Protein 6PT8 (pdb70)

Radius of gyration: 25.95 Å; Cα contacts (8 Å, |Δi|>4): 1792; chains: 2; bounding box: 60×72×58 Å

Structure (mmCIF, N/CA/C/O backbone):
data_6PT8
#
_entry.id   6PT8
#
_cell.length_a   46.390
_cell.length_b   138.640
_cell.length_c   51.150
_cell.angle_alpha   90.000
_cell.angle_beta   108.320
_cell.angle_gamma   90.000
#
_symmetry.space_group_name_H-M   'P 1 21 1'
#
loop_
_entity.id
_entity.type
_entity.pdbx_description
1 polymer 'UPF0284 protein MJ1598'
2 non-polymer 'ALPHA-ADENOSINE MONOPHOSPHATE'
3 non-polymer 'NICOTINIC ACID'
4 non-polymer 'PHOSPHATE ION'
5 water water
#
loop_
_atom_site.group_PDB
_atom_site.id
_atom_site.type_symbol
_atom_site.label_atom_id
_atom_site.label_alt_id
_atom_site.label_comp_id
_atom_site.label_asym_id
_atom_site.label_entity_id
_atom_site.label_seq_id
_atom_site.pdbx_PDB_ins_code
_atom_site.Cartn_x
_atom_site.Cartn_y
_atom_site.Cartn_z
_atom_site.occupancy
_atom_site.B_iso_or_equiv
_atom_site.auth_seq_id
_atom_site.auth_comp_id
_atom_site.auth_asym_id
_atom_site.auth_atom_id
_atom_site.pdbx_PDB_model_num
ATOM 1 N N . MET A 1 1 ? 2.608 -27.905 -2.876 1.00 50.74 1 MET A N 1
ATOM 2 C CA . MET A 1 1 ? 2.065 -26.534 -2.665 1.00 40.68 1 MET A CA 1
ATOM 3 C C . MET A 1 1 ? 3.186 -25.492 -2.631 1.00 30.99 1 MET A C 1
ATOM 4 O O . MET A 1 1 ? 2.915 -24.311 -2.382 1.00 30.58 1 MET A O 1
ATOM 20 N N . SER A 1 2 ? 4.430 -25.924 -2.882 1.00 24.57 2 SER A N 1
ATOM 21 C CA . SER A 1 2 ? 5.647 -25.106 -2.802 1.00 24.68 2 SER A CA 1
ATOM 22 C C . SER A 1 2 ? 5.994 -24.713 -1.371 1.00 18.10 2 SER A C 1
ATOM 23 O O . SER A 1 2 ? 6.861 -23.831 -1.149 1.00 19.27 2 SER A O 1
ATOM 31 N N . ILE A 1 3 ? 5.354 -25.343 -0.409 1.00 20.54 3 ILE A N 1
ATOM 32 C CA . ILE A 1 3 ? 5.601 -25.151 1.011 1.00 17.63 3 ILE A CA 1
ATOM 33 C C . ILE A 1 3 ? 5.890 -26.521 1.589 1.00 17.47 3 ILE A C 1
ATOM 34 O O . ILE A 1 3 ? 5.117 -27.463 1.372 1.00 23.22 3 ILE A O 1
ATOM 50 N N . ILE A 1 4 ? 7.015 -26.648 2.285 1.00 15.43 4 ILE A N 1
ATOM 51 C CA . ILE A 1 4 ? 7.319 -27.829 3.084 1.00 17.08 4 ILE A CA 1
ATOM 52 C C . ILE A 1 4 ? 6.852 -27.552 4.506 1.00 21.42 4 ILE A C 1
ATOM 53 O O . ILE A 1 4 ? 7.237 -26.544 5.103 1.00 20.43 4 ILE A O 1
ATOM 69 N N . ALA A 1 5 ? 6.019 -28.424 5.062 1.00 16.18 5 ALA A N 1
ATOM 70 C CA . ALA A 1 5 ? 5.380 -28.164 6.337 1.00 16.50 5 ALA A CA 1
ATOM 71 C C . ALA A 1 5 ? 5.675 -29.297 7.308 1.00 23.66 5 ALA A C 1
ATOM 72 O O . ALA A 1 5 ? 5.521 -30.477 6.968 1.00 25.75 5 ALA A O 1
ATOM 79 N N . ILE A 1 6 ? 6.102 -28.937 8.510 1.00 17.71 6 ILE A N 1
ATOM 80 C CA . ILE A 1 6 ? 6.333 -29.864 9.606 1.00 18.95 6 ILE A CA 1
ATOM 81 C C . ILE A 1 6 ? 5.423 -29.455 10.745 1.00 22.84 6 ILE A C 1
ATOM 82 O O . ILE A 1 6 ? 5.417 -28.286 11.156 1.00 17.95 6 ILE A O 1
ATOM 98 N N . ASN A 1 7 ? 4.661 -30.412 11.268 1.00 21.25 7 ASN A N 1
ATOM 99 C CA . ASN A 1 7 ? 3.726 -30.136 12.348 1.00 20.48 7 ASN A CA 1
ATOM 100 C C . ASN A 1 7 ? 2.827 -28.944 11.998 1.00 17.11 7 ASN A C 1
ATOM 101 O O . ASN A 1 7 ? 2.575 -28.055 12.807 1.00 17.41 7 ASN A O 1
ATOM 112 N N . GLU A 1 8 ? 2.288 -28.995 10.774 1.00 19.98 8 GLU A N 1
ATOM 113 C CA . GLU A 1 8 ? 1.499 -27.888 10.238 1.00 23.10 8 GLU A CA 1
ATOM 114 C C . GLU A 1 8 ? 0.376 -27.468 11.179 1.00 22.86 8 GLU A C 1
ATOM 115 O O . GLU A 1 8 ? 0.115 -26.271 11.345 1.00 22.89 8 GLU A O 1
ATOM 127 N N . ASN A 1 9 ? -0.326 -28.433 11.782 1.00 22.10 9 ASN A N 1
ATOM 128 C CA . ASN A 1 9 ? -1.307 -28.138 12.828 1.00 23.03 9 ASN A CA 1
ATOM 129 C C . ASN A 1 9 ? -2.362 -27.127 12.367 1.00 22.38 9 ASN A C 1
ATOM 130 O O . ASN A 1 9 ? -2.886 -26.359 13.174 1.00 28.66 9 ASN A O 1
ATOM 141 N N . GLY A 1 10 ? -2.670 -27.115 11.069 1.00 23.97 10 GLY A N 1
ATOM 142 C CA . GLY A 1 10 ? -3.649 -26.185 10.539 1.00 25.61 10 GLY A CA 1
ATOM 143 C C . GLY A 1 10 ? -3.202 -24.743 10.498 1.00 25.92 10 GLY A C 1
ATOM 144 O O . GLY A 1 10 ? -4.032 -23.841 10.333 1.00 24.34 10 GLY A O 1
ATOM 148 N N . PHE A 1 11 ? -1.903 -24.489 10.632 1.00 23.11 11 PHE A N 1
ATOM 149 C CA . PHE A 1 11 ? -1.462 -23.102 10.659 1.00 20.38 11 PHE A CA 1
ATOM 150 C C . PHE A 1 11 ? -1.640 -22.421 9.308 1.00 18.40 11 PHE A C 1
ATOM 151 O O . PHE A 1 11 ? -1.891 -21.207 9.257 1.00 19.40 11 PHE A O 1
ATOM 168 N N . LEU A 1 12 ? -1.484 -23.147 8.205 1.00 21.38 12 LEU A N 1
ATOM 169 C CA . LEU A 1 12 ? -1.588 -22.495 6.905 1.00 19.81 12 LEU A CA 1
ATOM 170 C C . LEU A 1 12 ? -2.945 -21.819 6.730 1.00 25.93 12 LEU A C 1
ATOM 171 O O . LEU A 1 12 ? -3.032 -20.753 6.107 1.00 25.87 12 LEU A O 1
ATOM 187 N N . ASP A 1 13 ? -4.011 -22.398 7.288 1.00 26.65 13 ASP A N 1
ATOM 188 C CA A ASP A 1 13 ? -5.328 -21.777 7.194 0.53 25.72 13 ASP A CA 1
ATOM 189 C CA B ASP A 1 13 ? -5.317 -21.764 7.174 0.47 25.73 13 ASP A CA 1
ATOM 190 C C . ASP A 1 13 ? -5.426 -20.514 8.037 1.00 27.45 13 ASP A C 1
ATOM 191 O O . ASP A 1 13 ? -6.260 -19.647 7.749 1.00 27.01 13 ASP A O 1
ATOM 208 N N . LYS A 1 14 ? -4.600 -20.388 9.073 1.00 21.64 14 LYS A N 1
ATOM 209 C CA . LYS A 1 14 ? -4.635 -19.197 9.899 1.00 24.04 14 LYS A CA 1
ATOM 210 C C . LYS A 1 14 ? -3.972 -18.001 9.228 1.00 21.15 14 LYS A C 1
ATOM 211 O O . LYS A 1 14 ? -4.180 -16.867 9.674 1.00 22.77 14 LYS A O 1
ATOM 230 N N . ILE A 1 15 ? -3.187 -18.214 8.171 1.00 19.77 15 ILE A N 1
ATOM 231 C CA . ILE A 1 15 ? -2.529 -17.101 7.495 1.00 20.94 15 ILE A CA 1
ATOM 232 C C . ILE A 1 15 ? -3.100 -16.816 6.122 1.00 18.48 15 ILE A C 1
ATOM 233 O O . ILE A 1 15 ? -2.708 -15.837 5.490 1.00 18.99 15 ILE A O 1
ATOM 249 N N . LYS A 1 16 ? -4.014 -17.634 5.654 1.00 17.97 16 LYS A N 1
ATOM 250 C CA . LYS A 1 16 ? -4.603 -17.364 4.374 1.00 18.05 16 LYS A CA 1
ATOM 251 C C . LYS A 1 16 ? -5.691 -16.297 4.458 1.00 21.18 16 LYS A C 1
ATOM 252 O O . LYS A 1 16 ? -6.557 -16.396 5.259 1.00 25.64 16 LYS A O 1
ATOM 271 N N . GLY A 1 17 ? -5.590 -15.267 3.648 1.00 20.73 17 GLY A N 1
ATOM 272 C CA . GLY A 1 17 ? -6.535 -14.186 3.636 1.00 23.53 17 GLY A CA 1
ATOM 273 C C . GLY A 1 17 ? -6.404 -13.191 4.747 1.00 26.72 17 GLY A C 1
ATOM 274 O O . GLY A 1 17 ? -7.275 -12.453 4.947 1.00 32.96 17 GLY A O 1
ATOM 278 N N . ARG A 1 18 ? -5.310 -13.175 5.464 1.00 20.67 18 ARG A N 1
ATOM 279 C CA . ARG A 1 18 ? -5.154 -12.230 6.539 1.00 19.52 18 ARG A CA 1
ATOM 280 C C . ARG A 1 18 ? -4.188 -11.124 6.125 1.00 20.62 18 ARG A C 1
ATOM 281 O O . ARG A 1 18 ? -3.248 -11.380 5.463 1.00 23.35 18 ARG A O 1
ATOM 302 N N . ASN A 1 19 ? -4.469 -9.923 6.577 1.00 21.13 19 ASN A N 1
ATOM 303 C CA . ASN A 1 19 ? -3.693 -8.743 6.291 1.00 23.14 19 ASN A CA 1
ATOM 304 C C . ASN A 1 19 ? -2.407 -8.674 7.150 1.00 14.20 19 ASN A C 1
ATOM 305 O O . ASN A 1 19 ? -2.499 -8.521 8.266 1.00 16.04 19 ASN A O 1
ATOM 316 N N . PRO A 1 20 ? -1.246 -8.741 6.542 1.00 15.47 20 PRO A N 1
ATOM 317 C CA . PRO A 1 20 ? -0.021 -8.813 7.342 1.00 12.66 20 PRO A CA 1
ATOM 318 C C . PRO A 1 20 ? 0.634 -7.456 7.574 1.00 12.07 20 PRO A C 1
ATOM 319 O O . PRO A 1 20 ? 0.442 -6.497 6.830 1.00 13.71 20 PRO A O 1
ATOM 330 N N . LEU A 1 21 ? 1.424 -7.395 8.639 1.00 10.82 21 LEU A N 1
ATOM 331 C CA . LEU A 1 21 ? 2.474 -6.395 8.772 1.00 10.39 21 LEU A CA 1
ATOM 332 C C . LEU A 1 21 ? 3.796 -7.154 8.823 1.00 8.48 21 LEU A C 1
ATOM 333 O O . LEU A 1 21 ? 3.920 -8.119 9.600 1.00 9.43 21 LEU A O 1
ATOM 349 N N . PHE A 1 22 ? 4.733 -6.743 7.989 1.00 8.53 22 PHE A N 1
ATOM 350 C CA . PHE A 1 22 ? 6.087 -7.285 8.018 1.00 8.20 22 PHE A CA 1
ATOM 351 C C . PHE A 1 22 ? 7.012 -6.328 8.758 1.00 8.69 22 PHE A C 1
ATOM 352 O O . PHE A 1 22 ? 7.049 -5.134 8.451 1.00 9.11 22 PHE A O 1
ATOM 369 N N . THR A 1 23 ? 7.747 -6.835 9.742 1.00 9.02 23 THR A N 1
ATOM 370 C CA A THR A 1 23 ? 8.765 -6.044 10.430 0.65 10.16 23 THR A CA 1
ATOM 371 C CA B THR A 1 23 ? 8.753 -6.053 10.454 0.35 10.18 23 THR A CA 1
ATOM 372 C C . THR A 1 23 ? 10.047 -6.852 10.549 1.00 9.52 23 THR A C 1
ATOM 373 O O . THR A 1 23 ? 10.021 -8.018 10.957 1.00 10.41 23 THR A O 1
ATOM 394 N N . CYS A 1 24 ? 11.168 -6.241 10.185 1.00 8.90 24 CYS A N 1
ATOM 395 C CA . CYS A 1 24 ? 12.478 -6.826 10.382 1.00 9.55 24 CYS A CA 1
ATOM 396 C C . CYS A 1 24 ? 13.158 -6.130 11.542 1.00 7.96 24 CYS A C 1
ATOM 397 O O . CYS A 1 24 ? 13.247 -4.896 11.549 1.00 8.73 24 CYS A O 1
ATOM 405 N N . VAL A 1 25 ? 13.587 -6.911 12.528 1.00 6.74 25 VAL A N 1
ATOM 406 C CA . VAL A 1 25 ? 14.328 -6.418 13.691 1.00 7.43 25 VAL A CA 1
ATOM 407 C C . VAL A 1 25 ? 15.821 -6.624 13.445 1.00 7.60 25 VAL A C 1
ATOM 408 O O . VAL A 1 25 ? 16.264 -7.754 13.190 1.00 8.19 25 VAL A O 1
ATOM 421 N N . ILE A 1 26 ? 16.585 -5.553 13.518 1.00 7.09 26 ILE A N 1
ATOM 422 C CA . ILE A 1 26 ? 17.996 -5.534 13.160 1.00 7.31 26 ILE A CA 1
ATOM 423 C C . ILE A 1 26 ? 18.852 -5.294 14.394 1.00 8.25 26 ILE A C 1
ATOM 424 O O . ILE A 1 26 ? 18.442 -4.628 15.349 1.00 8.49 26 ILE A O 1
ATOM 440 N N . SER A 1 27 ? 20.046 -5.869 14.381 1.00 8.61 27 SER A N 1
ATOM 441 C CA . SER A 1 27 ? 21.037 -5.679 15.432 1.00 8.09 27 SER A CA 1
ATOM 442 C C . SER A 1 27 ? 22.391 -6.038 14.839 1.00 9.44 27 SER A C 1
ATOM 443 O O . SER A 1 27 ? 22.493 -6.730 13.818 1.00 11.17 27 SER A O 1
ATOM 451 N N . SER A 1 28 ? 23.425 -5.519 15.475 1.00 7.17 28 SER A N 1
ATOM 452 C CA . SER A 1 28 ? 24.807 -5.880 15.178 1.00 7.64 28 SER A CA 1
ATOM 453 C C . SER A 1 28 ? 25.432 -6.453 16.440 1.00 8.85 28 SER A C 1
ATOM 454 O O . SER A 1 28 ? 24.993 -6.140 17.562 1.00 9.28 28 SER A O 1
ATOM 462 N N . ILE A 1 29 ? 26.450 -7.286 16.258 1.00 8.50 29 ILE A N 1
ATOM 463 C CA . ILE A 1 29 ? 27.127 -7.973 17.357 1.00 10.07 29 ILE A CA 1
ATOM 464 C C . ILE A 1 29 ? 28.606 -7.595 17.322 1.00 10.06 29 ILE A C 1
ATOM 465 O O . ILE A 1 29 ? 29.300 -7.881 16.338 1.00 9.56 29 ILE A O 1
ATOM 481 N N . GLU A 1 30 ? 29.097 -7.018 18.416 1.00 8.87 30 GLU A N 1
ATOM 482 C CA . GLU A 1 30 ? 30.488 -6.550 18.432 1.00 10.52 30 GLU A CA 1
ATOM 483 C C . GLU A 1 30 ? 31.472 -7.673 18.092 1.00 11.90 30 GLU A C 1
ATOM 484 O O . GLU A 1 30 ? 32.448 -7.446 17.360 1.00 11.49 30 GLU A O 1
ATOM 496 N N . THR A 1 31 ? 31.210 -8.886 18.552 1.00 10.21 31 THR A N 1
ATOM 497 C CA . THR A 1 31 ? 32.111 -10.005 18.292 1.00 8.02 31 THR A CA 1
ATOM 498 C C . THR A 1 31 ? 32.390 -10.200 16.810 1.00 11.56 31 THR A C 1
ATOM 499 O O . THR A 1 31 ? 33.496 -10.625 16.436 1.00 11.96 31 THR A O 1
ATOM 510 N N . THR A 1 32 ? 31.408 -9.939 15.942 1.00 10.48 32 THR A N 1
ATOM 511 C CA . THR A 1 32 ? 31.575 -10.236 14.517 1.00 11.38 32 THR A CA 1
ATOM 512 C C . THR A 1 32 ? 32.655 -9.390 13.861 1.00 13.46 32 THR A C 1
ATOM 513 O O . THR A 1 32 ? 33.133 -9.767 12.779 1.00 14.61 32 THR A O 1
ATOM 524 N N . LEU A 1 33 ? 33.020 -8.250 14.443 1.00 12.44 33 LEU A N 1
ATOM 525 C CA . LEU A 1 33 ? 34.096 -7.446 13.862 1.00 14.81 33 LEU A CA 1
ATOM 526 C C . LEU A 1 33 ? 35.478 -7.945 14.241 1.00 19.65 33 LEU A C 1
ATOM 527 O O . LEU A 1 33 ? 36.460 -7.501 13.632 1.00 20.97 33 LEU A O 1
ATOM 543 N N . SER A 1 34 ? 35.580 -8.831 15.227 1.00 13.47 34 SER A N 1
ATOM 544 C CA . SER A 1 34 ? 36.859 -9.353 15.713 1.00 16.79 34 SER A CA 1
ATOM 545 C C . SER A 1 34 ? 37.070 -10.825 15.424 1.00 15.41 34 SER A C 1
ATOM 546 O O . SER A 1 34 ? 38.218 -11.259 15.286 1.00 18.58 34 SER A O 1
ATOM 554 N N . ILE A 1 35 ? 36.004 -11.616 15.333 1.00 12.46 35 ILE A N 1
ATOM 555 C CA . ILE A 1 35 ? 36.063 -13.068 15.191 1.00 11.57 35 ILE A CA 1
ATOM 556 C C . ILE A 1 35 ? 35.189 -13.436 14.000 1.00 12.76 35 ILE A C 1
ATOM 557 O O . ILE A 1 35 ? 34.041 -12.975 13.938 1.00 12.78 35 ILE A O 1
ATOM 573 N N . PRO A 1 36 ? 35.661 -14.237 13.044 1.00 12.47 36 PRO A N 1
ATOM 574 C CA . PRO A 1 36 ? 34.918 -14.503 11.796 1.00 13.29 36 PRO A CA 1
ATOM 575 C C . PRO A 1 36 ? 33.825 -15.559 11.948 1.00 13.14 36 PRO A C 1
ATOM 576 O O . PRO A 1 36 ? 33.829 -16.611 11.319 1.00 14.29 36 PRO A O 1
ATOM 587 N N . ILE A 1 37 ? 32.839 -15.247 12.789 1.00 11.48 37 ILE A N 1
ATOM 588 C CA . ILE A 1 37 ? 31.730 -16.161 13.031 1.00 10.31 37 ILE A CA 1
ATOM 589 C C . ILE A 1 37 ? 30.610 -16.029 11.998 1.00 9.07 37 ILE A C 1
ATOM 590 O O . ILE A 1 37 ? 29.835 -16.971 11.822 1.00 10.93 37 ILE A O 1
ATOM 606 N N . SER A 1 38 ? 30.489 -14.888 11.319 1.00 9.51 38 SER A N 1
ATOM 607 C CA . SER A 1 38 ? 29.363 -14.613 10.434 1.00 9.17 38 SER A CA 1
ATOM 608 C C . SER A 1 38 ? 29.673 -14.986 8.989 1.00 11.25 38 SER A C 1
ATOM 609 O O . SER A 1 38 ? 30.792 -14.794 8.499 1.00 12.24 38 SER A O 1
ATOM 617 N N . GLY A 1 39 ? 28.639 -15.434 8.282 1.00 9.68 39 GLY A N 1
ATOM 618 C CA . GLY A 1 39 ? 28.712 -15.656 6.852 1.00 10.23 39 GLY A CA 1
ATOM 619 C C . GLY A 1 39 ? 28.488 -14.438 6.005 1.00 11.89 39 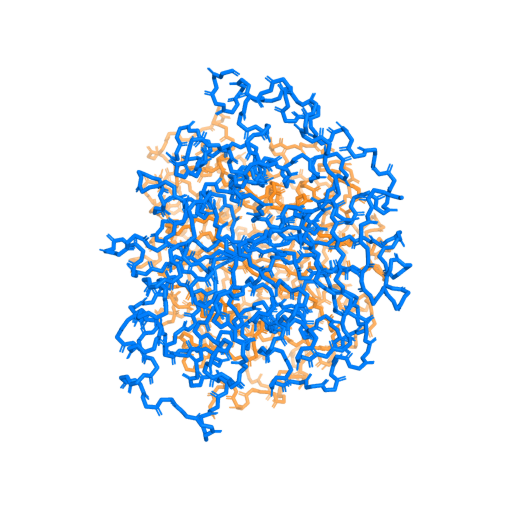GLY A C 1
ATOM 620 O O . GLY A 1 39 ? 28.562 -14.539 4.776 1.00 12.31 39 GLY A O 1
ATOM 624 N N . VAL A 1 40 ? 28.173 -13.294 6.603 1.00 11.42 40 VAL A N 1
ATOM 625 C CA . VAL A 1 40 ? 28.067 -12.043 5.859 1.00 11.15 40 VAL A CA 1
ATOM 626 C C . VAL A 1 40 ? 29.464 -11.547 5.529 1.00 11.66 40 VAL A C 1
ATOM 627 O O . VAL A 1 40 ? 30.371 -11.616 6.357 1.00 12.96 40 VAL A O 1
ATOM 640 N N . HIS A 1 41 ? 29.652 -11.029 4.322 1.00 12.02 41 HIS A N 1
ATOM 641 C CA . HIS A 1 41 ? 30.994 -10.628 3.905 1.00 12.51 41 HIS A CA 1
ATOM 642 C C . HIS A 1 41 ? 31.552 -9.560 4.840 1.00 11.63 41 HIS A C 1
ATOM 643 O O . HIS A 1 41 ? 30.870 -8.591 5.177 1.00 10.74 41 HIS A O 1
ATOM 657 N N . ARG A 1 42 ? 32.813 -9.729 5.261 1.00 13.02 42 ARG A N 1
ATOM 658 C CA . ARG A 1 42 ? 33.405 -8.813 6.226 1.00 14.55 42 ARG A CA 1
ATOM 659 C C . ARG A 1 42 ? 33.485 -7.387 5.715 1.00 14.23 42 ARG A C 1
ATOM 660 O O . ARG A 1 42 ? 33.473 -6.451 6.534 1.00 15.65 42 ARG A O 1
ATOM 681 N N . ASP A 1 43 ? 33.516 -7.181 4.398 1.00 13.04 43 ASP A N 1
ATOM 682 C CA . ASP A 1 43 ? 33.616 -5.825 3.881 1.00 16.16 43 ASP A CA 1
ATOM 683 C C . ASP A 1 43 ? 32.352 -5.007 4.132 1.00 15.23 43 ASP A C 1
ATOM 684 O O . ASP A 1 43 ? 32.422 -3.774 4.148 1.00 16.66 43 ASP A O 1
ATOM 693 N N . VAL A 1 44 ? 31.205 -5.665 4.338 1.00 13.31 44 VAL A N 1
ATOM 694 C CA . VAL A 1 44 ? 29.928 -4.963 4.452 1.00 13.10 44 VAL A CA 1
ATOM 695 C C . VAL A 1 44 ? 29.166 -5.314 5.720 1.00 11.45 44 VAL A C 1
ATOM 696 O O . VAL A 1 44 ? 28.097 -4.755 5.948 1.00 10.18 44 VAL A O 1
ATOM 709 N N . ILE A 1 45 ? 29.678 -6.191 6.565 1.00 10.73 45 ILE A N 1
ATOM 710 C CA . ILE A 1 45 ? 28.907 -6.683 7.712 1.00 10.46 45 ILE A CA 1
ATOM 711 C C . ILE A 1 45 ? 28.408 -5.547 8.603 1.00 11.37 45 ILE A C 1
ATOM 712 O O . ILE A 1 45 ? 27.284 -5.602 9.109 1.00 10.00 45 ILE A O 1
ATOM 728 N N . LYS A 1 46 ? 29.203 -4.501 8.806 1.00 9.93 46 LYS A N 1
ATOM 729 C CA . LYS A 1 46 ? 28.789 -3.427 9.696 1.00 10.30 46 LYS A CA 1
ATOM 730 C C . LYS A 1 46 ? 27.547 -2.707 9.187 1.00 10.14 46 LYS A C 1
ATOM 731 O O . LYS A 1 46 ? 26.750 -2.174 9.982 1.00 11.31 46 LYS A O 1
ATOM 750 N N . TYR A 1 47 ? 27.376 -2.666 7.878 1.00 8.53 47 TYR A N 1
ATOM 751 C CA . TYR A 1 47 ? 26.363 -1.904 7.176 1.00 7.65 47 TYR A CA 1
ATOM 752 C C . TYR A 1 47 ? 25.187 -2.758 6.755 1.00 7.79 47 TYR A C 1
ATOM 753 O O . TYR A 1 47 ? 24.190 -2.221 6.254 1.00 9.76 47 TYR A O 1
ATOM 771 N N . THR A 1 48 ? 25.284 -4.054 6.969 1.00 8.71 48 THR A N 1
ATOM 772 C CA . THR A 1 48 ? 24.343 -4.996 6.354 1.00 9.04 48 THR A CA 1
ATOM 773 C C . THR A 1 48 ? 22.952 -4.893 6.938 1.00 7.49 48 THR A C 1
ATOM 774 O O . THR A 1 48 ? 21.992 -4.853 6.150 1.00 7.84 48 THR A O 1
ATOM 785 N N . PRO A 1 49 ? 22.755 -4.851 8.246 1.00 7.77 49 PRO A N 1
ATOM 786 C CA . PRO A 1 49 ? 21.368 -4.812 8.755 1.00 9.10 49 PRO A CA 1
ATOM 787 C C . PRO A 1 49 ? 20.609 -3.609 8.217 1.00 9.35 49 PRO A C 1
ATOM 788 O O . PRO A 1 49 ? 19.467 -3.731 7.749 1.00 9.24 49 PRO A O 1
ATOM 799 N N . SER A 1 50 ? 21.246 -2.450 8.201 1.00 8.07 50 SER A N 1
ATOM 800 C CA A SER A 1 50 ? 20.546 -1.258 7.742 0.64 8.80 50 SER A CA 1
ATOM 801 C CA B SER A 1 50 ? 20.587 -1.229 7.737 0.36 8.85 50 SER A CA 1
ATOM 802 C C . SER A 1 50 ? 20.369 -1.255 6.229 1.00 8.93 50 SER A C 1
ATOM 803 O O . SER A 1 50 ? 19.302 -0.867 5.736 1.00 9.43 50 SER A O 1
ATOM 818 N N . ALA A 1 51 ? 21.371 -1.705 5.471 1.00 8.65 51 ALA A N 1
ATOM 819 C CA . ALA A 1 51 ? 21.230 -1.775 4.024 1.00 9.77 51 ALA A CA 1
ATOM 820 C C . ALA A 1 51 ? 20.114 -2.738 3.633 1.00 8.11 51 ALA A C 1
ATOM 821 O O . ALA A 1 51 ? 19.417 -2.512 2.631 1.00 9.43 51 ALA A O 1
ATOM 828 N N . ASP A 1 52 ? 19.948 -3.817 4.407 1.00 8.27 52 ASP A N 1
ATOM 829 C CA . ASP A 1 52 ? 18.911 -4.798 4.138 1.00 9.00 52 ASP A CA 1
ATOM 830 C C . ASP A 1 52 ? 17.533 -4.164 4.252 1.00 8.99 52 ASP A C 1
ATOM 831 O O . ASP A 1 52 ? 16.688 -4.336 3.369 1.00 8.86 52 ASP A O 1
ATOM 840 N N . VAL A 1 53 ? 17.270 -3.456 5.353 1.00 8.16 53 VAL A N 1
ATOM 841 C CA . VAL A 1 53 ? 15.934 -2.907 5.544 1.00 8.32 53 VAL A CA 1
ATOM 842 C C . VAL A 1 53 ? 15.681 -1.722 4.628 1.00 7.75 53 VAL A C 1
ATOM 843 O O . VAL A 1 53 ? 14.536 -1.482 4.240 1.00 8.46 53 VAL A O 1
ATOM 856 N N . GLU A 1 54 ? 16.734 -0.987 4.246 1.00 8.22 54 GLU A N 1
ATOM 857 C CA . GLU A 1 54 ? 16.593 0.068 3.247 1.00 8.42 54 GLU A CA 1
ATOM 858 C C . GLU A 1 54 ? 16.148 -0.512 1.911 1.00 8.25 54 GLU A C 1
ATOM 859 O O . GLU A 1 54 ? 15.233 0.023 1.271 1.00 10.10 54 GLU A O 1
ATOM 871 N N . LEU A 1 55 ? 16.743 -1.621 1.490 1.00 8.02 55 LEU A N 1
ATOM 872 C CA . LEU A 1 55 ? 16.308 -2.240 0.248 1.00 10.17 55 LEU A CA 1
ATOM 873 C C . LEU A 1 55 ? 14.830 -2.588 0.322 1.00 9.66 55 LEU A C 1
ATOM 874 O O . LEU A 1 55 ? 14.062 -2.338 -0.621 1.00 10.52 55 LEU A O 1
ATOM 890 N N . VAL A 1 56 ? 14.405 -3.201 1.439 1.00 8.51 56 VAL A N 1
ATOM 891 C CA . VAL A 1 56 ? 13.020 -3.649 1.563 1.00 9.64 56 VAL A CA 1
ATOM 892 C C . VAL A 1 56 ? 12.053 -2.471 1.568 1.00 7.72 56 VAL A C 1
ATOM 893 O O . VAL A 1 56 ? 11.034 -2.485 0.867 1.00 9.40 56 VAL A O 1
ATOM 906 N N . PHE A 1 57 ? 12.332 -1.448 2.373 1.00 8.84 57 PHE A N 1
ATOM 907 C CA . PHE A 1 57 ? 11.364 -0.366 2.613 1.00 8.20 57 PHE A CA 1
ATOM 908 C C . PHE A 1 57 ? 11.381 0.687 1.507 1.00 10.14 57 PHE A C 1
ATOM 909 O O . PHE A 1 57 ? 10.330 1.273 1.189 1.00 10.06 57 PHE A O 1
ATOM 926 N N . TYR A 1 58 ? 12.534 0.952 0.922 1.00 9.44 58 TYR A N 1
ATOM 927 C CA . TYR A 1 58 ? 12.680 2.032 -0.042 1.00 9.97 58 TYR A CA 1
ATOM 928 C C . TYR A 1 58 ? 13.029 1.555 -1.433 1.00 11.11 58 TYR A C 1
ATOM 929 O O . TYR A 1 58 ? 12.760 2.283 -2.397 1.00 13.40 58 TYR A O 1
ATOM 947 N N . GLY A 1 59 ? 13.627 0.387 -1.579 1.00 11.84 59 GLY A N 1
ATOM 948 C CA . GLY A 1 59 ? 13.962 -0.157 -2.877 1.00 14.03 59 GLY A CA 1
ATOM 949 C C . GLY A 1 59 ? 15.398 0.040 -3.282 1.00 15.59 59 GLY A C 1
ATOM 950 O O . GLY A 1 59 ? 15.747 -0.273 -4.429 1.00 15.46 59 GLY A O 1
ATOM 954 N N . LYS A 1 60 ? 16.250 0.527 -2.381 1.00 12.48 60 LYS A N 1
ATOM 955 C CA . LYS A 1 60 ? 17.643 0.814 -2.670 1.00 14.18 60 LYS A CA 1
ATOM 956 C C . LYS A 1 60 ? 18.375 0.886 -1.342 1.00 13.25 60 LYS A C 1
ATOM 957 O O . LYS A 1 60 ? 17.845 1.443 -0.378 1.00 12.40 60 LYS A O 1
ATOM 976 N N . SER A 1 61 ? 19.560 0.293 -1.274 1.00 12.38 61 SER A N 1
ATOM 977 C CA . SER A 1 61 ? 20.417 0.523 -0.121 1.00 14.73 61 SER A CA 1
ATOM 978 C C . SER A 1 61 ? 21.002 1.930 -0.202 1.00 14.66 61 SER A C 1
ATOM 979 O O . SER A 1 61 ? 21.336 2.421 -1.291 1.00 16.86 61 SER A O 1
ATOM 987 N N . LEU A 1 62 ? 21.131 2.585 0.953 1.00 14.74 62 LEU A N 1
ATOM 988 C CA . LEU A 1 62 ? 21.401 4.016 0.995 1.00 14.71 62 LEU A CA 1
ATOM 989 C C . LEU A 1 62 ? 22.745 4.429 1.587 1.00 19.56 62 LEU A C 1
ATOM 990 O O . LEU A 1 62 ? 23.123 5.597 1.445 1.00 22.45 62 LEU A O 1
ATOM 1006 N N . THR A 1 63 ? 23.427 3.570 2.318 1.00 21.92 63 THR A N 1
ATOM 1007 C CA . THR A 1 63 ? 24.828 3.841 2.640 1.00 21.53 63 THR A CA 1
ATOM 1008 C C . THR A 1 63 ? 25.743 2.995 1.773 1.00 27.48 63 THR A C 1
ATOM 1009 O O . THR A 1 63 ? 26.719 3.515 1.203 1.00 23.75 63 THR A O 1
ATOM 1020 N N . LEU A 1 64 ? 25.365 1.740 1.582 1.00 19.50 64 LEU A N 1
ATOM 1021 C CA . LEU A 1 64 ? 26.136 0.912 0.686 1.00 15.50 64 LEU A CA 1
ATOM 1022 C C . LEU A 1 64 ? 25.735 1.221 -0.757 1.00 17.11 64 LEU A C 1
ATOM 1023 O O . LEU A 1 64 ? 24.635 1.530 -1.017 1.00 21.55 64 LEU A O 1
ATOM 1039 N N . LYS A 1 65 ? 26.640 1.062 -1.683 1.00 18.09 65 LYS A N 1
ATOM 1040 C CA . LYS A 1 65 ? 26.352 1.373 -3.074 1.00 22.44 65 LYS A CA 1
ATOM 1041 C C . LYS A 1 65 ? 25.525 0.271 -3.715 1.00 18.03 65 LYS A C 1
ATOM 1042 O O . LYS A 1 65 ? 24.829 0.492 -4.629 1.00 20.35 65 LYS A O 1
ATOM 1061 N N . THR A 1 66 ? 25.678 -0.939 -3.228 1.00 16.36 66 THR A N 1
ATOM 1062 C CA . THR A 1 66 ? 24.810 -2.001 -3.648 1.00 16.70 66 THR A CA 1
ATOM 1063 C C . THR A 1 66 ? 24.318 -2.739 -2.393 1.00 14.64 66 THR A C 1
ATOM 1064 O O . THR A 1 66 ? 24.863 -2.571 -1.364 1.00 16.29 66 THR A O 1
ATOM 1075 N N . PRO A 1 67 ? 23.321 -3.616 -2.526 1.00 12.72 67 PRO A N 1
ATOM 1076 C CA . PRO A 1 67 ? 22.922 -4.355 -1.324 1.00 11.42 67 PRO A CA 1
ATOM 1077 C C . PRO A 1 67 ? 24.002 -5.360 -0.818 1.00 14.92 67 PRO A C 1
ATOM 1078 O O . PRO A 1 67 ? 24.908 -5.710 -1.478 1.00 14.16 67 PRO A O 1
ATOM 1089 N N . PRO A 1 68 ? 23.832 -5.845 0.405 1.00 10.93 68 PRO A N 1
ATOM 1090 C CA . PRO A 1 68 ? 24.865 -6.712 0.984 1.00 11.42 68 PRO A CA 1
ATOM 1091 C C . PRO A 1 68 ? 25.029 -8.035 0.249 1.00 11.39 68 PRO A C 1
ATOM 1092 O O . PRO A 1 68 ? 24.203 -8.451 -0.560 1.00 10.88 68 PRO A O 1
ATOM 1103 N N . ILE A 1 69 ? 26.130 -8.715 0.598 1.00 11.55 69 ILE A N 1
ATOM 1104 C CA . ILE A 1 69 ? 26.495 -10.011 0.034 1.00 11.23 69 ILE A CA 1
ATOM 1105 C C . ILE A 1 69 ? 27.029 -10.894 1.163 1.00 10.75 69 ILE A C 1
ATOM 1106 O O . ILE A 1 69 ? 27.547 -10.406 2.165 1.00 10.74 69 ILE A O 1
ATOM 1122 N N . ASP A 1 70 ? 26.941 -12.210 0.965 1.00 10.63 70 ASP A N 1
ATOM 1123 C CA . ASP A 1 70 ? 27.587 -13.150 1.877 1.00 11.24 70 ASP A CA 1
ATOM 1124 C C . ASP A 1 70 ? 29.051 -13.360 1.488 1.00 13.34 70 ASP A C 1
ATOM 1125 O O . ASP A 1 70 ? 29.577 -12.729 0.559 1.00 12.41 70 ASP A O 1
ATOM 1134 N N . ALA A 1 71 ? 29.730 -14.231 2.240 1.00 12.74 71 ALA A N 1
ATOM 1135 C CA . ALA A 1 71 ? 31.166 -14.426 2.069 1.00 14.95 71 ALA A CA 1
ATOM 1136 C C . ALA A 1 71 ? 31.515 -14.940 0.687 1.00 16.46 71 ALA A C 1
ATOM 1137 O O . ALA A 1 71 ? 32.641 -14.707 0.230 1.00 21.07 71 ALA A O 1
ATOM 1144 N N . THR A 1 72 ? 30.585 -15.589 -0.003 1.00 14.31 72 THR A N 1
ATOM 1145 C CA . THR A 1 72 ? 30.812 -16.076 -1.364 1.00 16.00 72 THR A CA 1
ATOM 1146 C C . THR A 1 72 ? 30.401 -15.078 -2.442 1.00 17.78 72 THR A C 1
ATOM 1147 O O . THR A 1 72 ? 30.465 -15.407 -3.633 1.00 19.41 72 THR A O 1
ATOM 1158 N N . GLY A 1 73 ? 29.963 -13.881 -2.062 1.00 14.32 73 GLY A N 1
ATOM 1159 C CA . GLY A 1 73 ? 29.496 -12.908 -3.030 1.00 17.24 73 GLY A CA 1
ATOM 1160 C C . GLY A 1 73 ? 28.056 -13.054 -3.481 1.00 16.30 73 GLY A C 1
ATOM 1161 O O . GLY A 1 73 ? 27.649 -12.373 -4.426 1.00 20.82 73 GLY A O 1
ATOM 1165 N N . SER A 1 74 ? 27.271 -13.906 -2.851 1.00 13.36 74 SER A N 1
ATOM 1166 C CA . SER A 1 74 ? 25.865 -14.073 -3.203 1.00 12.93 74 SER A CA 1
ATOM 1167 C C . SER A 1 74 ? 25.007 -12.952 -2.597 1.00 12.14 74 SER A C 1
ATOM 1168 O O . SER A 1 74 ? 25.342 -12.408 -1.541 1.00 12.25 74 SER A O 1
ATOM 1176 N N . PRO A 1 75 ? 23.906 -12.597 -3.259 1.00 11.48 75 PRO A N 1
ATOM 1177 C CA . PRO A 1 75 ? 23.121 -11.432 -2.827 1.00 10.83 75 PRO A CA 1
ATOM 1178 C C . PRO A 1 75 ? 22.309 -11.683 -1.565 1.00 10.96 75 PRO A C 1
ATOM 1179 O O . PRO A 1 75 ? 21.815 -12.783 -1.301 1.00 10.77 75 PRO A O 1
ATOM 1190 N N . THR A 1 76 ? 22.154 -10.598 -0.815 1.00 9.62 76 THR A N 1
ATOM 1191 C CA . THR A 1 76 ? 21.379 -10.592 0.416 1.00 8.80 76 THR A CA 1
ATOM 1192 C C . THR A 1 76 ? 20.000 -11.206 0.212 1.00 9.19 76 THR A C 1
ATOM 1193 O O . THR A 1 76 ? 19.353 -10.982 -0.827 1.00 9.72 76 THR A O 1
ATOM 1204 N N . PRO A 1 77 ? 19.474 -11.917 1.211 1.00 8.42 77 PRO A N 1
ATOM 1205 C CA . PRO A 1 77 ? 18.091 -12.410 1.111 1.00 7.78 77 PRO A CA 1
ATOM 1206 C C . PRO A 1 77 ? 17.056 -11.305 1.203 1.00 8.75 77 PRO A C 1
ATOM 1207 O O . PRO A 1 77 ? 15.876 -11.571 0.964 1.00 9.73 77 PRO A O 1
ATOM 1218 N N . ALA A 1 78 ? 17.473 -10.077 1.495 1.00 8.82 78 ALA A N 1
ATOM 1219 C CA . ALA A 1 78 ? 16.562 -8.953 1.343 1.00 9.84 78 ALA A CA 1
ATOM 1220 C C . ALA A 1 78 ? 16.059 -8.821 -0.085 1.00 9.31 78 ALA A C 1
ATOM 1221 O O . ALA A 1 78 ? 15.040 -8.171 -0.300 1.00 10.15 78 ALA A O 1
ATOM 1228 N N . THR A 1 79 ? 16.762 -9.399 -1.073 1.00 9.61 79 THR A N 1
ATOM 1229 C CA . THR A 1 79 ? 16.227 -9.386 -2.436 1.00 11.41 79 THR A CA 1
ATOM 1230 C C . THR A 1 79 ? 14.892 -10.103 -2.494 1.00 10.09 79 THR A C 1
ATOM 1231 O O . THR A 1 79 ? 13.956 -9.639 -3.158 1.00 10.53 79 THR A O 1
ATOM 1242 N N . ILE A 1 80 ? 14.786 -11.249 -1.804 1.00 9.68 80 ILE A N 1
ATOM 1243 C CA . ILE A 1 80 ? 13.546 -12.008 -1.748 1.00 10.02 80 ILE A CA 1
ATOM 1244 C C . ILE A 1 80 ? 12.470 -11.215 -1.019 1.00 9.72 80 ILE A C 1
ATOM 1245 O O . ILE A 1 80 ? 11.323 -11.118 -1.463 1.00 11.26 80 ILE A O 1
ATOM 1261 N N . THR A 1 81 ? 12.825 -10.654 0.132 1.00 9.98 81 THR A N 1
ATOM 1262 C CA . THR A 1 81 ? 11.863 -9.897 0.927 1.00 9.21 81 THR A CA 1
ATOM 1263 C C . THR A 1 81 ? 11.326 -8.701 0.152 1.00 9.19 81 THR A C 1
ATOM 1264 O O . THR A 1 81 ? 10.110 -8.445 0.174 1.00 9.34 81 THR A O 1
ATOM 1275 N N . ARG A 1 82 ? 12.210 -7.965 -0.532 1.00 8.87 82 ARG A N 1
ATOM 1276 C CA . ARG A 1 82 ? 11.775 -6.845 -1.365 1.00 9.85 82 ARG A CA 1
ATOM 1277 C C . ARG A 1 82 ? 10.842 -7.331 -2.469 1.00 10.93 82 ARG A C 1
ATOM 1278 O O . ARG A 1 82 ? 9.810 -6.716 -2.724 1.00 10.52 82 ARG A O 1
ATOM 1299 N N . ALA A 1 83 ? 11.173 -8.443 -3.121 1.00 11.34 83 ALA A N 1
ATOM 1300 C CA . ALA A 1 83 ? 10.269 -9.005 -4.129 1.00 11.09 83 ALA A CA 1
ATOM 1301 C C . ALA A 1 83 ? 8.883 -9.248 -3.558 1.00 13.59 83 ALA A C 1
ATOM 1302 O O . ALA A 1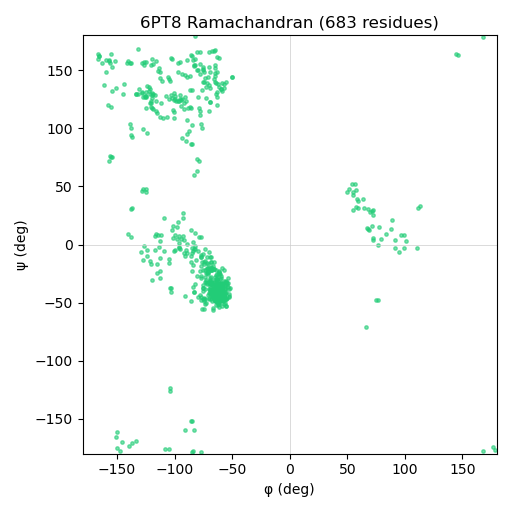 83 ? 7.867 -8.906 -4.178 1.00 12.61 83 ALA A O 1
ATOM 1309 N N . CYS A 1 84 ? 8.810 -9.864 -2.373 1.00 12.03 84 CYS A N 1
ATOM 1310 C CA . CYS A 1 84 ? 7.509 -10.185 -1.793 1.00 10.60 84 CYS A CA 1
ATOM 1311 C C . CYS A 1 84 ? 6.728 -8.945 -1.374 1.00 12.94 84 CYS A C 1
ATOM 1312 O O . CYS A 1 84 ? 5.514 -8.888 -1.581 1.00 12.94 84 CYS A O 1
ATOM 1320 N N . VAL A 1 85 ? 7.383 -7.953 -0.762 1.00 10.45 85 VAL A N 1
ATOM 1321 C CA . VAL A 1 85 ? 6.627 -6.775 -0.345 1.00 11.11 85 VAL A CA 1
ATOM 1322 C C . VAL A 1 85 ? 6.069 -6.043 -1.561 1.00 13.88 85 VAL A C 1
ATOM 1323 O O . VAL A 1 85 ? 4.973 -5.481 -1.507 1.00 13.62 85 VAL A O 1
ATOM 1336 N N . GLU A 1 86 ? 6.801 -6.056 -2.679 1.00 12.25 86 GLU A N 1
ATOM 1337 C CA . GLU A 1 86 ? 6.302 -5.417 -3.893 1.00 13.58 86 GLU A CA 1
ATOM 1338 C C . GLU A 1 86 ? 5.210 -6.255 -4.543 1.00 16.19 86 GLU A C 1
ATOM 1339 O O . GLU A 1 86 ? 4.156 -5.730 -4.918 1.00 17.54 86 GLU A O 1
ATOM 1351 N N . LEU A 1 87 ? 5.440 -7.563 -4.689 1.00 13.53 87 LEU A N 1
ATOM 1352 C CA . LEU A 1 87 ? 4.497 -8.400 -5.432 1.00 15.38 87 LEU A CA 1
ATOM 1353 C C . LEU A 1 87 ? 3.170 -8.541 -4.699 1.00 19.19 87 LEU A C 1
ATOM 1354 O O . LEU A 1 87 ? 2.123 -8.690 -5.340 1.00 19.31 87 LEU A O 1
ATOM 1370 N N . LYS A 1 88 ? 3.187 -8.526 -3.367 1.00 13.20 88 LYS A N 1
ATOM 1371 C CA . LYS A 1 88 ? 1.977 -8.709 -2.581 1.00 12.69 88 LYS A CA 1
ATOM 1372 C C . LYS A 1 88 ? 1.551 -7.458 -1.821 1.00 11.84 88 LYS A C 1
ATOM 1373 O O . LYS A 1 88 ? 0.626 -7.537 -1.005 1.00 16.33 88 LYS A O 1
ATOM 1392 N N . ASN A 1 89 ? 2.190 -6.314 -2.065 1.00 13.23 89 ASN A N 1
ATOM 1393 C CA . ASN A 1 89 ? 1.813 -5.043 -1.438 1.00 13.19 89 ASN A CA 1
ATOM 1394 C C . ASN A 1 89 ? 1.761 -5.148 0.083 1.00 15.53 89 ASN A C 1
ATOM 1395 O O . ASN A 1 89 ? 0.780 -4.790 0.735 1.00 14.76 89 ASN A O 1
ATOM 1406 N N . ILE A 1 90 ? 2.848 -5.653 0.660 1.00 12.14 90 ILE A N 1
ATOM 1407 C CA . ILE A 1 90 ? 2.909 -5.927 2.085 1.00 11.46 90 ILE A CA 1
ATOM 1408 C C . ILE A 1 90 ? 3.470 -4.704 2.791 1.00 10.27 90 ILE A C 1
ATOM 1409 O O . ILE A 1 90 ? 4.582 -4.258 2.489 1.00 11.36 90 ILE A O 1
ATOM 1425 N N . LYS A 1 91 ? 2.694 -4.156 3.720 1.00 9.69 91 LYS A N 1
ATOM 1426 C CA . LYS A 1 91 ? 3.184 -3.054 4.543 1.00 8.96 91 LYS A CA 1
ATOM 1427 C C . LYS A 1 91 ? 4.318 -3.532 5.443 1.00 8.87 91 LYS A C 1
ATOM 1428 O O . LYS A 1 91 ? 4.304 -4.665 5.964 1.00 9.33 91 LYS A O 1
ATOM 1447 N N . ASN A 1 92 ? 5.302 -2.665 5.614 1.00 8.37 92 ASN A N 1
ATOM 1448 C CA . ASN A 1 92 ? 6.494 -3.028 6.371 1.00 8.29 92 ASN A CA 1
ATOM 1449 C C . ASN A 1 92 ? 7.052 -1.833 7.140 1.00 8.28 92 ASN A C 1
ATOM 1450 O O . ASN A 1 92 ? 7.038 -0.690 6.661 1.00 8.83 92 ASN A O 1
ATOM 1461 N N A LEU A 1 93 ? 7.505 -2.116 8.359 0.49 9.30 93 LEU A N 1
ATOM 1462 N N B LEU A 1 93 ? 7.542 -2.110 8.344 0.51 9.26 93 LEU A N 1
ATOM 1463 C CA A LEU A 1 93 ? 8.073 -1.136 9.269 0.49 8.86 93 LEU A CA 1
ATOM 1464 C CA B LEU A 1 93 ? 8.098 -1.088 9.222 0.51 8.83 93 LEU A CA 1
ATOM 1465 C C A LEU A 1 93 ? 9.167 -1.865 10.015 0.49 8.15 93 LEU A C 1
ATOM 1466 C C B LEU A 1 93 ? 9.119 -1.781 10.096 0.51 8.23 93 LEU A C 1
ATOM 1467 O O A LEU A 1 93 ? 8.923 -2.963 10.531 0.49 10.86 93 LEU A O 1
ATOM 1468 O O B LEU A 1 93 ? 8.765 -2.730 10.803 0.51 9.32 93 LEU A O 1
ATOM 1499 N N . HIS A 1 94 ? 10.349 -1.278 10.090 1.00 8.00 94 HIS A N 1
ATOM 1500 C CA . HIS A 1 94 ? 11.504 -1.971 10.642 1.00 7.87 94 HIS A CA 1
ATOM 1501 C C . HIS A 1 94 ? 12.010 -1.389 11.935 1.00 8.50 94 HIS A C 1
ATOM 1502 O O . HIS A 1 94 ? 11.794 -0.214 12.236 1.00 8.66 94 HIS A O 1
ATOM 1516 N N . ILE A 1 95 ? 12.675 -2.223 12.728 1.00 7.38 95 ILE A N 1
ATOM 1517 C CA . ILE A 1 95 ? 12.976 -1.946 14.118 1.00 7.07 95 ILE A CA 1
ATOM 1518 C C . ILE A 1 95 ? 14.468 -2.127 14.340 1.00 7.96 95 ILE A C 1
ATOM 1519 O O . ILE A 1 95 ? 15.021 -3.184 13.997 1.00 8.28 95 ILE A O 1
ATOM 1535 N N . ASP A 1 96 ? 15.111 -1.117 14.908 1.00 8.12 96 ASP A N 1
ATOM 1536 C CA . ASP A 1 96 ? 16.506 -1.206 15.298 1.00 7.62 96 ASP A CA 1
ATOM 1537 C C . ASP A 1 96 ? 16.671 -1.576 16.767 1.00 7.92 96 ASP A C 1
ATOM 1538 O O . ASP A 1 96 ? 16.170 -0.886 17.671 1.00 8.70 96 ASP A O 1
ATOM 1547 N N . ALA A 1 97 ? 17.417 -2.629 17.007 1.00 8.61 97 ALA A N 1
ATOM 1548 C CA . ALA A 1 97 ? 17.877 -3.035 18.321 1.00 9.63 97 ALA A CA 1
ATOM 1549 C C . ALA A 1 97 ? 19.386 -3.170 18.322 1.00 9.31 97 ALA A C 1
ATOM 1550 O O . ALA A 1 97 ? 19.957 -4.178 18.739 1.00 11.34 97 ALA A O 1
ATOM 1557 N N . GLY A 1 98 ? 20.060 -2.170 17.782 1.00 10.93 98 GLY A N 1
ATOM 1558 C CA . GLY A 1 98 ? 21.494 -2.054 17.939 1.00 9.35 98 GLY A CA 1
ATOM 1559 C C . GLY A 1 98 ? 22.355 -2.256 16.706 1.00 9.50 98 GLY A C 1
ATOM 1560 O O . GLY A 1 98 ? 23.481 -2.738 16.842 1.00 12.35 98 GLY A O 1
ATOM 1564 N N . ALA A 1 99 ? 21.898 -1.910 15.519 1.00 8.17 99 ALA A N 1
ATOM 1565 C CA . ALA A 1 99 ? 22.804 -1.971 14.374 1.00 7.86 99 ALA A CA 1
ATOM 1566 C C . ALA A 1 99 ? 23.942 -0.966 14.526 1.00 8.89 99 ALA A C 1
ATOM 1567 O O . ALA A 1 99 ? 23.767 0.128 15.051 1.00 9.06 99 ALA A O 1
ATOM 1574 N N . PHE A 1 100 ? 25.122 -1.321 14.007 1.00 10.04 100 PHE A N 1
ATOM 1575 C CA . PHE A 1 100 ? 26.273 -0.438 14.186 1.00 9.00 100 PHE A CA 1
ATOM 1576 C C . PHE A 1 100 ? 26.033 0.910 13.528 1.00 9.94 100 PHE A C 1
ATOM 1577 O O . PHE A 1 100 ? 26.456 1.962 14.035 1.00 11.18 100 PHE A O 1
ATOM 1594 N N . VAL A 1 101 ? 25.420 0.880 12.359 1.00 10.10 101 VAL A N 1
ATOM 1595 C CA . VAL A 1 101 ? 25.140 2.033 11.520 1.00 11.52 101 VAL A CA 1
ATOM 1596 C C . VAL A 1 101 ? 23.650 1.991 11.241 1.00 10.68 101 VAL A C 1
ATOM 1597 O O . VAL A 1 101 ? 23.125 0.953 10.818 1.00 11.62 101 VAL A O 1
ATOM 1610 N N . LYS A 1 102 ? 22.969 3.084 11.493 1.00 10.01 102 LYS A N 1
ATOM 1611 C CA . LYS A 1 102 ? 21.518 3.057 11.470 1.00 10.39 102 LYS A CA 1
ATOM 1612 C C . LYS A 1 102 ? 20.962 3.234 10.063 1.00 9.51 102 LYS A C 1
ATOM 1613 O O . LYS A 1 102 ? 21.623 3.757 9.158 1.00 11.69 102 LYS A O 1
ATOM 1632 N N . PRO A 1 103 ? 19.730 2.803 9.851 1.00 10.05 103 PRO A N 1
ATOM 1633 C CA . PRO A 1 103 ? 19.094 3.027 8.552 1.00 9.50 103 PRO A CA 1
ATOM 1634 C C . PRO A 1 103 ? 18.865 4.500 8.245 1.00 11.13 103 PRO A C 1
ATOM 1635 O O . PRO A 1 103 ? 18.616 5.316 9.137 1.00 11.34 103 PRO A O 1
ATOM 1646 N N . LYS A 1 104 ? 18.851 4.801 6.950 1.00 10.16 104 LYS A N 1
ATOM 1647 C CA . LYS A 1 104 ? 18.548 6.145 6.473 1.00 9.16 104 LYS A CA 1
ATOM 1648 C C . LYS A 1 104 ? 17.075 6.321 6.173 1.00 15.06 104 LYS A C 1
ATOM 1649 O O . LYS A 1 104 ? 16.633 7.451 5.982 1.00 23.29 104 LYS A O 1
ATOM 1668 N N . ILE A 1 105 ? 16.306 5.244 6.227 1.00 10.18 105 ILE A N 1
ATOM 1669 C CA . ILE A 1 105 ? 14.855 5.254 6.138 1.00 12.23 105 ILE A CA 1
ATOM 1670 C C . ILE A 1 105 ? 14.270 5.511 7.520 1.00 9.89 105 ILE A C 1
ATOM 1671 O O . ILE A 1 105 ? 14.964 5.296 8.520 1.00 11.13 105 ILE A O 1
ATOM 1687 N N . PRO A 1 106 ? 13.011 5.905 7.625 1.00 9.94 106 PRO A N 1
ATOM 1688 C CA . PRO A 1 106 ? 12.336 5.865 8.928 1.00 8.99 106 PRO A CA 1
ATOM 1689 C C . PRO A 1 106 ? 12.398 4.467 9.522 1.00 9.08 106 PRO A C 1
ATOM 1690 O O . PRO A 1 106 ? 12.268 3.466 8.806 1.00 9.90 106 PRO A O 1
ATOM 1701 N N . PHE A 1 107 ? 12.616 4.389 10.829 1.00 8.18 107 PHE A N 1
ATOM 1702 C CA . PHE A 1 107 ? 12.713 3.086 11.492 1.00 8.39 107 PHE A CA 1
ATOM 1703 C C . PHE A 1 107 ? 12.363 3.290 12.954 1.00 7.97 107 PHE A C 1
ATOM 1704 O O . PHE A 1 107 ? 12.496 4.395 13.484 1.00 8.41 107 PHE A O 1
ATOM 1721 N N . ILE A 1 108 ? 11.928 2.222 13.605 1.00 8.41 108 ILE A N 1
ATOM 1722 C CA . ILE A 1 108 ? 11.608 2.254 15.026 1.00 7.17 108 ILE A CA 1
ATOM 1723 C C . ILE A 1 108 ? 12.882 1.999 15.817 1.00 7.80 108 ILE A C 1
ATOM 1724 O O . ILE A 1 108 ? 13.495 0.936 15.680 1.00 9.30 108 ILE A O 1
ATOM 1740 N N . GLU A 1 109 ? 13.313 2.959 16.617 1.00 8.36 109 GLU A N 1
ATOM 1741 C CA . GLU A 1 109 ? 14.471 2.807 17.476 1.00 8.39 109 GLU A CA 1
ATOM 1742 C C . GLU A 1 109 ? 14.033 2.231 18.813 1.00 10.02 109 GLU A C 1
ATOM 1743 O O . GLU A 1 109 ? 13.256 2.863 19.544 1.00 11.02 109 GLU A O 1
ATOM 1755 N N . ILE A 1 110 ? 14.520 1.037 19.143 1.00 10.21 110 ILE A N 1
ATOM 1756 C CA . ILE A 1 110 ? 14.318 0.442 20.460 1.00 10.24 110 ILE A CA 1
ATOM 1757 C C . ILE A 1 110 ? 15.572 0.539 21.325 1.00 11.71 110 ILE A C 1
ATOM 1758 O O . ILE A 1 110 ? 15.485 0.730 22.535 1.00 13.30 110 ILE A O 1
ATOM 1774 N N . ASP A 1 111 ? 16.752 0.391 20.743 1.00 10.79 111 ASP A N 1
ATOM 1775 C CA . ASP A 1 111 ? 17.993 0.483 21.519 1.00 10.39 111 ASP A CA 1
ATOM 1776 C C . ASP A 1 111 ? 19.110 0.823 20.550 1.00 10.48 111 ASP A C 1
ATOM 1777 O O . ASP A 1 111 ? 19.385 0.049 19.629 1.00 12.23 111 ASP A O 1
ATOM 1786 N N . GLU A 1 112 ? 19.767 1.945 20.751 1.00 10.73 112 GLU A N 1
ATOM 1787 C CA . GLU A 1 112 ? 20.791 2.311 19.791 1.00 11.90 112 GLU A CA 1
ATOM 1788 C C . GLU A 1 112 ? 22.078 1.519 19.963 1.00 12.27 112 GLU A C 1
ATOM 1789 O O . GLU A 1 112 ? 22.845 1.429 19.009 1.00 11.87 112 GLU A O 1
ATOM 1801 N N . LYS A 1 113 ? 22.306 0.904 21.096 1.00 10.24 113 LYS A N 1
ATOM 1802 C CA . LYS A 1 113 ? 23.612 0.321 21.388 1.00 11.06 113 LYS A CA 1
ATOM 1803 C C . LYS A 1 113 ? 23.700 -1.096 20.842 1.00 12.17 113 LYS A C 1
ATOM 1804 O O . LYS A 1 113 ? 22.783 -1.885 21.073 1.00 10.74 113 LYS A O 1
ATOM 1823 N N . PRO A 1 114 ? 24.780 -1.468 20.149 1.00 10.10 114 PRO A N 1
ATOM 1824 C CA . PRO A 1 114 ? 24.901 -2.829 19.621 1.00 9.95 114 PRO A CA 1
ATOM 1825 C C . PRO A 1 114 ? 24.937 -3.897 20.700 1.00 10.16 114 PRO A C 1
ATOM 1826 O O . PRO A 1 114 ? 25.231 -3.643 21.873 1.00 12.02 114 PRO A O 1
ATOM 1837 N N . THR A 1 115 ? 24.655 -5.127 20.264 1.00 8.76 115 THR A N 1
ATOM 1838 C CA . THR A 1 115 ? 24.924 -6.302 21.073 1.00 8.36 115 THR A CA 1
ATOM 1839 C C . THR A 1 115 ? 26.434 -6.367 21.291 1.00 8.70 115 THR A C 1
ATOM 1840 O O . THR A 1 115 ? 27.204 -6.050 20.374 1.00 9.15 115 THR A O 1
ATOM 1851 N N . GLY A 1 116 ? 26.849 -6.704 22.516 1.00 9.60 116 GLY A N 1
ATOM 1852 C CA . GLY A 1 116 ? 28.248 -6.685 22.923 1.00 11.17 116 GLY A CA 1
ATOM 1853 C C . GLY A 1 116 ? 29.041 -7.942 22.612 1.00 11.65 116 GLY A C 1
ATOM 1854 O O . GLY A 1 116 ? 28.776 -8.665 21.647 1.00 11.28 116 GLY A O 1
ATOM 1858 N N . ARG A 1 117 ? 30.051 -8.188 23.442 1.00 11.04 117 ARG A N 1
ATOM 1859 C CA . ARG A 1 117 ? 31.020 -9.259 23.242 1.00 11.39 117 ARG A CA 1
ATOM 1860 C C . ARG A 1 117 ? 30.494 -10.582 23.808 1.00 10.77 117 ARG A C 1
ATOM 1861 O O . ARG A 1 117 ? 30.513 -10.807 25.029 1.00 11.48 117 ARG A O 1
ATOM 1882 N N . ILE A 1 118 ? 30.029 -11.447 22.905 1.00 10.49 118 ILE A N 1
ATOM 1883 C CA . ILE A 1 118 ? 29.478 -12.752 23.265 1.00 11.41 118 ILE A CA 1
ATOM 1884 C C . ILE A 1 118 ? 30.523 -13.588 23.983 1.00 10.76 118 ILE A C 1
ATOM 1885 O O . ILE A 1 118 ? 30.204 -14.333 24.922 1.00 11.14 118 ILE A O 1
ATOM 1901 N N . GLU A 1 119 ? 31.761 -13.556 23.495 1.00 11.30 119 GLU A N 1
ATOM 1902 C CA . GLU A 1 119 ? 32.815 -14.393 24.052 1.00 12.32 119 GLU A CA 1
ATOM 1903 C C . GLU A 1 119 ? 33.211 -13.968 25.459 1.00 13.86 119 GLU A C 1
ATOM 1904 O O . GLU A 1 119 ? 33.856 -14.752 26.164 1.00 15.11 119 GLU A O 1
ATOM 1916 N N . GLU A 1 120 ? 32.825 -12.779 25.896 1.00 11.70 120 GLU A N 1
ATOM 1917 C CA . GLU A 1 120 ? 33.019 -12.313 27.265 1.00 12.52 120 GLU A CA 1
ATOM 1918 C C . GLU A 1 120 ? 31.788 -12.540 28.131 1.00 12.08 120 GLU A C 1
ATOM 1919 O O . GLU A 1 120 ? 31.812 -12.235 29.330 1.00 14.92 120 GLU A O 1
ATOM 1931 N N . GLY A 1 121 ? 30.702 -13.065 27.561 1.00 10.47 121 GLY A N 1
ATOM 1932 C CA . GLY A 1 121 ? 29.466 -13.171 28.314 1.00 11.33 121 GLY A CA 1
ATOM 1933 C C . GLY A 1 121 ? 28.833 -11.841 28.625 1.00 9.46 121 GLY A C 1
ATOM 1934 O O . GLY A 1 121 ? 28.157 -11.720 29.646 1.00 11.75 121 GLY A O 1
ATOM 1938 N N . LYS A 1 122 ? 29.025 -10.842 27.761 1.00 10.26 122 LYS A N 1
ATOM 1939 C CA . LYS A 1 122 ? 28.542 -9.488 28.011 1.00 10.84 122 LYS A CA 1
ATOM 1940 C C . LYS A 1 122 ? 27.739 -8.973 26.822 1.00 10.94 122 LYS A C 1
ATOM 1941 O O . LYS A 1 122 ? 27.894 -7.838 26.360 1.00 11.85 122 LYS A O 1
ATOM 1960 N N . ALA A 1 123 ? 26.849 -9.813 26.312 1.00 8.44 123 ALA A N 1
ATOM 1961 C CA . ALA A 1 123 ? 26.000 -9.411 25.190 1.00 8.69 123 ALA A CA 1
ATOM 1962 C C . ALA A 1 123 ? 25.195 -8.139 25.489 1.00 10.95 123 ALA A C 1
ATOM 1963 O O . ALA A 1 123 ? 25.099 -7.240 24.638 1.00 10.00 123 ALA A O 1
ATOM 1970 N N . MET A 1 124 ? 24.551 -8.069 26.658 1.00 8.97 124 MET A N 1
ATOM 1971 C CA . MET A 1 124 ? 23.686 -6.932 26.992 1.00 8.44 124 MET A CA 1
ATOM 1972 C C . MET A 1 124 ? 23.383 -6.980 28.474 1.00 10.27 124 MET A C 1
ATOM 1973 O O . MET A 1 124 ? 23.590 -8.005 29.126 1.00 10.77 124 MET A O 1
ATOM 1987 N N . ASN A 1 125 ? 22.896 -5.865 29.000 1.00 10.08 125 ASN A N 1
ATOM 1988 C CA . ASN A 1 125 ? 22.476 -5.832 30.393 1.00 11.72 125 ASN A CA 1
ATOM 1989 C C . ASN A 1 125 ? 20.989 -5.577 30.545 1.00 12.55 125 ASN A C 1
ATOM 1990 O O . ASN A 1 125 ? 20.510 -5.439 31.683 1.00 13.78 125 ASN A O 1
ATOM 2001 N N . ASN A 1 126 ? 20.234 -5.605 29.438 1.00 9.88 126 ASN A N 1
ATOM 2002 C CA . ASN A 1 126 ? 18.880 -5.078 29.450 1.00 8.79 126 ASN A CA 1
ATOM 2003 C C . ASN A 1 126 ? 17.897 -5.957 28.691 1.00 9.10 126 ASN A C 1
ATOM 2004 O O . ASN A 1 126 ? 16.913 -5.449 28.147 1.00 9.20 126 ASN A O 1
ATOM 2015 N N . SER A 1 127 ? 18.112 -7.274 28.658 1.00 9.68 127 SER A N 1
ATOM 2016 C CA . SER A 1 127 ? 17.192 -8.132 27.904 1.00 8.31 127 SER A CA 1
ATOM 2017 C C . SER A 1 127 ? 15.757 -8.039 28.428 1.00 8.68 127 SER A C 1
ATOM 2018 O O . SER A 1 127 ? 14.811 -8.099 27.641 1.00 9.61 127 SER A O 1
ATOM 2026 N N . LYS A 1 128 ? 15.566 -7.929 29.744 1.00 8.99 128 LYS A N 1
ATOM 2027 C CA . LYS A 1 128 ? 14.205 -7.833 30.273 1.00 9.80 128 LYS A CA 1
ATOM 2028 C C . LYS A 1 128 ? 13.498 -6.572 29.774 1.00 10.22 128 LYS A C 1
ATOM 2029 O O . LYS A 1 128 ? 12.340 -6.625 29.337 1.00 10.53 128 LYS A O 1
ATOM 2048 N N . GLU A 1 129 ? 14.205 -5.446 29.769 1.00 10.95 129 GLU A N 1
ATOM 2049 C CA . GLU A 1 129 ? 13.651 -4.191 29.279 1.00 11.25 129 GLU A CA 1
ATOM 2050 C C . GLU A 1 129 ? 13.366 -4.267 27.788 1.00 9.92 129 GLU A C 1
ATOM 2051 O O . GLU A 1 129 ? 12.352 -3.738 27.316 1.00 11.03 129 GLU A O 1
ATOM 2063 N N . LEU A 1 130 ? 14.237 -4.939 27.032 1.00 8.75 130 LEU A N 1
ATOM 2064 C CA . LEU A 1 130 ? 14.025 -5.055 25.597 1.00 8.23 130 LEU A CA 1
ATOM 2065 C C . LEU A 1 130 ? 12.801 -5.896 25.292 1.00 9.30 130 LEU A C 1
ATOM 2066 O O . LEU A 1 130 ? 12.054 -5.608 24.349 1.00 8.23 130 LEU A O 1
ATOM 2082 N N . TYR A 1 131 ? 12.598 -6.952 26.072 1.00 8.24 131 TYR A N 1
ATOM 2083 C CA . TYR A 1 131 ? 11.387 -7.758 25.952 1.00 7.74 131 TYR A CA 1
ATOM 2084 C C . TYR A 1 131 ? 10.141 -6.904 26.173 1.00 9.02 131 TYR A C 1
ATOM 2085 O O . TYR A 1 131 ? 9.186 -6.950 25.382 1.00 8.62 131 TYR A O 1
ATOM 2103 N N . MET A 1 132 ? 10.135 -6.111 27.239 1.00 9.20 132 MET A N 1
ATOM 2104 C CA . MET A 1 132 ? 8.985 -5.276 27.533 1.00 9.30 132 MET A CA 1
ATOM 2105 C C . MET A 1 132 ? 8.757 -4.246 26.445 1.00 11.69 132 MET A C 1
ATOM 2106 O O . MET A 1 132 ? 7.613 -3.924 26.119 1.00 10.40 132 MET A O 1
ATOM 2120 N N . LYS A 1 133 ? 9.830 -3.714 25.865 1.00 10.33 133 LYS A N 1
ATOM 2121 C CA . LYS A 1 133 ? 9.694 -2.756 24.771 1.00 8.92 133 LYS A CA 1
ATOM 2122 C C . LYS A 1 133 ? 9.072 -3.388 23.536 1.00 8.95 133 LYS A C 1
ATOM 2123 O O . LYS A 1 133 ? 8.194 -2.799 22.902 1.00 9.96 133 LYS A O 1
ATOM 2142 N N . GLY A 1 134 ? 9.514 -4.591 23.183 1.00 8.43 134 GLY A N 1
ATOM 2143 C CA . GLY A 1 134 ? 8.877 -5.289 22.077 1.00 9.46 134 GLY A CA 1
ATOM 2144 C C . GLY A 1 134 ? 7.422 -5.614 22.347 1.00 8.18 134 GLY A C 1
ATOM 2145 O O . GLY A 1 134 ? 6.577 -5.516 21.453 1.00 8.76 134 GLY A O 1
ATOM 2149 N N . TYR A 1 135 ? 7.107 -5.997 23.586 1.00 8.01 135 TYR A N 1
ATOM 2150 C CA . TYR A 1 135 ? 5.734 -6.304 23.963 1.00 8.34 135 TYR A CA 1
ATOM 2151 C C . TYR A 1 135 ? 4.837 -5.076 23.870 1.00 8.91 135 TYR A C 1
ATOM 2152 O O . TYR A 1 135 ? 3.757 -5.117 23.261 1.00 9.27 135 TYR A O 1
ATOM 2170 N N . LEU A 1 136 ? 5.275 -3.971 24.442 1.00 8.38 136 LEU A N 1
ATOM 2171 C CA . LEU A 1 136 ? 4.435 -2.772 24.427 1.00 10.52 136 LEU A CA 1
ATOM 2172 C C . LEU A 1 136 ? 4.325 -2.196 23.017 1.00 10.28 136 LEU A C 1
ATOM 2173 O O . LEU A 1 136 ? 3.264 -1.686 22.609 1.00 10.52 136 LEU A O 1
ATOM 2189 N N . LEU A 1 137 ? 5.395 -2.277 22.233 1.00 8.37 137 LEU A N 1
ATOM 2190 C CA . LEU A 1 137 ? 5.301 -1.873 20.837 1.00 8.30 137 LEU A CA 1
ATOM 2191 C C . LEU A 1 137 ? 4.307 -2.757 20.109 1.00 7.34 137 LEU A C 1
ATOM 2192 O O . LEU A 1 137 ? 3.482 -2.280 19.329 1.00 9.17 137 LEU A O 1
ATOM 2208 N N . GLY A 1 138 ? 4.373 -4.061 20.345 1.00 8.23 138 GLY A N 1
ATOM 2209 C CA . GLY A 1 138 ? 3.500 -4.964 19.627 1.00 10.77 138 GLY A CA 1
ATOM 2210 C C . GLY A 1 138 ? 2.029 -4.682 19.863 1.00 10.60 138 GLY A C 1
ATOM 2211 O O . GLY A 1 138 ? 1.210 -4.850 18.955 1.00 11.46 138 GLY A O 1
ATOM 2215 N N . LYS A 1 139 ? 1.671 -4.268 21.089 1.00 9.15 139 LYS A N 1
ATOM 2216 C CA . LYS A 1 139 ? 0.284 -3.930 21.387 1.00 9.50 139 LYS A CA 1
ATOM 2217 C C . LYS A 1 139 ? -0.217 -2.767 20.533 1.00 10.69 139 LYS A C 1
ATOM 2218 O O . LYS A 1 139 ? -1.432 -2.636 20.329 1.00 13.01 139 LYS A O 1
ATOM 2237 N N . ASN A 1 140 ? 0.686 -1.932 20.021 1.00 9.81 140 ASN A N 1
ATOM 2238 C CA . ASN A 1 140 ? 0.352 -0.756 19.236 1.00 10.33 140 ASN A CA 1
ATOM 2239 C C . ASN A 1 140 ? 0.523 -0.950 17.741 1.00 12.02 140 ASN A C 1
ATOM 2240 O O . ASN A 1 140 ? 0.339 0.000 16.984 1.00 12.26 140 ASN A O 1
ATOM 2251 N N . LEU A 1 141 ? 0.841 -2.161 17.297 1.00 12.25 141 LEU A N 1
ATOM 2252 C CA . LEU A 1 141 ? 0.916 -2.480 15.877 1.00 11.60 141 LEU A CA 1
ATOM 2253 C C . LEU A 1 141 ? -0.388 -3.148 15.475 1.00 15.64 141 LEU A C 1
ATOM 2254 O O . LEU A 1 141 ? -0.769 -4.173 16.048 1.00 17.16 141 LEU A O 1
ATO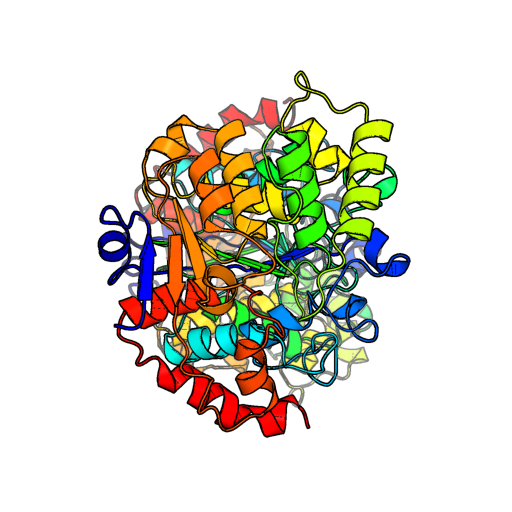M 2270 N N . ASP A 1 142 ? -1.067 -2.581 14.490 1.00 16.42 142 ASP A N 1
ATOM 2271 C CA . ASP A 1 142 ? -2.375 -3.054 14.068 1.00 14.77 142 ASP A CA 1
ATOM 2272 C C . ASP A 1 142 ? -2.200 -3.894 12.808 1.00 16.12 142 ASP A C 1
ATOM 2273 O O . ASP A 1 142 ? -1.925 -3.368 11.726 1.00 19.92 142 ASP A O 1
ATOM 2282 N N . ALA A 1 143 ? -2.378 -5.193 12.948 1.00 12.35 143 ALA A N 1
ATOM 2283 C CA . ALA A 1 143 ? -2.308 -6.122 11.833 1.00 14.15 143 ALA A CA 1
ATOM 2284 C C . ALA A 1 143 ? -3.089 -7.368 12.205 1.00 12.70 143 ALA A C 1
ATOM 2285 O O . ALA A 1 143 ? -3.268 -7.675 13.383 1.00 15.43 143 ALA A O 1
ATOM 2292 N N . GLU A 1 144 ? -3.517 -8.106 11.187 1.00 13.10 144 GLU A N 1
ATOM 2293 C CA . GLU A 1 144 ? -4.166 -9.389 11.417 1.00 13.04 144 GLU A CA 1
ATOM 2294 C C . GLU A 1 144 ? -3.169 -10.523 11.603 1.00 13.19 144 GLU A C 1
ATOM 2295 O O . GLU A 1 144 ? -3.535 -11.578 12.122 1.00 14.57 144 GLU A O 1
ATOM 2307 N N . LEU A 1 145 ? -1.928 -10.314 11.192 1.00 11.65 145 LEU A N 1
ATOM 2308 C CA . LEU A 1 145 ? -0.887 -11.330 11.202 1.00 11.87 145 LEU A CA 1
ATOM 2309 C C . LEU A 1 145 ? 0.412 -10.550 11.288 1.00 8.65 145 LEU A C 1
ATOM 2310 O O . LEU A 1 145 ? 0.608 -9.607 10.510 1.00 10.63 145 LEU A O 1
ATOM 2326 N N . LEU A 1 146 ? 1.303 -10.957 12.188 1.00 9.65 146 LEU A N 1
ATOM 2327 C CA . LEU A 1 146 ? 2.629 -10.369 12.261 1.00 9.86 146 LEU A CA 1
ATOM 2328 C C . LEU A 1 146 ? 3.625 -11.313 11.607 1.00 7.49 146 LEU A C 1
ATOM 2329 O O . LEU A 1 146 ? 3.690 -12.491 11.947 1.00 10.62 146 LEU A O 1
ATOM 2345 N N . ILE A 1 147 ? 4.389 -10.795 10.649 1.00 8.52 147 ILE A N 1
ATOM 2346 C CA . ILE A 1 147 ? 5.521 -11.508 10.062 1.00 8.83 147 ILE A CA 1
ATOM 2347 C C . ILE A 1 147 ? 6.760 -10.779 10.556 1.00 7.55 147 ILE A C 1
ATOM 2348 O O . ILE A 1 147 ? 7.004 -9.627 10.169 1.00 8.43 147 ILE A O 1
ATOM 2364 N N . VAL A 1 148 ? 7.516 -11.406 11.445 1.00 7.41 148 VAL A N 1
ATOM 2365 C CA . VAL A 1 148 ? 8.654 -10.751 12.094 1.00 8.00 148 VAL A CA 1
ATOM 2366 C C . VAL A 1 148 ? 9.941 -11.453 11.689 1.00 7.82 148 VAL A C 1
ATOM 2367 O O . VAL A 1 148 ? 10.152 -12.622 12.009 1.00 8.08 148 VAL A O 1
ATOM 2380 N N . GLY A 1 149 ? 10.787 -10.739 10.943 1.00 8.76 149 GLY A N 1
ATOM 2381 C CA . GLY A 1 149 ? 12.089 -11.220 10.526 1.00 8.78 149 GLY A CA 1
ATOM 2382 C C . GLY A 1 149 ? 13.219 -10.574 11.305 1.00 8.79 149 GLY A C 1
ATOM 2383 O O . GLY A 1 149 ? 13.012 -9.758 12.198 1.00 8.82 149 GLY A O 1
ATOM 2387 N N . GLU A 1 150 ? 14.441 -10.920 10.901 1.00 8.98 150 GLU A N 1
ATOM 2388 C CA . GLU A 1 150 ? 15.624 -10.364 11.537 1.00 8.47 150 GLU A CA 1
ATOM 2389 C C . GLU A 1 150 ? 16.694 -10.084 10.501 1.00 8.13 150 GLU A C 1
ATOM 2390 O O . GLU A 1 150 ? 16.735 -10.710 9.434 1.00 9.28 150 GLU A O 1
ATOM 2402 N N . SER A 1 151 ? 17.599 -9.158 10.835 1.00 6.84 151 SER A N 1
ATOM 2403 C CA . SER A 1 151 ? 18.882 -9.111 10.140 1.00 7.58 151 SER A CA 1
ATOM 2404 C C . SER A 1 151 ? 19.945 -8.857 11.207 1.00 7.67 151 SER A C 1
ATOM 2405 O O . SER A 1 151 ? 20.115 -7.720 11.645 1.00 8.28 151 SER A O 1
ATOM 2413 N N . VAL A 1 152 ? 20.632 -9.920 11.628 1.00 7.45 152 VAL A N 1
ATOM 2414 C CA . VAL A 1 152 ? 21.625 -9.875 12.691 1.00 7.70 152 VAL A CA 1
ATOM 2415 C C . VAL A 1 152 ? 22.824 -10.716 12.260 1.00 8.29 152 VAL A C 1
ATOM 2416 O O . VAL A 1 152 ? 22.844 -11.946 12.464 1.00 7.64 152 VAL A O 1
ATOM 2429 N N . PRO A 1 153 ? 23.819 -10.111 11.632 1.00 7.92 153 PRO A N 1
ATOM 2430 C CA . PRO A 1 153 ? 25.017 -10.878 11.290 1.00 6.94 153 PRO A CA 1
ATOM 2431 C C . PRO A 1 153 ? 25.694 -11.367 12.555 1.00 6.48 153 PRO A C 1
ATOM 2432 O O . PRO A 1 153 ? 25.885 -10.617 13.510 1.00 7.98 153 PRO A O 1
ATOM 2443 N N . GLY A 1 154 ? 26.020 -12.671 12.564 1.00 7.43 154 GLY A N 1
ATOM 2444 C CA . GLY A 1 154 ? 26.459 -13.337 13.780 1.00 8.40 154 GLY A CA 1
ATOM 2445 C C . GLY A 1 154 ? 25.340 -13.976 14.561 1.00 7.46 154 GLY A C 1
ATOM 2446 O O . GLY A 1 154 ? 25.604 -14.701 15.544 1.00 8.93 154 GLY A O 1
ATOM 2450 N N . GLY A 1 155 ? 24.104 -13.820 14.096 1.00 7.44 155 GLY A N 1
ATOM 2451 C CA . GLY A 1 155 ? 22.965 -14.311 14.850 1.00 8.54 155 GLY A CA 1
ATOM 2452 C C . GLY A 1 155 ? 22.842 -15.815 14.958 1.00 7.08 155 GLY A C 1
ATOM 2453 O O . GLY A 1 155 ? 22.188 -16.298 15.876 1.00 7.82 155 GLY A O 1
ATOM 2457 N N . THR A 1 156 ? 23.454 -16.579 14.063 1.00 6.56 156 THR A N 1
ATOM 2458 C CA . THR A 1 156 ? 23.434 -18.029 14.278 1.00 7.84 156 THR A CA 1
ATOM 2459 C C . THR A 1 156 ? 24.319 -18.427 15.449 1.00 7.62 156 THR A C 1
ATOM 2460 O O . THR A 1 156 ? 24.061 -19.466 16.080 1.00 9.32 156 THR A O 1
ATOM 2471 N N . THR A 1 157 ? 25.314 -17.616 15.792 1.00 7.38 157 THR A N 1
ATOM 2472 C CA . THR A 1 157 ? 26.165 -17.893 16.948 1.00 7.59 157 THR A CA 1
ATOM 2473 C C . THR A 1 157 ? 25.438 -17.571 18.249 1.00 9.04 157 THR A C 1
ATOM 2474 O O . THR A 1 157 ? 25.457 -18.379 19.195 1.00 8.04 157 THR A O 1
ATOM 2485 N N . THR A 1 158 ? 24.786 -16.403 18.327 1.00 7.40 158 THR A N 1
ATOM 2486 C CA . THR A 1 158 ? 24.008 -16.107 19.530 1.00 8.41 158 THR A CA 1
ATOM 2487 C C . THR A 1 158 ? 22.861 -17.100 19.683 1.00 6.93 158 THR A C 1
ATOM 2488 O O . THR A 1 158 ? 22.523 -17.505 20.799 1.00 8.42 158 THR A O 1
ATOM 2499 N N . ALA A 1 159 ? 22.260 -17.537 18.580 1.00 7.33 159 ALA A N 1
ATOM 2500 C CA . ALA A 1 159 ? 21.224 -18.562 18.677 1.00 7.47 159 ALA A CA 1
ATOM 2501 C C . ALA A 1 159 ? 21.778 -19.824 19.338 1.00 7.84 159 ALA A C 1
ATOM 2502 O O . ALA A 1 159 ? 21.126 -20.414 20.218 1.00 8.75 159 ALA A O 1
ATOM 2509 N N . LEU A 1 160 ? 22.973 -20.265 18.921 1.00 7.83 160 LEU A N 1
ATOM 2510 C CA . LEU A 1 160 ? 23.590 -21.434 19.541 1.00 6.84 160 LEU A CA 1
ATOM 2511 C C . LEU A 1 160 ? 23.829 -21.193 21.024 1.00 7.69 160 LEU A C 1
ATOM 2512 O O . LEU A 1 160 ? 23.521 -22.054 21.862 1.00 8.27 160 LEU A O 1
ATOM 2528 N N . GLY A 1 161 ? 24.360 -20.020 21.381 1.00 8.26 161 GLY A N 1
ATOM 2529 C CA . GLY A 1 161 ? 24.637 -19.748 22.778 1.00 7.77 161 GLY A CA 1
ATOM 2530 C C . GLY A 1 161 ? 23.398 -19.729 23.655 1.00 7.49 161 GLY A C 1
ATOM 2531 O O . GLY A 1 161 ? 23.400 -20.279 24.759 1.00 8.44 161 GLY A O 1
ATOM 2535 N N . VAL A 1 162 ? 22.309 -19.127 23.166 1.00 7.52 162 VAL A N 1
ATOM 2536 C CA . VAL A 1 162 ? 21.074 -19.089 23.950 1.00 7.30 162 VAL A CA 1
ATOM 2537 C C . VAL A 1 162 ? 20.485 -20.491 24.095 1.00 6.66 162 VAL A C 1
ATOM 2538 O O . VAL A 1 162 ? 20.046 -20.885 25.192 1.00 8.23 162 VAL A O 1
ATOM 2551 N N . LEU A 1 163 ? 20.469 -21.271 23.016 1.00 7.05 163 LEU A N 1
ATOM 2552 C CA . LEU A 1 163 ? 19.948 -22.633 23.104 1.00 7.35 163 LEU A CA 1
ATOM 2553 C C . LEU A 1 163 ? 20.751 -23.461 24.100 1.00 8.43 163 LEU A C 1
ATOM 2554 O O . LEU A 1 163 ? 20.181 -24.179 24.939 1.00 9.34 163 LEU A O 1
ATOM 2570 N N . LEU A 1 164 ? 22.070 -23.398 24.023 1.00 8.25 164 LEU A N 1
ATOM 2571 C CA . LEU A 1 164 ? 22.897 -24.134 24.990 1.00 8.60 164 LEU A CA 1
ATOM 2572 C C . LEU A 1 164 ? 22.684 -23.607 26.404 1.00 9.71 164 LEU A C 1
ATOM 2573 O O . LEU A 1 164 ? 22.564 -24.399 27.354 1.00 9.84 164 LEU A O 1
ATOM 2589 N N . GLY A 1 165 ? 22.622 -22.283 26.563 1.00 9.04 165 GLY A N 1
ATOM 2590 C CA . GLY A 1 165 ? 22.443 -21.716 27.883 1.00 10.70 165 GLY A CA 1
ATOM 2591 C C . GLY A 1 165 ? 21.150 -22.155 28.537 1.00 9.67 165 GLY A C 1
ATOM 2592 O O . GLY A 1 165 ? 21.095 -22.290 29.764 1.00 11.48 165 GLY A O 1
ATOM 2596 N N . LEU A 1 166 ? 20.102 -22.370 27.733 1.00 9.47 166 LEU A N 1
ATOM 2597 C CA . LEU A 1 166 ? 18.804 -22.874 28.188 1.00 9.73 166 LEU A CA 1
ATOM 2598 C C . LEU A 1 166 ? 18.765 -24.390 28.304 1.00 10.56 166 LEU A C 1
ATOM 2599 O O . LEU A 1 166 ? 17.710 -24.941 28.642 1.00 13.11 166 LEU A O 1
ATOM 2615 N N . GLY A 1 167 ? 19.872 -25.072 28.042 1.00 9.40 167 GLY A N 1
ATOM 2616 C CA . GLY A 1 167 ? 19.937 -26.495 28.301 1.00 10.76 167 GLY A CA 1
ATOM 2617 C C . GLY A 1 167 ? 19.491 -27.386 27.177 1.00 10.39 167 GLY A C 1
ATOM 2618 O O . GLY A 1 167 ? 19.141 -28.550 27.428 1.00 12.11 167 GLY A O 1
ATOM 2622 N N . TYR A 1 168 ? 19.480 -26.903 25.951 1.00 9.52 168 TYR A N 1
ATOM 2623 C CA . TYR A 1 168 ? 19.165 -27.708 24.786 1.00 9.52 168 TYR A CA 1
ATOM 2624 C C . TYR A 1 168 ? 20.411 -28.369 24.209 1.00 9.69 168 TYR A C 1
ATOM 2625 O O . TYR A 1 168 ? 21.537 -27.941 24.454 1.00 11.11 168 TYR A O 1
ATOM 2643 N N . ASP A 1 169 ? 20.179 -29.440 23.448 1.00 10.09 169 ASP A N 1
ATOM 2644 C CA . ASP A 1 169 ? 21.219 -30.070 22.624 1.00 10.66 169 ASP A CA 1
ATOM 2645 C C . ASP A 1 169 ? 21.207 -29.339 21.283 1.00 12.01 169 ASP A C 1
ATOM 2646 O O . ASP A 1 169 ? 20.372 -29.603 20.428 1.00 12.31 169 ASP A O 1
ATOM 2655 N N . ALA A 1 170 ? 22.114 -28.383 21.112 1.00 10.84 170 ALA A N 1
ATOM 2656 C CA . ALA A 1 170 ? 22.151 -27.558 19.906 1.00 11.56 170 ALA A CA 1
ATOM 2657 C C . ALA A 1 170 ? 23.478 -27.563 19.160 1.00 9.85 170 ALA A C 1
ATOM 2658 O O . ALA A 1 170 ? 23.555 -27.014 18.053 1.00 11.18 170 ALA A O 1
ATOM 2665 N N . GLU A 1 171 ? 24.538 -28.125 19.726 1.00 10.72 171 GLU A N 1
ATOM 2666 C CA . GLU A 1 171 ? 25.824 -28.096 19.031 1.00 12.53 171 GLU A CA 1
ATOM 2667 C C . GLU A 1 171 ? 25.719 -28.792 17.685 1.00 10.67 171 GLU A C 1
ATOM 2668 O O . GLU A 1 171 ? 25.161 -29.880 17.569 1.00 13.21 171 GLU A O 1
ATOM 2680 N N . GLY A 1 172 ? 26.261 -28.141 16.659 1.00 12.45 172 GLY A N 1
ATOM 2681 C CA . GLY A 1 172 ? 26.180 -28.649 15.317 1.00 14.30 172 GLY A CA 1
ATOM 2682 C C . GLY A 1 172 ? 24.847 -28.467 14.633 1.00 13.60 172 GLY A C 1
ATOM 2683 O O . GLY A 1 172 ? 24.706 -28.897 13.484 1.00 16.01 172 GLY A O 1
ATOM 2687 N N . LYS A 1 173 ? 23.849 -27.868 15.299 1.00 11.82 173 LYS A N 1
ATOM 2688 C CA . LYS A 1 173 ? 22.514 -27.801 14.709 1.00 12.16 173 LYS A CA 1
ATOM 2689 C C . LYS A 1 173 ? 22.148 -26.424 14.165 1.00 8.39 173 LYS A C 1
ATOM 2690 O O . LYS A 1 173 ? 21.176 -26.325 13.388 1.00 9.61 173 LYS A O 1
ATOM 2709 N N . VAL A 1 174 ? 22.874 -25.368 14.530 1.00 9.49 174 VAL A N 1
ATOM 2710 C CA . VAL A 1 174 ? 22.551 -24.052 13.991 1.00 10.69 174 VAL A CA 1
ATOM 2711 C C . VAL A 1 174 ? 23.095 -23.944 12.574 1.00 10.41 174 VAL A C 1
ATOM 2712 O O . VAL A 1 174 ? 24.062 -24.604 12.191 1.00 11.33 174 VAL A O 1
ATOM 2725 N N . SER A 1 175 ? 22.476 -23.079 11.795 1.00 10.60 175 SER A N 1
ATOM 2726 C CA . SER A 1 175 ? 22.826 -22.922 10.391 1.00 10.88 175 SER A CA 1
ATOM 2727 C C . SER A 1 175 ? 23.894 -21.835 10.250 1.00 11.93 175 SER A C 1
ATOM 2728 O O . SER A 1 175 ? 24.638 -21.540 11.191 1.00 12.92 175 SER A O 1
ATOM 2736 N N . SER A 1 176 ? 24.025 -21.269 9.059 1.00 12.77 176 SER A N 1
ATOM 2737 C CA . SER A 1 176 ? 25.052 -20.271 8.815 1.00 11.03 176 SER A CA 1
ATOM 2738 C C . SER A 1 176 ? 24.641 -19.481 7.593 1.00 13.24 176 SER A C 1
ATOM 2739 O O . SER A 1 176 ? 24.008 -20.009 6.673 1.00 12.90 176 SER A O 1
ATOM 2747 N N . GLY A 1 177 ? 25.028 -18.223 7.575 1.00 9.75 177 GLY A N 1
ATOM 2748 C CA . GLY A 1 177 ? 24.691 -17.364 6.464 1.00 11.34 177 GLY A CA 1
ATOM 2749 C C . GLY A 1 177 ? 25.537 -17.514 5.229 1.00 12.21 177 GLY A C 1
ATOM 2750 O O . GLY A 1 177 ? 25.419 -16.705 4.298 1.00 11.69 177 GLY A O 1
ATOM 2754 N N . SER A 1 178 ? 26.442 -18.501 5.200 1.00 13.00 178 SER A N 1
ATOM 2755 C CA . SER A 1 178 ? 27.198 -18.806 3.989 1.00 11.90 178 SER A CA 1
ATOM 2756 C C . SER A 1 178 ? 27.518 -20.290 3.999 1.00 14.43 178 SER A C 1
ATOM 2757 O O . SER A 1 178 ? 27.084 -21.044 4.873 1.00 12.65 178 SER A O 1
ATOM 2765 N N . ILE A 1 179 ? 28.289 -20.712 3.005 1.00 14.45 179 ILE A N 1
ATOM 2766 C CA . ILE A 1 179 ? 28.543 -22.143 2.823 1.00 12.66 179 ILE A CA 1
ATOM 2767 C C . ILE A 1 179 ? 29.319 -22.705 4.003 1.00 11.78 179 ILE A C 1
ATOM 2768 O O . ILE A 1 179 ? 28.982 -23.765 4.540 1.00 14.93 179 ILE A O 1
ATOM 2784 N N . ASN A 1 180 ? 30.383 -22.027 4.411 1.00 13.64 180 ASN A N 1
ATOM 2785 C CA . ASN A 1 180 ? 31.143 -22.478 5.565 1.00 16.36 180 ASN A CA 1
ATOM 2786 C C . ASN A 1 180 ? 30.298 -22.276 6.816 1.00 17.41 180 ASN A C 1
ATOM 2787 O O . ASN A 1 180 ? 29.662 -21.225 6.980 1.00 18.39 180 ASN A O 1
ATOM 2798 N N . ASN A 1 181 ? 30.262 -23.276 7.688 1.00 15.50 181 ASN A N 1
ATOM 2799 C CA . ASN A 1 181 ? 29.577 -23.144 8.976 1.00 14.00 181 ASN A CA 1
ATOM 2800 C C . ASN A 1 181 ? 30.612 -23.470 10.030 1.00 14.46 181 ASN A C 1
ATOM 2801 O O . ASN A 1 181 ? 30.850 -24.662 10.305 1.00 15.49 181 ASN A O 1
ATOM 2812 N N . PRO A 1 182 ? 31.278 -22.462 10.627 1.00 13.14 182 PRO A N 1
ATOM 2813 C CA . PRO A 1 182 ? 32.406 -22.756 11.536 1.00 15.06 182 PRO A CA 1
ATOM 2814 C C . PRO A 1 182 ? 31.954 -23.158 12.933 1.00 13.94 182 PRO A C 1
ATOM 2815 O O . PRO A 1 182 ? 32.087 -22.382 13.900 1.00 14.79 182 PRO A O 1
ATOM 2826 N N . HIS A 1 183 ? 31.433 -24.391 13.047 1.00 14.53 183 HIS A N 1
ATOM 2827 C CA . HIS A 1 183 ? 30.836 -24.850 14.297 1.00 14.90 183 HIS A CA 1
ATOM 2828 C C . HIS A 1 183 ? 31.841 -24.826 15.445 1.00 16.07 183 HIS A C 1
ATOM 2829 O O . HIS A 1 183 ? 31.495 -24.438 16.558 1.00 15.01 183 HIS A O 1
ATOM 2843 N N . GLU A 1 184 ? 33.087 -25.239 15.198 1.00 14.31 184 GLU A N 1
ATOM 2844 C CA . GLU A 1 184 ? 34.032 -25.304 16.313 1.00 17.94 184 GLU A CA 1
ATOM 2845 C C . GLU A 1 184 ? 34.336 -23.910 16.865 1.00 16.33 184 GLU A C 1
ATOM 2846 O O . GLU A 1 184 ? 34.433 -23.726 18.087 1.00 17.11 184 GLU A O 1
ATOM 2858 N N . LEU A 1 185 ? 34.426 -22.906 15.994 1.00 15.46 185 LEU A N 1
ATOM 2859 C CA . LEU A 1 185 ? 34.632 -21.533 16.447 1.00 15.23 185 LEU A CA 1
ATOM 2860 C C . LEU A 1 185 ? 33.398 -21.013 17.189 1.00 11.51 185 LEU A C 1
ATOM 2861 O O . LEU A 1 185 ? 33.517 -20.410 18.258 1.00 12.22 185 LEU A O 1
ATOM 2877 N N . LYS A 1 186 ? 32.215 -21.228 16.622 1.00 12.48 186 LYS A N 1
ATOM 2878 C CA . LYS A 1 186 ? 30.990 -20.777 17.280 1.00 12.21 186 LYS A CA 1
ATOM 2879 C C . LYS A 1 186 ? 30.855 -21.362 18.677 1.00 9.80 186 LYS A C 1
ATOM 2880 O O . LYS A 1 186 ? 30.471 -20.653 19.619 1.00 10.71 186 LYS A O 1
ATOM 2899 N N . ILE A 1 187 ? 31.117 -22.666 18.824 1.00 10.89 187 ILE A N 1
ATOM 2900 C CA . ILE A 1 187 ? 30.937 -23.332 20.112 1.00 11.52 187 ILE A CA 1
ATOM 2901 C C . ILE A 1 187 ? 31.924 -22.788 21.135 1.00 13.65 187 ILE A C 1
ATOM 2902 O O . ILE A 1 187 ? 31.582 -22.619 22.315 1.00 13.83 187 ILE A O 1
ATOM 2918 N N . LYS A 1 188 ? 33.159 -22.502 20.709 1.00 12.46 188 LYS A N 1
ATOM 2919 C CA . LYS A 1 188 ? 34.136 -21.941 21.635 1.00 13.55 188 LYS A CA 1
ATOM 2920 C C . LYS A 1 188 ? 33.696 -20.567 22.112 1.00 13.22 188 LYS A C 1
ATOM 2921 O O . LYS A 1 188 ? 33.795 -20.239 23.305 1.00 14.21 188 LYS A O 1
ATOM 2940 N N . VAL A 1 189 ? 33.240 -19.724 21.186 1.00 10.26 189 VAL A N 1
ATOM 2941 C CA . VAL A 1 189 ? 32.775 -18.384 21.533 1.00 12.27 189 VAL A CA 1
ATOM 2942 C C . VAL A 1 189 ? 31.674 -18.449 22.592 1.00 11.10 189 VAL A C 1
ATOM 2943 O O . VAL A 1 189 ? 31.744 -17.778 23.632 1.00 10.31 189 VAL A O 1
ATOM 2956 N N . VAL A 1 190 ? 30.630 -19.237 22.335 1.00 8.80 190 VAL A N 1
ATOM 2957 C CA . VAL A 1 190 ? 29.476 -19.199 23.234 1.00 8.75 190 VAL A CA 1
ATOM 2958 C C . VAL A 1 190 ? 29.744 -19.935 24.540 1.00 10.31 190 VAL A C 1
ATOM 2959 O O . VAL A 1 190 ? 29.274 -19.505 25.587 1.00 10.26 190 VAL A O 1
ATOM 2972 N N . ARG A 1 191 ? 30.474 -21.056 24.515 1.00 11.21 191 ARG A N 1
ATOM 2973 C CA . ARG A 1 191 ? 30.736 -21.735 25.790 1.00 10.59 191 ARG A CA 1
ATOM 2974 C C . ARG A 1 191 ? 31.661 -20.907 26.673 1.00 10.72 191 ARG A C 1
ATOM 2975 O O . ARG A 1 191 ? 31.481 -20.885 27.892 1.00 12.48 191 ARG A O 1
ATOM 2996 N N . GLU A 1 192 ? 32.591 -20.157 26.079 1.00 10.41 192 GLU A N 1
ATOM 2997 C CA . GLU A 1 192 ? 33.402 -19.260 26.889 1.00 12.08 192 GLU A CA 1
ATOM 2998 C C . GLU A 1 192 ? 32.552 -18.150 27.486 1.00 11.89 192 GLU A C 1
ATOM 2999 O O . GLU A 1 192 ? 32.693 -17.814 28.664 1.00 11.90 192 GLU A O 1
ATOM 3011 N N . GLY A 1 193 ? 31.639 -17.574 26.708 1.00 9.94 193 GLY A N 1
ATOM 3012 C CA . GLY A 1 193 ? 30.785 -16.539 27.264 1.00 11.92 193 GLY A CA 1
ATOM 3013 C C . GLY A 1 193 ? 29.861 -17.050 28.350 1.00 9.52 193 GLY A C 1
ATOM 3014 O O . GLY A 1 193 ? 29.670 -16.400 29.373 1.00 11.26 193 GLY A O 1
ATOM 3018 N N . LEU A 1 194 ? 29.253 -18.212 28.127 1.00 9.42 194 LEU A N 1
ATOM 3019 C CA . LEU A 1 194 ? 28.383 -18.787 29.146 1.00 9.25 194 LEU A CA 1
ATOM 3020 C C . LEU A 1 194 ? 29.147 -19.027 30.441 1.00 11.38 194 LEU A C 1
ATOM 3021 O O . LEU A 1 194 ? 28.628 -18.779 31.536 1.00 12.08 194 LEU A O 1
ATOM 3037 N N . LYS A 1 195 ? 30.378 -19.539 30.328 1.00 10.56 195 LYS A N 1
ATOM 3038 C CA . LYS A 1 195 ? 31.202 -19.799 31.509 1.00 11.17 195 LYS A CA 1
ATOM 3039 C C . LYS A 1 195 ? 31.550 -18.502 32.224 1.00 12.62 195 LYS A C 1
ATOM 3040 O O . LYS A 1 195 ? 31.418 -18.395 33.448 1.00 13.82 195 LYS A O 1
ATOM 3059 N N . LYS A 1 196 ? 31.975 -17.494 31.473 1.00 12.18 196 LYS A N 1
ATOM 3060 C CA . LYS A 1 196 ? 32.362 -16.237 32.100 1.00 13.58 196 LYS A CA 1
ATOM 3061 C C . LYS A 1 196 ? 31.201 -15.599 32.844 1.00 13.16 196 LYS A C 1
ATOM 3062 O O . LYS A 1 196 ? 31.389 -14.983 33.900 1.00 16.02 196 LYS A O 1
ATOM 3081 N N . ALA A 1 197 ? 29.996 -15.694 32.297 1.00 11.17 197 ALA A N 1
ATOM 3082 C CA . ALA A 1 197 ? 28.831 -15.120 32.939 1.00 12.72 197 ALA A CA 1
ATOM 3083 C C . ALA A 1 197 ? 28.243 -16.003 34.021 1.00 12.93 197 ALA A C 1
ATOM 3084 O O . ALA A 1 197 ? 27.283 -15.591 34.680 1.00 15.58 197 ALA A O 1
ATOM 3091 N N . GLY A 1 198 ? 28.777 -17.199 34.225 1.00 11.51 198 GLY A N 1
ATOM 3092 C CA . GLY A 1 198 ? 28.254 -18.054 35.273 1.00 12.97 198 GLY A CA 1
ATOM 3093 C C . GLY A 1 198 ? 26.909 -18.661 34.985 1.00 14.94 198 GLY A C 1
ATOM 3094 O O . GLY A 1 198 ? 26.162 -18.937 35.927 1.00 16.86 198 GLY A O 1
ATOM 3098 N N . ILE A 1 199 ? 26.578 -18.898 33.715 1.00 12.44 199 ILE A N 1
ATOM 3099 C CA . ILE A 1 199 ? 25.259 -19.392 33.337 1.00 12.62 199 ILE A CA 1
ATOM 3100 C C . ILE A 1 199 ? 25.131 -20.876 33.658 1.00 13.14 199 ILE A C 1
ATOM 3101 O O . ILE A 1 199 ? 25.992 -21.686 33.297 1.00 14.74 199 ILE A O 1
ATOM 3117 N N . ASN A 1 200 ? 24.028 -21.247 34.285 1.00 12.57 200 ASN A N 1
ATOM 3118 C CA . ASN A 1 200 ? 23.730 -22.647 34.550 1.00 15.31 200 ASN A CA 1
ATOM 3119 C C . ASN A 1 200 ? 22.214 -22.836 34.585 1.00 15.48 200 ASN A C 1
ATOM 3120 O O . ASN A 1 200 ? 21.447 -21.981 34.141 1.00 12.69 200 ASN A O 1
ATOM 3131 N N . GLU A 1 201 ? 21.765 -23.979 35.103 1.00 15.03 201 GLU A N 1
ATOM 3132 C CA . GLU A 1 201 ? 20.352 -24.290 35.097 1.00 15.45 201 GLU A CA 1
ATOM 3133 C C . GLU A 1 201 ? 19.539 -23.359 35.993 1.00 15.26 201 GLU A C 1
ATOM 3134 O O . GLU A 1 201 ? 18.309 -23.298 35.845 1.00 21.03 201 GLU A O 1
ATOM 3146 N N . LYS A 1 202 ? 20.183 -22.664 36.936 1.00 13.77 202 LYS A N 1
ATOM 3147 C CA . LYS A 1 202 ? 19.473 -21.740 37.812 1.00 14.61 202 LYS A CA 1
ATOM 3148 C C . LYS A 1 202 ? 19.317 -20.355 37.205 1.00 14.44 202 LYS A C 1
ATOM 3149 O O . LYS A 1 202 ? 18.570 -19.527 37.746 1.00 17.00 202 LYS A O 1
ATOM 3168 N N . SER A 1 203 ? 19.990 -20.075 36.099 1.00 13.29 203 SER A N 1
ATOM 3169 C CA . SER A 1 203 ? 19.916 -18.765 35.467 1.00 12.94 203 SER A CA 1
ATOM 3170 C C . SER A 1 203 ? 18.535 -18.563 34.863 1.00 11.98 203 SER A C 1
ATOM 3171 O O . SER A 1 203 ? 17.904 -19.504 34.383 1.00 16.00 203 SER A O 1
ATOM 3179 N N . SER A 1 204 ? 18.082 -17.314 34.854 1.00 10.15 204 SER A N 1
ATOM 3180 C CA . SER A 1 204 ? 16.856 -16.994 34.135 1.00 10.44 204 SER A CA 1
ATOM 3181 C C . SER A 1 204 ? 17.129 -16.833 32.640 1.00 9.54 204 SER A C 1
ATOM 3182 O O . SER A 1 204 ? 18.270 -16.679 32.190 1.00 9.21 204 SER A O 1
ATOM 3190 N N . VAL A 1 205 ? 16.055 -16.837 31.858 1.00 10.06 205 VAL A N 1
ATOM 3191 C CA . VAL A 1 205 ? 16.184 -16.610 30.423 1.00 9.72 205 VAL A CA 1
ATOM 3192 C C . VAL A 1 205 ? 16.836 -15.262 30.149 1.00 9.24 205 VAL A C 1
ATOM 3193 O O . VAL A 1 205 ? 17.600 -15.117 29.196 1.00 9.35 205 VAL A O 1
ATOM 3206 N N . PHE A 1 206 ? 16.554 -14.256 30.972 1.00 9.08 206 PHE A N 1
ATOM 3207 C CA . PHE A 1 206 ? 17.155 -12.942 30.764 1.00 8.71 206 PHE A CA 1
ATOM 3208 C C . PHE A 1 206 ? 18.624 -12.952 31.138 1.00 9.11 206 PHE A C 1
ATOM 3209 O O . PHE A 1 206 ? 19.429 -12.250 30.510 1.00 9.65 206 PHE A O 1
ATOM 3226 N N . ASP A 1 207 ? 19.025 -13.747 32.115 1.00 8.78 207 ASP A N 1
ATOM 3227 C CA . ASP A 1 207 ? 20.451 -13.914 32.368 1.00 10.20 207 ASP A CA 1
ATOM 3228 C C . ASP A 1 207 ? 21.157 -14.534 31.171 1.00 8.78 207 ASP A C 1
ATOM 3229 O O . ASP A 1 207 ? 22.264 -14.125 30.808 1.00 9.56 207 ASP A O 1
ATOM 3238 N N . VAL A 1 208 ? 20.552 -15.558 30.573 1.00 8.47 208 VAL A N 1
ATOM 3239 C CA . VAL A 1 208 ? 21.136 -16.190 29.400 1.00 8.94 208 VAL A CA 1
ATOM 3240 C C . VAL A 1 208 ? 21.268 -15.183 28.267 1.00 8.28 208 VAL A C 1
ATOM 3241 O O . VAL A 1 208 ? 22.313 -15.099 27.614 1.00 8.34 208 VAL A O 1
ATOM 3254 N N . LEU A 1 209 ? 20.192 -14.455 27.971 1.00 8.54 209 LEU A N 1
ATOM 3255 C CA . LEU A 1 209 ? 20.252 -13.447 26.918 1.00 7.82 209 LEU A CA 1
ATOM 3256 C C . LEU A 1 209 ? 21.303 -12.381 27.202 1.00 7.50 209 LEU A C 1
ATOM 3257 O O . LEU A 1 209 ? 22.032 -11.947 26.296 1.00 8.74 209 LEU A O 1
ATOM 3273 N N . ASN A 1 210 ? 21.395 -11.936 28.452 1.00 8.02 210 ASN A N 1
ATOM 3274 C CA . ASN A 1 210 ? 22.390 -10.927 28.804 1.00 8.20 210 ASN A CA 1
ATOM 3275 C C . ASN A 1 210 ? 23.813 -11.441 28.568 1.00 7.81 210 ASN A C 1
ATOM 3276 O O . ASN A 1 210 ? 24.711 -10.661 28.225 1.00 8.82 210 ASN A O 1
ATOM 3287 N N . ALA A 1 211 ? 24.030 -12.736 28.727 1.00 8.57 211 ALA A N 1
ATOM 3288 C CA . ALA A 1 211 ? 25.354 -13.321 28.510 1.00 9.81 211 ALA A CA 1
ATOM 3289 C C . ALA A 1 211 ? 25.695 -13.429 27.022 1.00 8.10 211 ALA A C 1
ATOM 3290 O O . ALA A 1 211 ? 26.731 -12.920 26.576 1.00 9.31 211 ALA A O 1
ATOM 3297 N N . VAL A 1 212 ? 24.840 -14.097 26.230 1.00 9.51 212 VAL A N 1
ATOM 3298 C CA . VAL A 1 212 ? 25.242 -14.568 24.904 1.00 8.57 212 VAL A CA 1
ATOM 3299 C C . VAL A 1 212 ? 24.160 -14.405 23.841 1.00 9.81 212 VAL A C 1
ATOM 3300 O O . VAL A 1 212 ? 24.321 -14.903 22.731 1.00 10.66 212 VAL A O 1
ATOM 3313 N N . GLY A 1 213 ? 23.065 -13.704 24.149 1.00 8.61 213 GLY A N 1
ATOM 3314 C CA . GLY A 1 213 ? 22.033 -13.456 23.151 1.00 8.45 213 GLY A CA 1
ATOM 3315 C C . GLY A 1 213 ? 22.381 -12.284 22.257 1.00 9.04 213 GLY A C 1
ATOM 3316 O O . GLY A 1 213 ? 23.435 -11.663 22.370 1.00 10.65 213 GLY A O 1
ATOM 3320 N N . ASP A 1 214 ? 21.494 -11.999 21.313 1.00 7.68 214 ASP A N 1
ATOM 3321 C CA . ASP A 1 214 ? 21.513 -10.709 20.641 1.00 8.88 214 ASP A CA 1
ATOM 3322 C C . ASP A 1 214 ? 20.226 -9.952 20.952 1.00 7.90 214 ASP A C 1
ATOM 3323 O O . ASP A 1 214 ? 19.211 -10.538 21.347 1.00 8.49 214 ASP A O 1
ATOM 3332 N N . LYS A 1 215 ? 20.279 -8.631 20.803 1.00 7.51 215 LYS A N 1
ATOM 3333 C CA . LYS A 1 215 ? 19.181 -7.770 21.241 1.00 8.00 215 LYS A CA 1
ATOM 3334 C C . LYS A 1 215 ? 17.926 -7.954 20.411 1.00 8.68 215 LYS A C 1
ATOM 3335 O O . LYS A 1 215 ? 16.839 -7.589 20.879 1.00 9.47 215 LYS A O 1
ATOM 3354 N N . MET A 1 216 ? 18.028 -8.516 19.206 1.00 8.28 216 MET A N 1
ATOM 3355 C CA . MET A 1 216 ? 16.825 -8.808 18.435 1.00 8.69 216 MET A CA 1
ATOM 3356 C C . MET A 1 216 ? 15.955 -9.817 19.159 1.00 8.24 216 MET A C 1
ATOM 3357 O O . MET A 1 216 ? 14.713 -9.746 19.085 1.00 8.32 216 MET A O 1
ATOM 3371 N N . MET A 1 217 ? 16.562 -10.766 19.871 1.00 7.88 217 MET A N 1
ATOM 3372 C CA . MET A 1 217 ? 15.797 -11.895 20.387 1.00 7.49 217 MET A CA 1
ATOM 3373 C C . MET A 1 217 ? 14.739 -11.485 21.392 1.00 7.89 217 MET A C 1
ATOM 3374 O O . MET A 1 217 ? 13.576 -11.898 21.236 1.00 8.10 217 MET A O 1
ATOM 3388 N N . PRO A 1 218 ? 15.044 -10.727 22.442 1.00 7.83 218 PRO A N 1
ATOM 3389 C CA . PRO A 1 218 ? 13.986 -10.350 23.387 1.00 7.88 218 PRO A CA 1
ATOM 3390 C C . PRO A 1 218 ? 12.932 -9.440 22.764 1.00 7.51 218 PRO A C 1
ATOM 3391 O O . PRO A 1 218 ? 11.749 -9.554 23.116 1.00 7.53 218 PRO A O 1
ATOM 3402 N N . VAL A 1 219 ? 13.328 -8.586 21.814 1.00 7.27 219 VAL A N 1
ATOM 3403 C CA . VAL A 1 219 ? 12.368 -7.742 21.100 1.00 7.26 219 VAL A CA 1
ATOM 3404 C C . VAL A 1 219 ? 11.376 -8.603 20.329 1.00 6.81 219 VAL A C 1
ATOM 3405 O O . VAL A 1 219 ? 10.162 -8.367 20.402 1.00 7.76 219 VAL A O 1
ATOM 3418 N N . VAL A 1 220 ? 11.869 -9.566 19.543 1.00 7.86 220 VAL A N 1
ATOM 3419 C CA . VAL A 1 220 ? 10.981 -10.442 18.782 1.00 7.06 220 VAL A CA 1
ATOM 3420 C C . VAL A 1 220 ? 10.107 -11.268 19.721 1.00 7.45 220 VAL A C 1
ATOM 3421 O O . VAL A 1 220 ? 8.912 -11.472 19.448 1.00 7.81 220 VAL A O 1
ATOM 3434 N N . ALA A 1 221 ? 10.676 -11.811 20.800 1.00 7.53 221 ALA A N 1
ATOM 3435 C CA . ALA A 1 221 ? 9.859 -12.552 21.750 1.00 7.62 221 ALA A CA 1
ATOM 3436 C C . ALA A 1 221 ? 8.708 -11.709 22.276 1.00 7.77 221 ALA A C 1
ATOM 3437 O O . ALA A 1 221 ? 7.571 -12.204 22.359 1.00 7.71 221 ALA A O 1
ATOM 3444 N N . GLY A 1 222 ? 8.972 -10.439 22.599 1.00 7.38 222 GLY A N 1
ATOM 3445 C CA . GLY A 1 222 ? 7.918 -9.537 23.064 1.00 7.53 222 GLY A CA 1
ATOM 3446 C C . GLY A 1 222 ? 6.872 -9.262 22.006 1.00 7.57 222 GLY A C 1
ATOM 3447 O O . GLY A 1 222 ? 5.661 -9.279 22.282 1.00 8.11 222 GLY A O 1
ATOM 3451 N N . LEU A 1 223 ? 7.306 -8.965 20.782 1.00 6.96 223 LEU A N 1
ATOM 3452 C CA . LEU A 1 223 ? 6.357 -8.756 19.693 1.00 7.43 223 LEU A CA 1
ATOM 3453 C C . LEU A 1 223 ? 5.479 -9.980 19.497 1.00 8.60 223 LEU A C 1
ATOM 3454 O O . LEU A 1 223 ? 4.252 -9.862 19.315 1.00 9.43 223 LEU A O 1
ATOM 3470 N N . ALA A 1 224 ? 6.082 -11.151 19.454 1.00 6.98 224 ALA A N 1
ATOM 3471 C CA . ALA A 1 224 ? 5.342 -12.373 19.166 1.00 7.76 224 ALA A CA 1
ATOM 3472 C C . ALA A 1 224 ? 4.341 -12.689 20.269 1.00 7.68 224 ALA A C 1
ATOM 3473 O O . ALA A 1 224 ? 3.182 -13.039 19.991 1.00 8.38 224 ALA A O 1
ATOM 3480 N N . ILE A 1 225 ? 4.754 -12.587 21.524 1.00 8.27 225 ILE A N 1
ATOM 3481 C CA . ILE A 1 225 ? 3.837 -12.842 22.634 1.00 8.11 225 ILE A CA 1
ATOM 3482 C C . ILE A 1 225 ? 2.707 -11.824 22.638 1.00 9.43 225 ILE A C 1
ATOM 3483 O O . ILE A 1 225 ? 1.552 -12.186 22.860 1.00 9.88 225 ILE A O 1
ATOM 3499 N N . SER A 1 226 ? 2.994 -10.560 22.334 1.00 7.79 226 SER A N 1
ATOM 3500 C CA . SER A 1 226 ? 1.945 -9.542 22.322 1.00 9.49 226 SER A CA 1
ATOM 3501 C C . SER A 1 226 ? 0.858 -9.894 21.326 1.00 11.41 226 SER A C 1
ATOM 3502 O O . SER A 1 226 ? -0.320 -9.698 21.616 1.00 14.75 226 SER A O 1
ATOM 3510 N N . PHE A 1 227 ? 1.222 -10.414 20.154 1.00 8.13 227 PHE A N 1
ATOM 3511 C CA . PHE A 1 227 ? 0.244 -10.809 19.133 1.00 8.91 227 PHE A CA 1
ATOM 3512 C C . PHE A 1 227 ? -0.478 -12.095 19.514 1.00 12.71 227 PHE A C 1
ATOM 3513 O O . PHE A 1 227 ? -1.712 -12.168 19.453 1.00 10.82 227 PHE A O 1
ATOM 3530 N N . ALA A 1 228 ? 0.262 -13.143 19.866 1.00 9.84 228 ALA A N 1
ATOM 3531 C CA . ALA A 1 228 ? -0.371 -14.410 20.186 1.00 10.37 228 ALA A CA 1
ATOM 3532 C C . ALA A 1 228 ? -1.300 -14.290 21.384 1.00 12.65 228 ALA A C 1
ATOM 3533 O O . ALA A 1 228 ? -2.359 -14.933 21.408 1.00 13.41 228 ALA A O 1
ATOM 3540 N N . GLU A 1 229 ? -0.931 -13.502 22.390 1.00 10.72 229 GLU A N 1
ATOM 3541 C CA . GLU A 1 229 ? -1.819 -13.279 23.524 1.00 13.15 229 GLU A CA 1
ATOM 3542 C C . GLU A 1 229 ? -3.131 -12.653 23.081 1.00 17.32 229 GLU A C 1
ATOM 3543 O O . GLU A 1 229 ? -4.171 -12.917 23.704 1.00 22.56 229 GLU A O 1
ATOM 3555 N N . ARG A 1 230 ? -3.100 -11.809 22.041 1.00 13.45 230 ARG A N 1
ATOM 3556 C CA . ARG A 1 230 ? -4.268 -11.172 21.429 1.00 16.21 230 ARG A CA 1
ATOM 3557 C C . ARG A 1 230 ? -4.966 -12.069 20.434 1.00 13.32 230 ARG A C 1
ATOM 3558 O O . ARG A 1 230 ? -5.772 -11.564 19.644 1.00 14.73 230 ARG A O 1
ATOM 3579 N N . ASN A 1 231 ? -4.594 -13.347 20.370 1.00 11.53 231 ASN A N 1
ATOM 3580 C CA . ASN A 1 231 ? -5.242 -14.326 19.507 1.00 12.18 231 ASN A CA 1
ATOM 3581 C C . ASN A 1 231 ? -4.929 -14.128 18.041 1.00 13.86 231 ASN A C 1
ATOM 3582 O O . ASN A 1 231 ? -5.701 -14.536 17.179 1.00 13.63 231 ASN A O 1
ATOM 3593 N N . LYS A 1 232 ? -3.782 -13.509 17.729 1.00 11.83 232 LYS A N 1
ATOM 3594 C CA . LYS A 1 232 ? -3.387 -13.253 16.365 1.00 11.79 232 LYS A CA 1
ATOM 3595 C C . LYS A 1 232 ? -2.175 -14.085 16.002 1.00 11.33 232 LYS A C 1
ATOM 3596 O O . LYS A 1 232 ? -1.286 -14.268 16.848 1.00 12.41 232 LYS A O 1
ATOM 3615 N N . PRO A 1 233 ? -2.102 -14.579 14.771 1.00 10.69 233 PRO A N 1
ATOM 3616 C CA . PRO A 1 233 ? -0.970 -15.414 14.359 1.00 12.30 233 PRO A CA 1
ATOM 3617 C C . PRO A 1 233 ? 0.287 -14.603 14.111 1.00 9.82 233 PRO A C 1
ATOM 3618 O O . PRO A 1 233 ? 0.247 -13.420 13.762 1.00 10.25 233 PRO A O 1
ATOM 3629 N N . VAL A 1 234 ? 1.410 -15.293 14.311 1.00 9.41 234 VAL A N 1
ATOM 3630 C CA . VAL A 1 234 ? 2.757 -14.758 14.142 1.00 7.98 234 VAL A CA 1
ATOM 3631 C C . VAL A 1 234 ? 3.579 -15.768 13.347 1.00 8.36 234 VAL A C 1
ATOM 3632 O O . VAL A 1 234 ? 3.636 -16.948 13.704 1.00 9.46 234 VAL A O 1
ATOM 3645 N N . ILE A 1 235 ? 4.250 -15.297 12.294 1.00 7.09 235 ILE A N 1
ATOM 3646 C CA . ILE A 1 235 ? 5.316 -16.037 11.633 1.00 8.99 235 ILE A CA 1
ATOM 3647 C C . ILE A 1 235 ? 6.628 -15.453 12.141 1.00 7.23 235 ILE A C 1
ATOM 3648 O O . ILE A 1 235 ? 6.934 -14.274 11.907 1.00 8.44 235 ILE A O 1
ATOM 3664 N N . LEU A 1 236 ? 7.388 -16.261 12.870 1.00 7.81 236 LEU A N 1
ATOM 3665 C CA . LEU A 1 236 ? 8.797 -15.984 13.176 1.00 8.05 236 LEU A CA 1
ATOM 3666 C C . LEU A 1 236 ? 9.574 -16.301 11.905 1.00 8.50 236 LEU A C 1
ATOM 3667 O O . LEU A 1 236 ? 9.821 -17.469 11.574 1.00 8.48 236 LEU A O 1
ATOM 3683 N N . ALA A 1 237 ? 9.909 -15.266 11.158 1.00 7.30 237 ALA A N 1
ATOM 3684 C CA . ALA A 1 237 ? 10.468 -15.393 9.819 1.00 7.95 237 ALA A CA 1
ATOM 3685 C C . ALA A 1 237 ? 11.988 -15.457 9.933 1.00 9.17 237 ALA A C 1
ATOM 3686 O O . ALA A 1 237 ? 12.688 -14.443 9.918 1.00 8.82 237 ALA A O 1
ATOM 3693 N N . GLY A 1 238 ? 12.489 -16.667 10.092 1.00 8.73 238 GLY A N 1
ATOM 3694 C CA . GLY A 1 238 ? 13.919 -16.904 10.124 1.00 9.79 238 GLY A CA 1
ATOM 3695 C C . GLY A 1 238 ? 14.133 -18.373 10.353 1.00 11.09 238 GLY A C 1
ATOM 3696 O O . GLY A 1 238 ? 13.183 -19.156 10.428 1.00 13.56 238 GLY A O 1
ATOM 3700 N N . GLY A 1 239 ? 15.400 -18.744 10.473 1.00 11.95 239 GLY A N 1
ATOM 3701 C CA . GLY A 1 239 ? 15.761 -20.149 10.539 1.00 11.67 239 GLY A CA 1
ATOM 3702 C C . GLY A 1 239 ? 16.108 -20.579 11.943 1.00 10.67 239 GLY A C 1
ATOM 3703 O O . GLY A 1 239 ? 15.299 -20.464 12.868 1.00 11.37 239 GLY A O 1
ATOM 3707 N N . THR A 1 240 ? 17.310 -21.122 12.124 1.00 10.26 240 THR A N 1
ATOM 3708 C CA . THR A 1 240 ? 17.726 -21.533 13.454 1.00 9.99 240 THR A CA 1
ATOM 3709 C C . THR A 1 240 ? 17.779 -20.363 14.435 1.00 10.42 240 THR A C 1
ATOM 3710 O O . THR A 1 240 ? 17.593 -20.554 15.645 1.00 11.19 240 THR A O 1
ATOM 3721 N N . GLN A 1 241 ? 17.975 -19.134 13.955 1.00 7.91 241 GLN A N 1
ATOM 3722 C CA . GLN A 1 241 ? 17.856 -17.989 14.854 1.00 8.95 241 GLN A CA 1
ATOM 3723 C C . GLN A 1 241 ? 16.466 -17.910 15.493 1.00 9.80 241 GLN A C 1
ATOM 3724 O O . GLN A 1 241 ? 16.332 -17.599 16.681 1.00 9.67 241 GLN A O 1
ATOM 3738 N N . MET A 1 242 ? 15.413 -18.136 14.702 1.00 8.40 242 MET A N 1
ATOM 3739 C CA . MET A 1 242 ? 14.061 -18.112 15.250 1.00 7.40 242 MET A CA 1
ATOM 3740 C C . MET A 1 242 ? 13.772 -19.305 16.144 1.00 9.90 242 MET A C 1
ATOM 3741 O O . MET A 1 242 ? 12.864 -19.226 16.981 1.00 9.86 242 MET A O 1
ATOM 3755 N N . SER A 1 243 ? 14.513 -20.409 16.040 1.00 8.39 243 SER A N 1
ATOM 3756 C CA . SER A 1 243 ? 14.342 -21.468 17.023 1.00 8.71 243 SER A CA 1
ATOM 3757 C C . SER A 1 243 ? 14.826 -21.038 18.403 1.00 9.08 243 SER A C 1
ATOM 3758 O O . SER A 1 243 ? 14.239 -21.420 19.423 1.00 9.36 243 SER A O 1
ATOM 3766 N N . ALA A 1 244 ? 15.874 -20.217 18.468 1.00 8.52 244 ALA A N 1
ATOM 3767 C CA . ALA A 1 244 ? 16.304 -19.650 19.742 1.00 9.26 244 ALA A CA 1
ATOM 3768 C C . ALA A 1 244 ? 15.257 -18.687 20.280 1.00 8.00 244 ALA A C 1
ATOM 3769 O O . ALA A 1 244 ? 14.944 -18.701 21.480 1.00 8.67 244 ALA A O 1
ATOM 3776 N N . VAL A 1 245 ? 14.685 -17.843 19.409 1.00 8.06 245 VAL A N 1
ATOM 3777 C CA . VAL A 1 245 ? 13.607 -16.971 19.847 1.00 8.03 245 VAL A CA 1
ATOM 3778 C C . VAL A 1 245 ? 12.448 -17.799 20.390 1.00 7.49 245 VAL A C 1
ATOM 3779 O O . VAL A 1 245 ? 11.860 -17.453 21.417 1.00 8.06 245 VAL A O 1
ATOM 3792 N N . LEU A 1 246 ? 12.084 -18.889 19.703 1.00 7.56 246 LEU A N 1
ATOM 3793 C CA . LEU A 1 246 ? 11.021 -19.758 20.183 1.00 8.70 246 LEU A CA 1
ATOM 3794 C C . LEU A 1 246 ? 11.330 -20.311 21.567 1.00 8.61 246 LEU A C 1
ATOM 3795 O O . LEU A 1 246 ? 10.440 -20.403 22.432 1.00 9.04 246 LEU A O 1
ATOM 3811 N N . ALA A 1 247 ? 12.565 -20.740 21.798 1.00 7.76 247 ALA A N 1
ATOM 3812 C CA . ALA A 1 247 ? 12.940 -21.220 23.119 1.00 8.02 247 ALA A CA 1
ATOM 3813 C C . ALA A 1 247 ? 12.808 -20.123 24.173 1.00 8.59 247 ALA A C 1
ATOM 3814 O O . ALA A 1 247 ? 12.382 -20.388 25.305 1.00 9.26 247 ALA A O 1
ATOM 3821 N N . VAL A 1 248 ? 13.162 -18.886 23.835 1.00 7.06 248 VAL A N 1
ATOM 3822 C CA . VAL A 1 248 ? 12.970 -17.758 24.737 1.00 9.13 248 VAL A CA 1
ATOM 3823 C C . VAL A 1 248 ? 11.491 -17.567 25.054 1.00 8.98 248 VAL A C 1
ATOM 3824 O O . VAL A 1 248 ? 11.108 -17.388 26.221 1.00 8.47 248 VAL A O 1
ATOM 3837 N N . ILE A 1 249 ? 10.642 -17.599 24.024 1.00 8.43 249 ILE A N 1
ATOM 3838 C CA . ILE A 1 249 ? 9.209 -17.449 24.224 1.00 7.96 249 ILE A CA 1
ATOM 3839 C C . ILE A 1 249 ? 8.703 -18.509 25.185 1.00 10.55 249 ILE A C 1
ATOM 3840 O O . ILE A 1 249 ? 7.914 -18.221 26.084 1.00 10.75 249 ILE A O 1
ATOM 3856 N N . LYS A 1 250 ? 9.142 -19.750 25.012 1.00 8.46 250 LYS A N 1
ATOM 3857 C CA . LYS A 1 250 ? 8.720 -20.835 25.901 1.00 8.84 250 LYS A CA 1
ATOM 3858 C C . LYS A 1 250 ? 9.096 -20.556 27.354 1.00 11.57 250 LYS A C 1
ATOM 3859 O O . LYS A 1 250 ? 8.310 -20.860 28.261 1.00 13.06 250 LYS A O 1
ATOM 3878 N N . GLU A 1 251 ? 10.272 -19.980 27.614 1.00 9.82 251 GLU A N 1
ATOM 3879 C CA . GLU A 1 251 ? 10.671 -19.684 28.978 1.00 11.09 251 GLU A CA 1
ATOM 3880 C C . GLU A 1 251 ? 9.830 -18.580 29.588 1.00 13.66 251 GLU A C 1
ATOM 3881 O O . GLU A 1 251 ? 9.574 -18.590 30.798 1.00 14.18 251 GLU A O 1
ATOM 3893 N N . ILE A 1 252 ? 9.414 -17.610 28.784 1.00 10.67 252 ILE A N 1
ATOM 3894 C CA . ILE A 1 252 ? 8.681 -16.454 29.305 1.00 12.19 252 ILE A CA 1
ATOM 3895 C C . ILE A 1 252 ? 7.201 -16.774 29.463 1.00 15.78 252 ILE A C 1
ATOM 3896 O O . ILE A 1 252 ? 6.559 -16.362 30.444 1.00 16.24 252 ILE A O 1
ATOM 3912 N N . ASN A 1 253 ? 6.611 -17.485 28.507 1.00 12.86 253 ASN A N 1
ATOM 3913 C CA . ASN A 1 253 ? 5.169 -17.684 28.480 1.00 15.46 253 ASN A CA 1
ATOM 3914 C C . ASN A 1 253 ? 4.879 -18.987 27.720 1.00 12.89 253 ASN A C 1
ATOM 3915 O O . ASN A 1 253 ? 4.406 -18.959 26.592 1.00 15.84 253 ASN A O 1
ATOM 3926 N N . LYS A 1 254 ? 5.128 -20.111 28.387 1.00 15.62 254 LYS A N 1
ATOM 3927 C CA . LYS A 1 254 ? 4.954 -21.411 27.746 1.00 17.40 254 LYS A CA 1
ATOM 3928 C C . LYS A 1 254 ? 3.519 -21.624 27.282 1.00 21.69 254 LYS A C 1
ATOM 3929 O O . LYS A 1 254 ? 3.282 -22.240 26.233 1.00 22.03 254 LYS A O 1
ATOM 3948 N N . LYS A 1 255 ? 2.546 -21.151 28.062 1.00 18.18 255 LYS A N 1
ATOM 3949 C CA . LYS A 1 255 ? 1.147 -21.364 27.710 1.00 24.90 255 LYS A CA 1
ATOM 3950 C C . LYS A 1 255 ? 0.775 -20.696 26.396 1.00 26.73 255 LYS A C 1
ATOM 3951 O O . LYS A 1 255 ? -0.164 -21.142 25.732 1.00 24.86 255 LYS A O 1
ATOM 3970 N N . VAL A 1 256 ? 1.465 -19.654 26.002 1.00 23.52 256 VAL A N 1
ATOM 3971 C CA . VAL A 1 256 ? 1.161 -19.025 24.734 1.00 23.48 256 VAL A CA 1
ATOM 3972 C C . VAL A 1 256 ? 1.415 -19.994 23.571 1.00 24.96 256 VAL A C 1
ATOM 3973 O O . VAL A 1 256 ? 0.772 -19.877 22.631 1.00 19.52 256 VAL A O 1
ATOM 3986 N N . LEU A 1 257 ? 2.331 -20.960 23.670 1.00 25.14 257 LEU A N 1
ATOM 3987 C CA . LEU A 1 257 ? 2.620 -21.946 22.585 1.00 21.55 257 LEU A CA 1
ATOM 3988 C C . LEU A 1 257 ? 1.524 -22.964 22.397 1.00 29.24 257 LEU A C 1
ATOM 3989 O O . LEU A 1 257 ? 1.310 -23.463 21.336 1.00 24.56 257 LEU A O 1
ATOM 4005 N N . ASP A 1 258 ? 0.718 -23.134 23.428 1.00 21.65 258 ASP A N 1
ATOM 4006 C CA . ASP A 1 258 ? -0.418 -24.005 23.330 1.00 29.24 258 ASP A CA 1
ATOM 4007 C C . ASP A 1 258 ? -1.517 -23.446 22.447 1.00 23.24 258 ASP A C 1
ATOM 4008 O O . ASP A 1 258 ? -2.334 -24.177 22.048 1.00 32.11 258 ASP A O 1
ATOM 4017 N N . LYS A 1 259 ? -1.527 -22.136 22.128 1.00 22.69 259 LYS A N 1
ATOM 4018 C CA . LYS A 1 259 ? -2.470 -21.554 21.247 1.00 19.40 259 LYS A CA 1
ATOM 4019 C C . LYS A 1 259 ? -2.234 -21.865 19.807 1.00 17.56 259 LYS A C 1
ATOM 4020 O O . LYS A 1 259 ? -3.082 -21.644 19.043 1.00 19.39 259 LYS A O 1
ATOM 4039 N N . ASN A 1 260 ? -1.056 -22.365 19.439 1.00 16.68 260 ASN A N 1
ATOM 4040 C CA . ASN A 1 260 ? -0.722 -22.673 18.068 1.00 18.60 260 ASN A CA 1
ATOM 4041 C C . ASN A 1 260 ? -0.913 -21.487 17.135 1.00 15.55 260 ASN A C 1
ATOM 4042 O O . ASN A 1 260 ? -1.433 -21.589 16.106 1.00 15.69 260 ASN A O 1
ATOM 4053 N N . LEU A 1 261 ? -0.428 -20.356 17.598 1.00 11.58 261 LEU A N 1
ATOM 4054 C CA . LEU A 1 261 ? -0.490 -19.118 16.838 1.00 11.08 261 LEU A CA 1
ATOM 4055 C C . LEU A 1 261 ? 0.879 -18.631 16.416 1.00 12.22 261 LEU A C 1
ATOM 4056 O O . LEU A 1 261 ? 0.976 -17.582 15.767 1.00 13.88 261 LEU A O 1
ATOM 4072 N N . ILE A 1 262 ? 1.936 -19.335 16.800 1.00 10.10 262 ILE A N 1
ATOM 4073 C CA . ILE A 1 262 ? 3.306 -18.940 16.484 1.00 10.13 262 ILE A CA 1
ATOM 4074 C C . ILE A 1 262 ? 3.935 -20.066 15.691 1.00 11.32 262 ILE A C 1
ATOM 4075 O O . ILE A 1 262 ? 3.988 -21.215 16.161 1.00 12.62 262 ILE A O 1
ATOM 4091 N N . ALA A 1 263 ? 4.426 -19.750 14.498 1.00 9.63 263 ALA A N 1
ATOM 4092 C CA . ALA A 1 263 ? 5.112 -20.709 13.662 1.00 9.75 263 ALA A CA 1
ATOM 4093 C C . ALA A 1 263 ? 6.452 -20.152 13.230 1.00 8.38 263 ALA A C 1
ATOM 4094 O O . ALA A 1 263 ? 6.634 -18.940 13.149 1.00 9.88 263 ALA A O 1
ATOM 4101 N N . ILE A 1 264 ? 7.385 -21.044 12.901 1.00 8.17 264 ILE A N 1
ATOM 4102 C CA . ILE A 1 264 ? 8.633 -20.653 12.238 1.00 8.35 264 ILE A CA 1
ATOM 4103 C C . ILE A 1 264 ? 8.424 -20.736 10.741 1.00 9.97 264 ILE A C 1
ATOM 4104 O O . ILE A 1 264 ? 7.939 -21.749 10.228 1.00 11.87 264 ILE A O 1
ATOM 4120 N N . GLY A 1 265 ? 8.729 -19.655 10.038 1.00 8.46 265 GLY A N 1
ATOM 4121 C CA . GLY A 1 265 ? 8.682 -19.613 8.591 1.00 10.02 265 GLY A CA 1
ATOM 4122 C C . GLY A 1 265 ? 10.074 -19.364 8.044 1.00 9.32 265 GLY A C 1
ATOM 4123 O O . GLY A 1 265 ? 10.667 -18.312 8.287 1.00 10.05 265 GLY A O 1
ATOM 4127 N N . THR A 1 266 ? 10.620 -20.345 7.329 1.00 9.48 266 THR A N 1
ATOM 4128 C CA . THR A 1 266 ? 11.989 -20.294 6.831 1.00 10.44 266 THR A CA 1
ATOM 4129 C C . THR A 1 266 ? 12.019 -20.710 5.367 1.00 10.68 266 THR A C 1
ATOM 4130 O O . THR A 1 266 ? 10.981 -20.764 4.701 1.00 10.38 266 THR A O 1
ATOM 4141 N N . THR A 1 267 ? 13.207 -20.918 4.850 1.00 10.97 267 THR A N 1
ATOM 4142 C CA . THR A 1 267 ? 13.405 -21.345 3.478 1.00 10.97 267 THR A CA 1
ATOM 4143 C C . THR A 1 267 ? 13.738 -22.832 3.430 1.00 12.26 267 THR A C 1
ATOM 4144 O O . THR A 1 267 ? 14.219 -23.436 4.391 1.00 10.66 267 THR A O 1
ATOM 4155 N N . GLU A 1 268 ? 13.533 -23.399 2.241 1.00 11.83 268 GLU A N 1
ATOM 4156 C CA . GLU A 1 268 ? 13.978 -24.764 1.988 1.00 12.25 268 GLU A CA 1
ATOM 4157 C C . GLU A 1 268 ? 15.461 -24.909 2.264 1.00 12.85 268 GLU A C 1
ATOM 4158 O O . GLU A 1 268 ? 15.911 -25.979 2.689 1.00 12.11 268 GLU A O 1
ATOM 4170 N N . PHE A 1 269 ? 16.227 -23.856 2.045 1.00 10.92 269 PHE A N 1
ATOM 4171 C CA . PHE A 1 269 ? 17.681 -23.943 2.199 1.00 12.83 269 PHE A CA 1
ATOM 4172 C C . PHE A 1 269 ? 18.094 -24.159 3.647 1.00 12.07 269 PHE A C 1
ATOM 4173 O O . PHE A 1 269 ? 19.086 -24.854 3.911 1.00 14.41 269 PHE A O 1
ATOM 4190 N N . VAL A 1 270 ? 17.365 -23.581 4.603 1.00 12.09 270 VAL A N 1
ATOM 4191 C CA . VAL A 1 270 ? 17.642 -23.835 6.014 1.00 12.49 270 VAL A CA 1
ATOM 4192 C C . VAL A 1 270 ? 17.108 -25.199 6.432 1.00 13.87 270 VAL A C 1
ATOM 4193 O O . VAL A 1 270 ? 17.791 -25.978 7.110 1.00 13.39 270 VAL A O 1
ATOM 4206 N N . LEU A 1 271 ? 15.888 -25.526 6.030 1.00 13.90 271 LEU A N 1
ATOM 4207 C CA . LEU A 1 271 ? 15.299 -26.775 6.478 1.00 14.71 271 LEU A CA 1
ATOM 4208 C C . LEU A 1 271 ? 16.125 -27.956 6.011 1.00 14.77 271 LEU A C 1
ATOM 4209 O O . LEU A 1 271 ? 16.320 -28.921 6.767 1.00 19.30 271 LEU A O 1
ATOM 4225 N N . ASN A 1 272 ? 16.651 -27.887 4.789 1.00 15.04 272 ASN A N 1
ATOM 4226 C CA . ASN A 1 272 ? 17.412 -28.968 4.169 1.00 15.98 272 ASN A CA 1
ATOM 4227 C C . ASN A 1 272 ? 18.920 -28.794 4.291 1.00 17.83 272 ASN A C 1
ATOM 4228 O O . ASN A 1 272 ? 19.668 -29.472 3.576 1.00 19.96 272 ASN A O 1
ATOM 4239 N N . ASP A 1 273 ? 19.387 -27.919 5.165 1.00 14.21 273 ASP A N 1
ATOM 4240 C CA . ASP A 1 273 ? 20.807 -27.670 5.381 1.00 15.15 273 ASP A CA 1
ATOM 4241 C C . ASP A 1 273 ? 21.405 -28.890 6.060 1.00 18.03 273 ASP A C 1
ATOM 4242 O O . ASP A 1 273 ? 21.077 -29.193 7.211 1.00 21.90 273 ASP A O 1
ATOM 4251 N N . LYS A 1 274 ? 22.303 -29.582 5.380 1.00 23.80 274 LYS A N 1
ATOM 4252 C CA . LYS A 1 274 ? 22.876 -30.758 6.020 1.00 25.78 274 LYS A CA 1
ATOM 4253 C C . LYS A 1 274 ? 23.967 -30.408 7.019 1.00 22.05 274 LYS A C 1
ATOM 4254 O O . LYS A 1 274 ? 24.433 -31.306 7.727 1.00 24.98 274 LYS A O 1
ATOM 4273 N N . LYS A 1 275 ? 24.365 -29.135 7.118 1.00 16.59 275 LYS A N 1
ATOM 4274 C CA . LYS A 1 275 ? 25.303 -28.693 8.140 1.00 18.19 275 LYS A CA 1
ATOM 4275 C C . LYS A 1 275 ? 24.601 -28.118 9.359 1.00 17.29 275 LYS A C 1
ATOM 4276 O O . LYS A 1 275 ? 25.269 -27.533 10.230 1.00 21.77 275 LYS A O 1
ATOM 4295 N N . GLY A 1 276 ? 23.273 -28.222 9.416 1.00 14.29 276 GLY A N 1
ATOM 4296 C CA . GLY A 1 276 ? 22.503 -27.803 10.577 1.00 16.59 276 GLY A CA 1
ATOM 4297 C C . GLY A 1 276 ? 21.393 -28.797 10.857 1.00 16.61 276 GLY A C 1
ATOM 4298 O O . GLY A 1 276 ? 21.335 -29.852 10.216 1.00 19.76 276 GLY A O 1
ATOM 4302 N N . ASP A 1 277 ? 20.506 -28.477 11.808 1.00 16.36 277 ASP A N 1
ATOM 4303 C CA . ASP A 1 277 ? 19.399 -29.366 12.157 1.00 14.08 277 ASP A CA 1
ATOM 4304 C C . ASP A 1 277 ? 18.264 -28.579 12.804 1.00 12.27 277 ASP A C 1
ATOM 4305 O O . ASP A 1 277 ? 17.953 -28.739 13.996 1.00 14.28 277 ASP A O 1
ATOM 4314 N N . LEU A 1 278 ? 17.569 -27.781 11.987 1.00 12.74 278 LEU A N 1
ATOM 4315 C CA . LEU A 1 278 ? 16.477 -26.968 12.503 1.00 12.00 278 LEU A CA 1
ATOM 4316 C C . LEU A 1 278 ? 15.387 -27.833 13.118 1.00 13.28 278 LEU A C 1
ATOM 4317 O O . LEU A 1 278 ? 14.924 -27.564 14.229 1.00 11.81 278 LEU A O 1
ATOM 4333 N N . LYS A 1 279 ? 14.964 -28.897 12.411 1.00 13.51 279 LYS A N 1
ATOM 4334 C CA . LYS A 1 279 ? 13.882 -29.727 12.926 1.00 13.58 279 LYS A CA 1
ATOM 4335 C C . LYS A 1 279 ? 14.240 -30.314 14.283 1.00 13.35 279 LYS A C 1
ATOM 4336 O O . LYS A 1 279 ? 13.380 -30.423 15.165 1.00 14.67 279 LYS A O 1
ATOM 4355 N N . GLY A 1 280 ? 15.493 -30.721 14.453 1.00 13.12 280 GLY A N 1
ATOM 4356 C CA . GLY A 1 280 ? 15.935 -31.337 15.694 1.00 14.46 280 GLY A CA 1
ATOM 4357 C C . GLY A 1 280 ? 16.019 -30.381 16.868 1.00 14.59 280 GLY A C 1
ATOM 4358 O O . GLY A 1 280 ? 15.992 -30.819 18.021 1.00 17.30 280 GLY A O 1
ATOM 4362 N N . ILE A 1 281 ? 16.204 -29.089 16.604 1.00 12.08 281 ILE A N 1
ATOM 4363 C CA . ILE A 1 281 ? 16.092 -28.100 17.665 1.00 11.45 281 ILE A CA 1
ATOM 4364 C C . ILE A 1 281 ? 14.636 -27.922 18.053 1.00 10.58 281 ILE A C 1
ATOM 4365 O O . ILE A 1 281 ? 14.279 -27.952 19.232 1.00 10.27 281 ILE A O 1
ATOM 4381 N N . VAL A 1 282 ? 13.770 -27.698 17.058 1.00 11.42 282 VAL A N 1
ATOM 4382 C CA . VAL A 1 282 ? 12.386 -27.396 17.364 1.00 11.33 282 VAL A CA 1
ATOM 4383 C C . VAL A 1 282 ? 11.707 -28.563 18.064 1.00 13.11 282 VAL A C 1
ATOM 4384 O O . VAL A 1 282 ? 10.863 -28.349 18.935 1.00 13.27 282 VAL A O 1
ATOM 4397 N N . GLU A 1 283 ? 12.070 -29.808 17.728 1.00 12.74 283 GLU A N 1
ATOM 4398 C CA . GLU A 1 283 ? 11.467 -30.955 18.401 1.00 15.17 283 GLU A CA 1
ATOM 4399 C C . GLU A 1 283 ? 11.696 -30.918 19.904 1.00 12.84 283 GLU A C 1
ATOM 4400 O O . GLU A 1 283 ? 10.847 -31.375 20.680 1.00 15.73 283 GLU A O 1
ATOM 4412 N N . GLN A 1 284 ? 12.841 -30.398 20.337 1.00 11.77 284 GLN A N 1
ATOM 4413 C CA . GLN A 1 284 ? 13.125 -30.286 21.756 1.00 10.73 284 GLN A CA 1
ATOM 4414 C C . GLN A 1 284 ? 12.309 -29.199 22.432 1.00 11.18 284 GLN A C 1
ATOM 4415 O O . GLN A 1 284 ? 12.121 -29.245 23.658 1.00 11.33 284 GLN A O 1
ATOM 4429 N N . ILE A 1 285 ? 11.856 -28.201 21.678 1.00 10.77 285 ILE A N 1
ATOM 4430 C CA . ILE A 1 285 ? 11.126 -27.078 22.256 1.00 12.83 285 ILE A CA 1
ATOM 4431 C C . ILE A 1 285 ? 9.648 -27.395 22.382 1.00 12.58 285 ILE A C 1
ATOM 4432 O O . ILE A 1 285 ? 9.037 -27.178 23.438 1.00 15.40 285 ILE A O 1
ATOM 4448 N N . GLY A 1 286 ? 9.045 -27.897 21.323 1.00 15.41 286 GLY A N 1
ATOM 4449 C CA . GLY A 1 286 ? 7.642 -28.239 21.399 1.00 18.58 286 GLY A CA 1
ATOM 4450 C C . GLY A 1 286 ? 7.073 -28.511 20.024 1.00 17.79 286 GLY A C 1
ATOM 4451 O O . GLY A 1 286 ? 7.775 -28.495 19.007 1.00 18.72 286 GLY A O 1
ATOM 4455 N N . ASN A 1 287 ? 5.771 -28.786 20.024 1.00 18.09 287 ASN A N 1
ATOM 4456 C CA . ASN A 1 287 ? 5.027 -29.106 18.808 1.00 17.44 287 ASN A CA 1
ATOM 4457 C C . ASN A 1 287 ? 4.603 -27.772 18.210 1.00 17.96 287 ASN A C 1
ATOM 4458 O O . ASN A 1 287 ? 3.516 -27.258 18.479 1.00 21.13 287 ASN A O 1
ATOM 4469 N N . VAL A 1 288 ? 5.495 -27.193 17.410 1.00 13.16 288 VAL A N 1
ATOM 4470 C CA . VAL A 1 288 ? 5.322 -25.884 16.803 1.00 13.55 288 VAL A CA 1
ATOM 4471 C C . VAL A 1 288 ? 5.467 -26.033 15.296 1.00 12.65 288 VAL A C 1
ATOM 4472 O O . VAL A 1 288 ? 6.395 -26.704 14.837 1.00 14.31 288 VAL A O 1
ATOM 4485 N N . PRO A 1 289 ? 4.619 -25.404 14.481 1.00 12.86 289 PRO A N 1
ATOM 4486 C CA . PRO A 1 289 ? 4.771 -25.522 13.032 1.00 13.84 289 PRO A CA 1
ATOM 4487 C C . PRO A 1 289 ? 6.074 -24.931 12.517 1.00 15.30 289 PRO A C 1
ATOM 4488 O O . PRO A 1 289 ? 6.510 -23.859 12.955 1.00 14.69 289 PRO A O 1
ATOM 4499 N N . VAL A 1 290 ? 6.680 -25.636 11.571 1.00 14.03 290 VAL A N 1
ATOM 4500 C CA . VAL A 1 290 ? 7.853 -25.183 10.830 1.00 12.65 290 VAL A CA 1
ATOM 4501 C C . VAL A 1 290 ? 7.483 -25.264 9.360 1.00 16.22 290 VAL A C 1
ATOM 4502 O O . VAL A 1 290 ? 7.153 -26.346 8.852 1.00 17.82 290 VAL A O 1
ATOM 4515 N N . LEU A 1 291 ? 7.477 -24.120 8.694 1.00 13.31 291 LEU A N 1
ATOM 4516 C CA . LEU A 1 291 ? 7.022 -23.989 7.320 1.00 12.14 291 LEU A CA 1
ATOM 4517 C C . LEU A 1 291 ? 8.174 -23.431 6.497 1.00 14.49 291 LEU A C 1
ATOM 4518 O O . LEU A 1 291 ? 8.798 -22.441 6.890 1.00 14.03 291 LEU A O 1
ATOM 4534 N N . ALA A 1 292 ? 8.440 -24.019 5.341 1.00 11.52 292 ALA A N 1
ATOM 4535 C CA . ALA A 1 292 ? 9.571 -23.599 4.536 1.00 10.15 292 ALA A CA 1
ATOM 4536 C C . ALA A 1 292 ? 9.118 -23.382 3.104 1.00 15.28 292 ALA A C 1
ATOM 4537 O O . ALA A 1 292 ? 8.427 -24.233 2.531 1.00 18.26 292 ALA A O 1
ATOM 4544 N N . SER A 1 293 ? 9.537 -22.263 2.531 1.00 11.31 293 SER A N 1
ATOM 4545 C CA . SER A 1 293 ? 9.201 -21.889 1.169 1.00 10.79 293 SER A CA 1
ATOM 4546 C C . SER A 1 293 ? 10.225 -22.443 0.182 1.00 12.02 293 SER A C 1
ATOM 4547 O O . SER A 1 293 ? 11.422 -22.515 0.475 1.00 12.43 293 SER A O 1
ATOM 4555 N N . LYS A 1 294 ? 9.733 -22.833 -1.001 1.00 13.23 294 LYS A N 1
ATOM 4556 C CA . LYS A 1 294 ? 10.564 -23.295 -2.104 1.00 15.54 294 LYS A CA 1
ATOM 4557 C C . LYS A 1 294 ? 10.677 -22.206 -3.169 1.00 13.46 294 LYS A C 1
ATOM 4558 O O . LYS A 1 294 ? 9.700 -21.510 -3.460 1.00 16.65 294 LYS A O 1
ATOM 4577 N N . PHE A 1 295 ? 11.872 -22.068 -3.750 1.00 14.60 295 PHE A N 1
ATOM 4578 C CA . PHE A 1 295 ? 12.207 -20.947 -4.624 1.00 13.70 295 PHE A CA 1
ATOM 4579 C C . PHE A 1 295 ? 12.608 -21.339 -6.034 1.00 15.57 295 PHE A C 1
ATOM 4580 O O . PHE A 1 295 ? 12.633 -20.470 -6.910 1.00 15.72 295 PHE A O 1
ATOM 4597 N N . TYR A 1 296 ? 12.950 -22.598 -6.272 1.00 15.71 296 TYR A N 1
ATOM 4598 C CA . TYR A 1 296 ? 13.305 -23.059 -7.618 1.00 17.95 296 TYR A CA 1
ATOM 4599 C C . TYR A 1 296 ? 14.477 -22.262 -8.171 1.00 18.37 296 TYR A C 1
ATOM 4600 O O . TYR A 1 296 ? 14.535 -21.930 -9.351 1.00 18.17 296 TYR A O 1
ATOM 4618 N N . PHE A 1 297 ? 15.447 -21.963 -7.304 1.00 15.03 297 PHE A N 1
ATOM 4619 C CA . PHE A 1 297 ? 16.632 -21.246 -7.715 1.00 16.17 297 PHE A CA 1
ATOM 4620 C C . PHE A 1 297 ? 17.625 -22.124 -8.467 1.00 18.63 297 PHE A C 1
ATOM 4621 O O . PHE A 1 297 ? 18.597 -21.595 -9.019 1.00 21.92 297 PHE A O 1
ATOM 4638 N N . GLU A 1 298 ? 17.428 -23.450 -8.471 1.00 21.36 298 GLU A N 1
ATOM 4639 C CA . GLU A 1 298 ? 18.237 -24.306 -9.331 1.00 29.68 298 GLU A CA 1
ATOM 4640 C C . GLU A 1 298 ? 18.173 -23.819 -10.771 1.00 24.75 298 GLU A C 1
ATOM 4641 O O . GLU A 1 298 ? 19.130 -23.980 -11.531 1.00 30.70 298 GLU A O 1
ATOM 4653 N N . LYS A 1 299 ? 17.063 -23.184 -11.144 1.00 27.77 299 LYS A N 1
ATOM 4654 C CA . LYS A 1 299 ? 16.775 -22.784 -12.510 1.00 34.13 299 LYS A CA 1
ATOM 4655 C C . LYS A 1 299 ? 17.020 -21.304 -12.768 1.00 36.51 299 LYS A C 1
ATOM 4656 O O . LYS A 1 299 ? 16.541 -20.770 -13.776 1.00 36.17 299 LYS A O 1
ATOM 4675 N N . ALA A 1 300 ? 17.742 -20.624 -11.884 1.00 26.89 300 ALA A N 1
ATOM 4676 C CA . ALA A 1 300 ? 17.967 -19.201 -12.067 1.00 27.92 300 ALA A CA 1
ATOM 4677 C C . ALA A 1 300 ? 19.120 -18.958 -13.031 1.00 29.55 300 ALA A C 1
ATOM 4678 O O . ALA A 1 300 ? 20.002 -19.799 -13.200 1.00 28.82 300 ALA A O 1
ATOM 4685 N N . LYS A 1 301 ? 19.087 -17.793 -13.674 1.00 28.40 301 LYS A N 1
ATOM 4686 C CA . LYS A 1 301 ? 20.154 -17.376 -14.576 1.00 28.73 301 LYS A CA 1
ATOM 4687 C C . LYS A 1 301 ? 21.335 -16.807 -13.804 1.00 32.87 301 LYS A C 1
ATOM 4688 O O . LYS A 1 301 ? 22.479 -16.877 -14.276 1.00 27.35 301 LYS A O 1
ATOM 4707 N N . ILE A 1 302 ? 21.078 -16.259 -12.619 1.00 19.20 302 ILE A N 1
ATOM 4708 C CA . ILE A 1 302 ? 22.070 -15.529 -11.846 1.00 24.08 302 ILE A CA 1
ATOM 4709 C C . ILE A 1 302 ? 22.788 -16.515 -10.941 1.00 21.92 302 ILE A C 1
ATOM 4710 O O . ILE A 1 302 ? 22.155 -17.194 -10.124 1.00 21.59 302 ILE A O 1
ATOM 4726 N N . GLU A 1 303 ? 24.115 -16.578 -11.067 1.00 19.50 303 GLU A N 1
ATOM 4727 C CA . GLU A 1 303 ? 24.877 -17.521 -10.262 1.00 20.82 303 GLU A CA 1
ATOM 4728 C C . GLU A 1 303 ? 24.667 -17.266 -8.774 1.00 21.59 303 GLU A C 1
ATOM 4729 O O . GLU A 1 303 ? 24.662 -18.210 -7.979 1.00 18.99 303 GLU A O 1
ATOM 4741 N N . GLY A 1 304 ? 24.499 -16.000 -8.393 1.00 21.68 304 GLY A N 1
ATOM 4742 C CA . GLY A 1 304 ? 24.315 -15.670 -6.990 1.00 19.12 304 GLY A CA 1
ATOM 4743 C C . GLY A 1 304 ? 23.084 -16.295 -6.372 1.00 17.55 304 GLY A C 1
ATOM 4744 O O . GLY A 1 304 ? 23.094 -16.625 -5.182 1.00 18.40 304 GLY A O 1
ATOM 4748 N N . LEU A 1 305 ? 22.004 -16.443 -7.149 1.00 15.58 305 LEU A N 1
ATOM 4749 C CA . LEU A 1 305 ? 20.833 -17.160 -6.677 1.00 16.37 305 LEU A CA 1
ATOM 4750 C C . LEU A 1 305 ? 21.034 -18.669 -6.730 1.00 18.61 305 LEU A C 1
ATOM 4751 O O . LEU A 1 305 ? 20.615 -19.376 -5.816 1.00 15.98 305 LEU A O 1
ATOM 4767 N N . LYS A 1 306 ? 21.609 -19.187 -7.825 1.00 18.63 306 LYS A N 1
ATOM 4768 C CA . LYS A 1 306 ? 21.895 -20.617 -7.882 1.00 19.82 306 LYS A CA 1
ATOM 4769 C C . LYS A 1 306 ? 22.730 -21.048 -6.686 1.00 17.64 306 LYS A C 1
ATOM 4770 O O . LYS A 1 306 ? 22.587 -22.179 -6.200 1.00 16.91 306 LYS A O 1
ATOM 4789 N N . ASN A 1 307 ? 23.601 -20.163 -6.198 1.00 16.88 307 ASN A N 1
ATOM 4790 C CA . ASN A 1 307 ? 24.473 -20.502 -5.086 1.00 15.44 307 ASN A CA 1
ATOM 4791 C C . ASN A 1 307 ? 23.700 -20.757 -3.790 1.00 15.36 307 ASN A C 1
ATOM 4792 O O . ASN A 1 307 ? 24.239 -21.390 -2.878 1.00 14.86 307 ASN A O 1
ATOM 4803 N N . TYR A 1 308 ? 22.465 -20.251 -3.659 1.00 14.80 308 TYR A N 1
ATOM 4804 C CA . TYR A 1 308 ? 21.698 -20.541 -2.451 1.00 11.99 308 TYR A CA 1
ATOM 4805 C C . TYR A 1 308 ? 21.525 -22.049 -2.284 1.00 15.38 308 TYR A C 1
ATOM 4806 O O . TYR A 1 308 ? 21.529 -22.570 -1.165 1.00 13.74 308 TYR A O 1
ATOM 4824 N N . CYS A 1 309 ? 21.373 -22.770 -3.404 1.00 16.20 309 CYS A N 1
ATOM 4825 C CA . CYS A 1 309 ? 21.205 -24.214 -3.344 1.00 18.13 309 CYS A CA 1
ATOM 4826 C C . CYS A 1 309 ? 22.469 -24.920 -2.869 1.00 18.33 309 CYS A C 1
ATOM 4827 O O . CYS A 1 309 ? 22.392 -26.070 -2.421 1.00 22.52 309 CYS A O 1
ATOM 4835 N N . LYS A 1 310 ? 23.616 -24.263 -2.963 1.00 15.72 310 LYS A N 1
ATOM 4836 C CA . LYS A 1 310 ? 24.888 -24.803 -2.501 1.00 16.04 310 LYS A CA 1
ATOM 4837 C C . LYS A 1 310 ? 25.229 -24.311 -1.107 1.00 18.84 310 LYS A C 1
ATOM 4838 O O . LYS A 1 310 ? 26.292 -24.646 -0.579 1.00 20.45 310 LYS A O 1
ATOM 4857 N N . GLY A 1 311 ? 24.349 -23.511 -0.502 1.00 15.20 311 GLY A N 1
ATOM 4858 C CA . GLY A 1 311 ? 24.519 -23.094 0.877 1.00 17.98 311 GLY A CA 1
ATOM 4859 C C . GLY A 1 311 ? 24.847 -21.632 1.069 1.00 14.12 311 GLY A C 1
ATOM 4860 O O . GLY A 1 311 ? 24.972 -21.194 2.223 1.00 14.61 311 GLY A O 1
ATOM 4864 N N . SER A 1 312 ? 25.014 -20.856 0.001 1.00 12.71 312 SER A N 1
ATOM 4865 C CA . SER A 1 312 ? 25.244 -19.428 0.176 1.00 14.09 312 SER A CA 1
ATOM 4866 C C . SER A 1 312 ? 23.958 -18.780 0.679 1.00 13.23 312 SER A C 1
ATOM 4867 O O . SER A 1 312 ? 22.877 -19.119 0.200 1.00 12.61 312 SER A O 1
ATOM 4875 N N . VAL A 1 313 ? 24.095 -17.866 1.658 1.00 11.60 313 VAL A N 1
ATOM 4876 C CA . VAL A 1 313 ? 23.014 -17.045 2.233 1.00 12.12 313 VAL A CA 1
ATOM 4877 C C . VAL A 1 313 ? 21.975 -17.843 3.009 1.00 12.03 313 VAL A C 1
ATOM 4878 O O . VAL A 1 313 ? 21.865 -17.701 4.233 1.00 12.36 313 VAL A O 1
ATOM 4891 N N . LYS A 1 314 ? 21.154 -18.613 2.289 1.00 11.05 314 LYS A N 1
ATOM 4892 C CA . LYS A 1 314 ? 20.109 -19.486 2.784 1.00 12.07 314 LYS A CA 1
ATOM 4893 C C . LYS A 1 314 ? 18.832 -18.776 3.233 1.00 11.72 314 LYS A C 1
ATOM 4894 O O . LYS A 1 314 ? 17.727 -19.209 2.887 1.00 11.05 314 LYS A O 1
ATOM 4913 N N . GLU A 1 315 ? 18.964 -17.719 4.034 1.00 11.14 315 GLU A N 1
ATOM 4914 C CA . GLU A 1 315 ? 17.848 -17.139 4.773 1.00 10.36 315 GLU A CA 1
ATOM 4915 C C . GLU A 1 315 ? 18.279 -15.780 5.288 1.00 10.08 315 GLU A C 1
ATOM 4916 O O . GLU A 1 315 ? 19.468 -15.453 5.328 1.00 12.68 315 GLU A O 1
ATOM 4928 N N . GLY A 1 316 ? 17.291 -14.971 5.650 1.00 8.59 316 GLY A N 1
ATOM 4929 C CA . GLY A 1 316 ? 17.525 -13.739 6.377 1.00 9.95 316 GLY A CA 1
ATOM 4930 C C . GLY A 1 316 ? 16.564 -12.650 5.942 1.00 7.49 316 GLY A C 1
ATOM 4931 O O . GLY A 1 316 ? 15.912 -12.723 4.894 1.00 8.21 316 GLY A O 1
ATOM 4935 N N . VAL A 1 317 ? 16.472 -11.612 6.764 1.00 7.74 317 VAL A N 1
ATOM 4936 C CA . VAL A 1 317 ? 15.615 -10.466 6.482 1.00 8.57 317 VAL A CA 1
ATOM 4937 C C . VAL A 1 317 ? 14.170 -10.937 6.294 1.00 7.68 317 VAL A C 1
ATOM 4938 O O . VAL A 1 317 ? 13.401 -10.364 5.523 1.00 8.01 317 VAL A O 1
ATOM 4951 N N . GLY A 1 318 ? 13.802 -11.991 6.998 1.00 7.91 318 GLY A N 1
ATOM 4952 C CA . GLY A 1 318 ? 12.467 -12.554 6.907 1.00 9.95 318 GLY A CA 1
ATOM 4953 C C . GLY A 1 318 ? 12.107 -13.205 5.595 1.00 9.18 318 GLY A C 1
ATOM 4954 O O . GLY A 1 318 ? 10.915 -13.458 5.368 1.00 9.77 318 GLY A O 1
ATOM 4958 N N . ALA A 1 319 ? 13.083 -13.477 4.721 1.00 7.99 319 ALA A N 1
ATOM 4959 C CA . ALA A 1 319 ? 12.788 -13.930 3.355 1.00 7.11 319 ALA A CA 1
ATOM 4960 C C . ALA A 1 319 ? 11.940 -15.198 3.339 1.00 11.23 319 ALA A C 1
ATOM 4961 O O . ALA A 1 319 ? 10.931 -15.287 2.623 1.00 9.73 319 ALA A O 1
ATOM 4968 N N . GLY A 1 320 ? 12.354 -16.212 4.081 1.00 8.45 320 GLY A N 1
ATOM 4969 C CA . GLY A 1 320 ? 11.631 -17.463 4.047 1.00 9.01 320 GLY A CA 1
ATOM 4970 C C . GLY A 1 320 ? 10.190 -17.325 4.511 1.00 9.94 320 GLY A C 1
ATOM 4971 O O . GLY A 1 320 ? 9.260 -17.842 3.868 1.00 10.78 320 GLY A O 1
ATOM 4975 N N . GLY A 1 321 ? 9.967 -16.591 5.593 1.00 9.37 321 GLY A N 1
ATOM 4976 C CA . GLY A 1 321 ? 8.654 -16.489 6.177 1.00 9.73 321 GLY A CA 1
ATOM 4977 C C . GLY A 1 321 ? 7.724 -15.595 5.389 1.00 9.75 321 GLY A C 1
ATOM 4978 O O . GLY A 1 321 ? 6.533 -15.873 5.242 1.00 10.65 321 GLY A O 1
ATOM 4982 N N . ILE A 1 322 ? 8.256 -14.509 4.848 1.00 9.01 322 ILE A N 1
ATOM 4983 C CA . ILE A 1 322 ? 7.414 -13.647 4.024 1.00 9.51 322 ILE A CA 1
ATOM 4984 C C . ILE A 1 322 ? 7.067 -14.364 2.725 1.00 11.28 322 ILE A C 1
ATOM 4985 O O . ILE A 1 322 ? 5.965 -14.193 2.180 1.00 10.40 322 ILE A O 1
ATOM 5001 N N . ALA A 1 323 ? 7.966 -15.221 2.236 1.00 10.36 323 ALA A N 1
ATOM 5002 C CA . ALA A 1 323 ? 7.648 -16.011 1.059 1.00 9.89 323 ALA A CA 1
ATOM 5003 C C . ALA A 1 323 ? 6.604 -17.076 1.371 1.00 10.42 323 ALA A C 1
ATOM 5004 O O . ALA A 1 323 ? 5.741 -17.350 0.531 1.00 12.25 323 ALA A O 1
ATOM 5011 N N . VAL A 1 324 ? 6.668 -17.702 2.547 1.00 10.90 324 VAL A N 1
ATOM 5012 C CA . VAL A 1 324 ? 5.605 -18.620 2.964 1.00 10.89 324 VAL A CA 1
ATOM 5013 C C . VAL A 1 324 ? 4.256 -17.909 2.940 1.00 12.22 324 VAL A C 1
ATOM 5014 O O . VAL A 1 324 ? 3.277 -18.413 2.354 1.00 12.83 324 VAL A O 1
ATOM 5027 N N . TYR A 1 325 ? 4.177 -16.726 3.567 1.00 11.78 325 TYR A N 1
ATOM 5028 C CA . TYR A 1 325 ? 2.931 -15.970 3.551 1.00 12.22 325 TYR A CA 1
ATOM 5029 C C . TYR A 1 325 ? 2.470 -15.735 2.119 1.00 12.81 325 TYR A C 1
ATOM 5030 O O . TYR A 1 325 ? 1.288 -15.916 1.783 1.00 12.87 325 TYR A O 1
ATOM 5048 N N . SER A 1 326 ? 3.391 -15.311 1.265 1.00 11.38 326 SER A N 1
ATOM 5049 C CA . SER A 1 326 ? 3.027 -14.912 -0.092 1.00 13.64 326 SER A CA 1
ATOM 5050 C C . SER A 1 326 ? 2.544 -16.111 -0.908 1.00 14.71 326 SER A C 1
ATOM 5051 O O . SER A 1 326 ? 1.523 -16.015 -1.612 1.00 15.03 326 SER A O 1
ATOM 5059 N N . ILE A 1 327 ? 3.252 -17.239 -0.820 1.00 13.43 327 ILE A N 1
ATOM 5060 C CA . ILE A 1 327 ? 2.896 -18.443 -1.569 1.00 12.71 327 ILE A CA 1
ATOM 5061 C C . ILE A 1 327 ? 1.575 -19.010 -1.079 1.00 16.41 327 ILE A C 1
ATOM 5062 O O . ILE A 1 327 ? 0.737 -19.456 -1.879 1.00 18.42 327 ILE A O 1
ATOM 5078 N N . VAL A 1 328 ? 1.351 -19.033 0.230 1.00 14.57 328 VAL A N 1
ATOM 5079 C CA . VAL A 1 328 ? 0.060 -19.493 0.733 1.00 15.07 328 VAL A CA 1
ATOM 5080 C C . VAL A 1 328 ? -1.063 -18.610 0.199 1.00 17.56 328 VAL A C 1
ATOM 5081 O O . VAL A 1 328 ? -2.171 -19.099 -0.085 1.00 21.25 328 VAL A O 1
ATOM 5094 N N . ASN A 1 329 ? -0.806 -17.318 0.028 1.00 16.14 329 ASN A N 1
ATOM 5095 C CA . ASN A 1 329 ? -1.776 -16.379 -0.521 1.00 17.56 329 ASN A CA 1
ATOM 5096 C C . ASN A 1 329 ? -1.653 -16.222 -2.033 1.00 17.19 329 ASN A C 1
ATOM 5097 O O . ASN A 1 329 ? -2.013 -15.173 -2.586 1.00 21.64 329 ASN A O 1
ATOM 5108 N N . ASP A 1 330 ? -1.163 -17.262 -2.709 1.00 18.27 330 ASP A N 1
ATOM 5109 C CA . ASP A 1 330 ? -1.362 -17.497 -4.135 1.00 23.05 330 ASP A CA 1
ATOM 5110 C C . ASP A 1 330 ? -0.325 -16.834 -5.030 1.00 23.92 330 ASP A C 1
ATOM 5111 O O . ASP A 1 330 ? -0.502 -16.779 -6.248 1.00 26.13 330 ASP A O 1
ATOM 5120 N N . LEU A 1 331 ? 0.780 -16.363 -4.458 1.00 16.24 331 LEU A N 1
ATOM 5121 C CA . LEU A 1 331 ? 1.886 -15.919 -5.284 1.00 14.63 331 LEU A CA 1
ATOM 5122 C C . LEU A 1 331 ? 2.585 -17.119 -5.915 1.00 19.05 331 LEU A C 1
ATOM 5123 O O . LEU A 1 331 ? 3.009 -18.039 -5.209 1.00 21.08 331 LEU A O 1
ATOM 5139 N N . GLU A 1 332 ? 2.719 -17.099 -7.231 1.00 17.42 332 GLU A N 1
ATOM 5140 C CA . GLU A 1 332 ? 3.482 -18.121 -7.939 1.00 23.59 332 GLU A CA 1
ATOM 5141 C C . GLU A 1 332 ? 4.935 -18.043 -7.489 1.00 18.61 332 GLU A C 1
ATOM 5142 O O . GLU A 1 332 ? 5.563 -16.985 -7.643 1.00 18.18 332 GLU A O 1
ATOM 5154 N N . PRO A 1 333 ? 5.504 -19.107 -6.917 1.00 18.94 333 PRO A N 1
ATOM 5155 C CA . PRO A 1 333 ? 6.856 -18.971 -6.346 1.00 17.51 333 PRO A CA 1
ATOM 5156 C C . PRO A 1 333 ? 7.910 -18.425 -7.290 1.00 17.64 333 PRO A C 1
ATOM 5157 O O . PRO A 1 333 ? 8.795 -17.684 -6.835 1.00 16.89 333 PRO A O 1
ATOM 5168 N N . THR A 1 334 ? 7.869 -18.777 -8.585 1.00 16.92 334 THR A N 1
ATOM 5169 C CA . THR A 1 334 ? 8.891 -18.328 -9.518 1.00 17.99 334 THR A CA 1
ATOM 5170 C C . THR A 1 334 ? 8.800 -16.844 -9.848 1.00 13.50 334 THR A C 1
ATOM 5171 O O . THR A 1 334 ? 9.745 -16.294 -10.420 1.00 15.88 334 THR A O 1
ATOM 5182 N N . LYS A 1 335 ? 7.714 -16.174 -9.459 1.00 14.75 335 LYS A N 1
ATOM 5183 C CA . LYS A 1 335 ? 7.660 -14.724 -9.601 1.00 14.54 335 LYS A CA 1
ATOM 5184 C C . LYS A 1 335 ? 8.708 -14.036 -8.725 1.00 13.95 335 LYS A C 1
ATOM 5185 O O . LYS A 1 335 ? 9.165 -12.943 -9.057 1.00 15.25 335 LYS A O 1
ATOM 5204 N N . ILE A 1 336 ? 9.119 -14.683 -7.622 1.00 14.71 336 ILE A N 1
ATOM 5205 C CA . ILE A 1 336 ? 10.180 -14.137 -6.779 1.00 14.27 336 ILE A CA 1
ATOM 5206 C C . ILE A 1 336 ? 11.507 -14.132 -7.533 1.00 13.62 336 ILE A C 1
ATOM 5207 O O . ILE A 1 336 ? 12.169 -13.101 -7.656 1.00 14.62 336 ILE A O 1
ATOM 5223 N N . ARG A 1 337 ? 11.929 -15.304 -8.024 1.00 13.91 337 ARG A N 1
ATOM 5224 C CA . ARG A 1 337 ? 13.141 -15.404 -8.831 1.00 14.30 337 ARG A CA 1
ATOM 5225 C C . ARG A 1 337 ? 13.115 -14.421 -10.000 1.00 16.39 337 ARG A C 1
ATOM 5226 O O . ARG A 1 337 ? 14.108 -13.722 -10.261 1.00 14.56 337 ARG A O 1
ATOM 5247 N N . GLU A 1 338 ? 11.974 -14.327 -10.684 1.00 15.71 338 GLU A N 1
ATOM 5248 C CA . GLU A 1 338 ? 11.863 -13.443 -11.841 1.00 17.29 338 GLU A CA 1
ATOM 5249 C C . GLU A 1 338 ? 11.980 -11.978 -11.440 1.00 15.90 338 GLU A C 1
ATOM 5250 O O . GLU A 1 338 ? 12.646 -11.199 -12.123 1.00 17.69 338 GLU A O 1
ATOM 5262 N N . PHE A 1 339 ? 11.352 -11.587 -10.330 1.00 16.16 339 PHE A N 1
ATOM 5263 C CA . PHE A 1 339 ? 11.477 -10.208 -9.856 1.00 15.16 339 PHE A CA 1
ATOM 5264 C C . PHE A 1 339 ? 12.937 -9.867 -9.584 1.00 14.14 339 PHE A C 1
ATOM 5265 O O . PHE A 1 339 ? 13.443 -8.814 -9.996 1.00 14.99 339 PHE A O 1
ATOM 5282 N N . ILE A 1 340 ? 13.645 -10.763 -8.893 1.00 12.90 340 ILE A N 1
ATOM 5283 C CA . ILE A 1 340 ? 15.041 -10.512 -8.570 1.00 13.82 340 ILE A CA 1
ATOM 5284 C C . ILE A 1 340 ? 15.872 -10.411 -9.838 1.00 16.48 340 ILE A C 1
ATOM 5285 O O . ILE A 1 340 ? 16.719 -9.519 -9.974 1.00 15.51 340 ILE A O 1
ATOM 5301 N N . GLU A 1 341 ? 15.629 -11.313 -10.794 1.00 14.71 341 GLU A N 1
ATOM 5302 C CA . GLU A 1 341 ? 16.374 -11.248 -12.051 1.00 18.27 341 GLU A CA 1
ATOM 5303 C C . GLU A 1 341 ? 16.125 -9.928 -12.768 1.00 17.56 341 GLU A C 1
ATOM 5304 O O . GLU A 1 341 ? 17.051 -9.342 -13.346 1.00 18.21 341 GLU A O 1
ATOM 5316 N N . ASN A 1 342 ? 14.891 -9.435 -12.722 1.00 16.21 342 ASN A N 1
ATOM 5317 C CA . ASN A 1 342 ? 14.547 -8.197 -13.409 1.00 16.52 342 ASN A CA 1
ATOM 5318 C C . ASN A 1 342 ? 15.200 -6.985 -12.760 1.00 23.65 342 ASN A C 1
ATOM 5319 O O . ASN A 1 342 ? 15.551 -6.029 -13.462 1.00 21.68 342 ASN A O 1
ATOM 5330 N N . LYS A 1 343 ? 15.372 -6.990 -11.439 1.00 18.24 343 LYS A N 1
ATOM 5331 C CA . LYS A 1 343 ? 15.953 -5.838 -10.752 1.00 15.87 343 LYS A CA 1
ATOM 5332 C C . LYS A 1 343 ? 17.446 -5.963 -10.503 1.00 15.70 343 LYS A C 1
ATOM 5333 O O . LYS A 1 343 ? 18.065 -5.018 -9.998 1.00 18.28 343 LYS A O 1
ATOM 5352 N N . PHE A 1 344 ? 18.058 -7.097 -10.854 1.00 14.57 344 PHE A N 1
ATOM 5353 C CA . PHE A 1 344 ? 19.407 -7.368 -10.389 1.00 15.25 344 PHE A CA 1
ATOM 5354 C C . PHE A 1 344 ? 20.391 -6.334 -10.911 1.00 14.20 344 PHE A C 1
ATOM 5355 O O . PHE A 1 344 ? 21.374 -6.000 -10.234 1.00 16.75 344 PHE A O 1
ATOM 5372 N N . TYR A 1 345 ? 20.169 -5.845 -12.135 1.00 18.18 345 TYR A N 1
ATOM 5373 C CA . TYR A 1 345 ? 21.084 -4.849 -12.670 1.00 19.26 345 TYR A CA 1
ATOM 5374 C C . TYR A 1 345 ? 20.943 -3.505 -11.961 1.00 16.02 345 TYR A C 1
ATOM 5375 O O . TYR A 1 345 ? 21.949 -2.883 -11.618 1.00 19.81 345 TYR A O 1
ATOM 5393 N N . GLU A 1 346 ? 19.708 -3.069 -11.720 1.00 20.16 346 GLU A N 1
ATOM 5394 C CA . GLU A 1 346 ? 19.497 -1.863 -10.918 1.00 19.22 346 GLU A CA 1
ATOM 5395 C C . GLU A 1 346 ? 20.165 -1.990 -9.551 1.00 22.59 346 GLU A C 1
ATOM 5396 O O . GLU A 1 346 ? 20.801 -1.042 -9.072 1.00 22.25 346 GLU A O 1
ATOM 5408 N N . TRP A 1 347 ? 20.065 -3.163 -8.918 1.00 15.22 347 TRP A N 1
ATOM 5409 C CA . TRP A 1 347 ? 20.621 -3.308 -7.570 1.00 16.68 347 TRP A CA 1
ATOM 5410 C C . TRP A 1 347 ? 22.144 -3.462 -7.558 1.00 18.27 347 TRP A C 1
ATOM 5411 O O . TRP A 1 347 ? 22.834 -2.828 -6.745 1.00 18.05 347 TRP A O 1
ATOM 5432 N N . TYR A 1 348 ? 22.699 -4.346 -8.407 1.00 16.33 348 TYR A N 1
ATOM 5433 C CA . TYR A 1 348 ? 24.099 -4.717 -8.326 1.00 17.09 348 TYR A CA 1
ATOM 5434 C C . TYR A 1 348 ? 24.903 -4.336 -9.560 1.00 25.06 348 TYR A C 1
ATOM 5435 O O . TYR A 1 348 ? 26.121 -4.546 -9.569 1.00 25.63 348 TYR A O 1
ATOM 5453 N N . LYS A 1 349 ? 24.254 -3.804 -10.597 1.00 26.48 349 LYS A N 1
ATOM 5454 C CA . LYS A 1 349 ? 24.901 -3.484 -11.874 1.00 26.29 349 LYS A CA 1
ATOM 5455 C C . LYS A 1 349 ? 25.521 -4.730 -12.508 1.00 32.35 349 LYS A C 1
ATOM 5456 O O . LYS A 1 349 ? 26.598 -4.676 -13.110 1.00 32.29 349 LYS A O 1
ATOM 5475 N N . GLU A 1 350 ? 24.832 -5.861 -12.367 1.00 29.84 350 GLU A N 1
ATOM 5476 C CA . GLU A 1 350 ? 25.253 -7.130 -12.959 1.00 38.47 350 GLU A CA 1
ATOM 5477 C C . GLU A 1 350 ? 24.083 -7.741 -13.716 1.00 36.09 350 GLU A C 1
ATOM 5478 O O . GLU A 1 350 ? 22.923 -7.530 -13.349 1.00 28.09 350 GLU A O 1
ATOM 5484 N N . MET B 1 1 ? -23.710 19.676 21.596 1.00 43.59 1 MET B N 1
ATOM 5485 C CA . MET B 1 1 ? -23.158 18.883 22.729 1.00 30.77 1 MET B CA 1
ATOM 5486 C C . MET B 1 1 ? -21.681 19.228 22.946 1.00 24.80 1 MET B C 1
ATOM 5487 O O . MET B 1 1 ? -21.350 20.391 23.113 1.00 24.10 1 MET B O 1
ATOM 5503 N N . SER B 1 2 ? -20.801 18.231 22.934 1.00 21.67 2 SER B N 1
ATOM 5504 C CA . SER B 1 2 ? -19.439 18.412 23.412 1.00 21.20 2 SER B CA 1
ATOM 5505 C C . SER B 1 2 ? -18.420 18.564 22.290 1.00 20.98 2 SER B C 1
ATOM 5506 O O . SER B 1 2 ? -17.211 18.527 22.564 1.00 20.35 2 SER B O 1
ATOM 5514 N N . ILE B 1 3 ? -18.870 18.765 21.052 1.00 18.90 3 ILE B N 1
ATOM 5515 C CA . ILE B 1 3 ? -18.007 19.079 19.919 1.00 18.66 3 ILE B CA 1
ATOM 5516 C C . ILE B 1 3 ? -18.502 20.376 19.295 1.00 22.91 3 ILE B C 1
ATOM 5517 O O . ILE B 1 3 ? -19.686 20.485 18.954 1.00 29.81 3 ILE B O 1
ATOM 5533 N N . ILE B 1 4 ? -17.609 21.341 19.135 1.00 19.95 4 ILE B N 1
ATOM 5534 C CA . ILE B 1 4 ? -17.893 22.555 18.375 1.00 21.20 4 ILE B CA 1
ATOM 5535 C C . ILE B 1 4 ? -17.396 22.338 16.952 1.00 26.02 4 ILE B C 1
ATOM 5536 O O . ILE B 1 4 ? -16.210 22.066 16.737 1.00 22.95 4 ILE B O 1
ATOM 5552 N N . ALA B 1 5 ? -18.280 22.507 15.974 1.00 24.15 5 ALA B N 1
ATOM 5553 C CA . ALA B 1 5 ? -17.955 22.229 14.583 1.00 24.37 5 ALA B CA 1
ATOM 5554 C C . ALA B 1 5 ? -18.103 23.483 13.738 1.00 25.37 5 ALA B C 1
ATOM 5555 O O . ALA B 1 5 ? -19.126 24.171 13.806 1.00 29.79 5 ALA B O 1
ATOM 5562 N N . ILE B 1 6 ? -17.074 23.776 12.953 1.00 24.97 6 ILE B N 1
ATOM 5563 C CA . ILE B 1 6 ? -17.096 24.811 11.928 1.00 25.36 6 ILE B CA 1
ATOM 5564 C C . ILE B 1 6 ? -16.911 24.106 10.594 1.00 28.67 6 ILE B C 1
ATOM 5565 O O . ILE B 1 6 ? -15.925 23.382 10.401 1.00 22.77 6 ILE B O 1
ATOM 5581 N N . ASN B 1 7 ? -17.854 24.308 9.674 1.00 24.09 7 ASN B N 1
ATOM 5582 C CA . ASN B 1 7 ? -17.747 23.750 8.332 1.00 26.33 7 ASN B CA 1
ATOM 5583 C C . ASN B 1 7 ? -17.611 22.229 8.383 1.00 24.40 7 ASN B C 1
ATOM 5584 O O . ASN B 1 7 ? -16.769 21.632 7.707 1.00 26.58 7 ASN B O 1
ATOM 5595 N N . GLU B 1 8 ? -18.478 21.603 9.185 1.00 21.47 8 GLU B N 1
ATOM 5596 C CA . GLU B 1 8 ? -18.343 20.176 9.482 1.00 25.52 8 GLU B CA 1
ATOM 5597 C C . GLU B 1 8 ? -18.380 19.326 8.218 1.00 28.33 8 GLU B C 1
ATOM 5598 O O . GLU B 1 8 ? -17.593 18.385 8.075 1.00 25.72 8 GLU B O 1
ATOM 5610 N N . ASN B 1 9 ? -19.304 19.621 7.302 1.00 26.00 9 ASN B N 1
ATOM 5611 C CA . ASN B 1 9 ? -19.348 19.014 5.969 1.00 29.84 9 ASN B CA 1
ATOM 5612 C C . ASN B 1 9 ? -19.260 17.485 5.998 1.00 27.76 9 ASN B C 1
ATOM 5613 O O . ASN B 1 9 ? -18.539 16.861 5.216 1.00 31.07 9 ASN B O 1
ATOM 5624 N N . GLY B 1 10 ? -20.026 16.876 6.898 1.00 27.18 10 GLY B N 1
ATOM 5625 C CA . GLY B 1 10 ? -20.120 15.434 6.957 1.00 22.88 10 GLY B CA 1
ATOM 5626 C C . GLY B 1 10 ? -18.900 14.713 7.488 1.00 24.80 10 GLY B C 1
ATOM 5627 O O . GLY B 1 10 ? -18.880 13.481 7.481 1.00 26.31 10 GLY B O 1
ATOM 5631 N N . PHE B 1 11 ? -17.888 15.438 7.970 1.00 23.20 11 PHE B N 1
ATOM 5632 C CA . PHE B 1 11 ? -16.653 14.772 8.367 1.00 20.26 11 PHE B CA 1
ATOM 5633 C C . PHE B 1 11 ? -16.854 13.879 9.589 1.00 19.33 11 PHE B C 1
ATOM 5634 O O . PHE B 1 11 ? -16.273 12.787 9.664 1.00 20.22 11 PHE B O 1
ATOM 5651 N N . LEU B 1 12 ? -17.661 14.310 10.560 1.00 21.02 12 LEU B N 1
ATOM 5652 C CA . LEU B 1 12 ? -17.807 13.511 11.775 1.00 23.81 12 LEU B CA 1
ATOM 5653 C C . LEU B 1 12 ? -18.346 12.113 11.477 1.00 23.72 12 LEU B C 1
ATOM 5654 O O . LEU B 1 12 ? -17.948 11.141 12.127 1.00 22.40 12 LEU B O 1
ATOM 5670 N N . ASP B 1 13 ? -19.231 11.974 10.488 1.00 20.92 13 ASP B N 1
ATOM 5671 C CA . ASP B 1 13 ? -19.757 10.653 10.167 1.00 21.70 13 ASP B CA 1
ATOM 5672 C C . ASP B 1 13 ? -18.725 9.763 9.493 1.00 23.81 13 ASP B C 1
ATOM 5673 O O . ASP B 1 13 ? -18.886 8.540 9.503 1.00 29.03 13 ASP B O 1
ATOM 5682 N N . LYS B 1 14 ? -17.675 10.335 8.907 1.00 18.68 14 LYS B N 1
ATOM 5683 C CA . LYS B 1 14 ? -16.613 9.533 8.323 1.00 21.19 14 LYS B CA 1
ATOM 5684 C C . LYS B 1 14 ? -15.730 8.886 9.382 1.00 18.10 14 LYS B C 1
ATOM 5685 O O . LYS B 1 14 ? -14.970 7.972 9.050 1.00 18.72 14 LYS B O 1
ATOM 5704 N N . ILE B 1 15 ? -15.812 9.328 10.640 1.00 17.46 15 ILE B N 1
ATOM 5705 C CA . ILE B 1 15 ? -14.925 8.824 11.690 1.00 15.09 15 ILE B CA 1
ATOM 5706 C C . ILE B 1 15 ? -15.641 8.008 12.753 1.00 15.89 15 ILE B C 1
ATOM 5707 O O . ILE B 1 15 ? -14.964 7.345 13.559 1.00 15.17 15 ILE B O 1
ATOM 5723 N N . LYS B 1 16 ? -16.980 8.012 12.787 1.00 15.22 16 LYS B N 1
ATOM 5724 C CA . LYS B 1 16 ? -17.702 7.203 13.764 1.00 15.34 16 LYS B CA 1
ATOM 5725 C C . LYS B 1 16 ? -17.531 5.727 13.430 1.00 16.14 16 LYS B C 1
ATOM 5726 O O . LYS B 1 16 ? -17.865 5.301 12.316 1.00 16.86 16 LYS B O 1
ATOM 5745 N N . GLY B 1 17 ? -17.008 4.957 14.383 1.00 13.67 17 GLY B N 1
ATOM 5746 C CA . GLY B 1 17 ? -16.802 3.543 14.201 1.00 14.01 17 GLY B CA 1
ATOM 5747 C C . GLY B 1 17 ? -15.582 3.166 13.396 1.00 18.36 17 GLY B C 1
ATOM 5748 O O . GLY B 1 17 ? -15.396 1.979 13.136 1.00 17.43 17 GLY B O 1
ATOM 5752 N N . ARG B 1 18 ? -14.740 4.123 13.005 1.00 13.92 18 ARG B N 1
ATOM 5753 C CA . ARG B 1 18 ? -13.538 3.812 12.245 1.00 14.43 18 ARG B CA 1
ATOM 5754 C C . ARG B 1 18 ? -12.346 3.567 13.159 1.00 14.19 18 ARG B C 1
ATOM 5755 O O . ARG B 1 18 ? -12.217 4.177 14.225 1.00 18.05 18 ARG B O 1
ATOM 5776 N N . ASN B 1 19 ? -11.480 2.660 12.723 1.00 13.18 19 ASN B N 1
ATOM 5777 C CA . ASN B 1 19 ? -10.305 2.249 13.481 1.00 14.17 19 ASN B CA 1
ATOM 5778 C C . ASN B 1 19 ? -9.191 3.283 13.359 1.00 12.35 19 ASN B C 1
ATOM 5779 O O . ASN B 1 19 ? -8.685 3.494 12.252 1.00 13.07 19 ASN B O 1
ATOM 5790 N N . PRO B 1 20 ? -8.771 3.916 14.468 1.00 12.31 20 PRO B N 1
ATOM 5791 C CA . PRO B 1 20 ? -7.751 4.969 14.383 1.00 10.72 20 PRO B CA 1
ATOM 5792 C C . PRO B 1 20 ? -6.341 4.485 14.687 1.00 10.78 20 PRO B C 1
ATOM 5793 O O . PRO B 1 20 ? -6.121 3.494 15.388 1.00 11.77 20 PRO B O 1
ATOM 5804 N N . LEU B 1 21 ? -5.371 5.219 14.159 1.00 11.68 21 LEU B N 1
ATOM 5805 C CA . LEU B 1 21 ? -4.006 5.215 14.675 1.00 8.83 21 LEU B CA 1
ATOM 5806 C C . LEU B 1 21 ? -3.717 6.643 15.115 1.00 8.31 21 LEU B C 1
ATOM 5807 O O . LEU B 1 21 ? -3.941 7.577 14.341 1.00 9.98 21 LEU B O 1
ATOM 5823 N N . PHE B 1 22 ? -3.229 6.798 16.339 1.00 7.55 22 PHE B N 1
ATOM 5824 C CA . PHE B 1 22 ? -2.757 8.091 16.828 1.00 7.68 22 PHE B CA 1
ATOM 5825 C C . PHE B 1 22 ? -1.238 8.153 16.749 1.00 9.72 22 PHE B C 1
ATOM 5826 O O . PHE B 1 22 ? -0.557 7.254 17.231 1.00 9.69 22 PHE B O 1
ATOM 5843 N N . THR B 1 23 ? -0.710 9.225 16.163 1.00 9.53 23 THR B N 1
ATOM 5844 C CA A THR B 1 23 ? 0.734 9.439 16.149 0.53 9.43 23 THR B CA 1
ATOM 5845 C CA B THR B 1 23 ? 0.732 9.453 16.091 0.47 9.45 23 THR B CA 1
ATOM 5846 C C . THR B 1 23 ? 1.015 10.888 16.506 1.00 8.52 23 THR B C 1
ATOM 5847 O O . THR B 1 23 ? 0.366 11.805 16.001 1.00 11.21 23 THR B O 1
ATOM 5868 N N . CYS B 1 24 ? 1.967 11.093 17.403 1.00 6.99 24 CYS B N 1
ATOM 5869 C CA . CYS B 1 24 ? 2.450 12.433 17.710 1.00 8.94 24 CYS B CA 1
ATOM 5870 C C . CYS B 1 24 ? 3.843 12.589 17.105 1.00 9.21 24 CYS B C 1
ATOM 5871 O O . CYS B 1 24 ? 4.717 11.739 17.333 1.00 9.27 24 CYS B O 1
ATOM 5879 N N . VAL B 1 25 ? 4.028 13.656 16.338 1.00 8.30 25 VAL B N 1
ATOM 5880 C CA . VAL B 1 25 ? 5.300 13.992 15.712 1.00 8.04 25 VAL B CA 1
ATOM 5881 C C . VAL B 1 25 ? 5.951 15.076 16.559 1.00 8.22 25 VAL B C 1
ATOM 5882 O O . VAL B 1 25 ? 5.345 16.135 16.793 1.00 8.86 25 VAL B O 1
ATOM 5895 N N . ILE B 1 26 ? 7.170 14.828 17.009 1.00 7.98 26 ILE B N 1
ATOM 5896 C CA . ILE B 1 26 ? 7.870 15.716 17.929 1.00 8.33 26 ILE B CA 1
ATOM 5897 C C . ILE B 1 26 ? 9.095 16.341 17.268 1.00 7.25 26 ILE B C 1
ATOM 5898 O O . ILE B 1 26 ? 9.757 15.759 16.393 1.00 7.97 26 ILE B O 1
ATOM 5914 N N . SER B 1 27 ? 9.408 17.558 17.711 1.00 8.44 27 SER B N 1
ATOM 5915 C CA . SER B 1 27 ? 10.616 18.245 17.287 1.00 9.48 27 SER B CA 1
ATOM 5916 C C . SER B 1 27 ? 10.944 19.259 18.366 1.00 10.57 27 SER B C 1
ATOM 5917 O O . SER B 1 27 ? 10.090 19.655 19.158 1.00 11.53 27 SER B O 1
ATOM 5925 N N . SER B 1 28 ? 12.198 19.654 18.391 1.00 8.95 28 SER B N 1
ATOM 5926 C CA . SER B 1 28 ? 12.651 20.785 19.187 1.00 7.76 28 SER B CA 1
ATOM 5927 C C . SER B 1 28 ? 13.220 21.842 18.259 1.00 8.92 28 SER B C 1
ATOM 5928 O O . SER B 1 28 ? 13.679 21.537 17.156 1.00 9.65 28 SER B O 1
ATOM 5936 N N . ILE B 1 29 ? 13.211 23.099 18.717 1.00 8.81 29 ILE B N 1
ATOM 5937 C CA . ILE B 1 29 ? 13.662 24.240 17.933 1.00 8.26 29 ILE B CA 1
ATOM 5938 C C . ILE B 1 29 ? 14.816 24.916 18.662 1.00 9.76 29 ILE B C 1
ATOM 5939 O O . ILE B 1 29 ? 14.650 25.383 19.796 1.00 10.78 29 ILE B O 1
ATOM 5955 N N . GLU B 1 30 ? 15.977 25.007 17.993 1.00 10.95 30 GLU B N 1
ATOM 5956 C CA . GLU B 1 30 ? 17.171 25.556 18.653 1.00 10.80 30 GLU B CA 1
ATOM 5957 C C . GLU B 1 30 ? 16.942 26.964 19.202 1.00 10.77 30 GLU B C 1
ATOM 5958 O O . GLU B 1 30 ? 17.448 27.292 20.290 1.00 12.52 30 GLU B O 1
ATOM 5970 N N . THR B 1 31 ? 16.151 27.776 18.513 1.00 10.76 31 THR B N 1
ATOM 5971 C CA . THR B 1 31 ? 15.849 29.127 18.997 1.00 9.29 31 THR B CA 1
ATOM 5972 C C . THR B 1 31 ? 15.348 29.131 20.433 1.00 12.21 31 THR B C 1
ATOM 5973 O O . THR B 1 31 ? 15.638 30.066 21.185 1.00 11.74 31 THR B O 1
ATOM 5984 N N . THR B 1 32 ? 14.560 28.139 20.831 1.00 10.42 32 THR B N 1
ATOM 5985 C CA . THR B 1 32 ? 13.968 28.140 22.158 1.00 11.38 32 THR B CA 1
ATOM 5986 C C . THR B 1 32 ? 15.000 28.017 23.262 1.00 13.65 32 THR B C 1
ATOM 5987 O O . THR B 1 32 ? 14.649 28.300 24.418 1.00 16.84 32 THR B O 1
ATOM 5998 N N . LEU B 1 33 ? 16.234 27.615 22.934 1.00 13.92 33 LEU B N 1
ATOM 5999 C CA . LEU B 1 33 ? 17.298 27.531 23.928 1.00 18.81 33 LEU B CA 1
ATOM 6000 C C . LEU B 1 33 ? 17.774 28.911 24.373 1.00 18.05 33 LEU B C 1
ATOM 6001 O O . LEU B 1 33 ? 18.317 29.038 25.483 1.00 19.95 33 LEU B O 1
ATOM 6017 N N . SER B 1 34 ? 17.591 29.929 23.536 1.00 14.28 34 SER B N 1
ATOM 6018 C CA . SER B 1 34 ? 18.148 31.254 23.794 1.00 14.38 34 SER B CA 1
ATOM 6019 C C . SER B 1 34 ? 17.157 32.404 23.736 1.00 15.38 34 SER B C 1
ATOM 6020 O O . SER B 1 34 ? 17.508 33.512 24.173 1.00 18.99 34 SER B O 1
ATOM 6028 N N . ILE B 1 35 ? 15.957 32.208 23.207 1.00 12.45 35 ILE B N 1
ATOM 6029 C CA . ILE B 1 35 ? 14.980 33.273 23.018 1.00 12.02 35 ILE B CA 1
ATOM 6030 C C . ILE B 1 35 ? 13.657 32.768 23.568 1.00 11.72 35 ILE B C 1
ATOM 6031 O O . ILE B 1 35 ? 13.241 31.661 23.204 1.00 11.59 35 ILE B O 1
ATOM 6047 N N . PRO B 1 36 ? 12.957 33.513 24.429 1.00 9.22 36 PRO B N 1
ATOM 6048 C CA . PRO B 1 36 ? 11.780 32.977 25.142 1.00 10.91 36 PRO B CA 1
ATOM 6049 C C . PRO B 1 36 ? 10.491 33.034 24.324 1.00 10.51 36 PRO B C 1
ATOM 6050 O O . PRO B 1 36 ? 9.478 33.613 24.735 1.00 11.97 36 PRO B O 1
ATOM 6061 N N . ILE B 1 37 ? 10.497 32.369 23.170 1.00 10.41 37 ILE B N 1
ATOM 6062 C CA . ILE B 1 37 ? 9.317 32.333 22.327 1.00 9.61 37 ILE B CA 1
ATOM 6063 C C . ILE B 1 37 ? 8.249 31.346 22.823 1.00 9.77 37 ILE B C 1
ATOM 6064 O O . ILE B 1 37 ? 7.076 31.511 22.462 1.00 10.70 37 ILE B O 1
ATOM 6080 N N . SER B 1 38 ? 8.595 30.337 23.617 1.00 8.68 38 SER B N 1
ATOM 6081 C CA . SER B 1 38 ? 7.660 29.277 23.964 1.00 8.74 38 SER B CA 1
ATOM 6082 C C . SER B 1 38 ? 6.974 29.501 25.307 1.00 12.64 38 SER B C 1
ATOM 6083 O O . SER B 1 38 ? 7.561 30.036 26.252 1.00 12.51 38 SER B O 1
ATOM 6091 N N . GLY B 1 39 ? 5.733 29.017 25.392 1.00 10.70 39 GLY B N 1
ATOM 6092 C CA . GLY B 1 39 ? 4.977 28.962 26.630 1.00 11.62 39 GLY B CA 1
ATOM 6093 C C . GLY B 1 39 ? 5.244 27.749 27.497 1.00 11.77 39 GLY B C 1
ATOM 6094 O O . GLY B 1 39 ? 4.680 27.647 28.590 1.00 12.52 39 GLY B O 1
ATOM 6098 N N . VAL B 1 40 ? 6.047 26.796 27.028 1.00 10.49 40 VAL B N 1
ATOM 6099 C CA . VAL B 1 40 ? 6.437 25.652 27.852 1.00 9.53 40 VAL B CA 1
ATOM 6100 C C . VAL B 1 40 ? 7.452 26.131 28.874 1.00 13.09 40 VAL B C 1
ATOM 6101 O O . VAL B 1 40 ? 8.331 26.930 28.549 1.00 13.37 40 VAL B O 1
ATOM 6114 N N . HIS B 1 41 ? 7.353 25.650 30.115 1.00 12.65 41 HIS B N 1
ATOM 6115 C CA . HIS B 1 41 ? 8.250 26.148 31.168 1.00 11.75 41 HIS B CA 1
ATOM 6116 C C . HIS B 1 41 ? 9.721 25.943 30.789 1.00 13.32 41 HIS B C 1
ATOM 6117 O O . HIS B 1 41 ? 10.124 24.865 30.346 1.00 13.32 41 HIS B O 1
ATOM 6131 N N . ARG B 1 42 ? 10.550 26.982 30.994 1.00 15.87 42 ARG B N 1
ATOM 6132 C CA . ARG B 1 42 ? 11.951 26.903 30.575 1.00 16.60 42 ARG B CA 1
ATOM 6133 C C . ARG B 1 42 ? 12.709 25.771 31.263 1.00 13.78 42 ARG B C 1
ATOM 6134 O O . ARG B 1 42 ? 13.685 25.255 30.716 1.00 17.82 42 ARG B O 1
ATOM 6155 N N . ASP B 1 43 ? 12.271 25.356 32.451 1.00 14.06 43 ASP B N 1
ATOM 6156 C CA . ASP B 1 43 ? 13.024 24.353 33.183 1.00 15.74 43 ASP B CA 1
ATOM 6157 C C . ASP B 1 43 ? 12.844 22.964 32.582 1.00 15.76 43 ASP B C 1
ATOM 6158 O O . ASP B 1 43 ? 13.617 22.066 32.910 1.00 17.31 43 ASP B O 1
ATOM 6167 N N . VAL B 1 44 ? 11.820 22.769 31.744 1.00 14.71 44 VAL B N 1
ATOM 6168 C CA . VAL B 1 44 ? 11.514 21.458 31.179 1.00 14.30 44 VAL B CA 1
ATOM 6169 C C . VAL B 1 44 ? 11.479 21.436 29.657 1.00 12.87 44 VAL B C 1
ATOM 6170 O O . VAL B 1 44 ? 11.356 20.337 29.072 1.00 12.15 44 VAL B O 1
ATOM 6183 N N . ILE B 1 45 ? 11.620 22.572 28.987 1.00 13.51 45 ILE B N 1
ATOM 6184 C CA . ILE B 1 45 ? 11.353 22.639 27.545 1.00 14.03 45 ILE B CA 1
ATOM 6185 C C . ILE B 1 45 ? 12.242 21.683 26.751 1.00 13.11 45 ILE B C 1
ATOM 6186 O O . ILE B 1 45 ? 11.802 21.086 25.764 1.00 12.79 45 ILE B O 1
ATOM 6202 N N . LYS B 1 46 ? 13.496 21.504 27.163 1.00 12.09 46 LYS B N 1
ATOM 6203 C CA . LYS B 1 46 ? 14.386 20.628 26.396 1.00 12.16 46 LYS B CA 1
ATOM 6204 C C . LYS B 1 46 ? 13.898 19.182 26.387 1.00 12.46 46 LYS B C 1
ATOM 6205 O O . LYS B 1 46 ? 14.152 18.422 25.432 1.00 12.95 46 LYS B O 1
ATOM 6224 N N . TYR B 1 47 ? 13.208 18.778 27.438 1.00 10.83 47 TYR B N 1
ATOM 6225 C CA . TYR B 1 47 ? 12.759 17.418 27.673 1.00 9.02 47 TYR B CA 1
ATOM 6226 C C . TYR B 1 47 ? 11.306 17.207 27.313 1.00 9.70 47 TYR B C 1
ATOM 6227 O O . TYR B 1 47 ? 10.823 16.070 27.407 1.00 11.54 47 TYR B O 1
ATOM 6245 N N . THR B 1 48 ? 10.597 18.261 26.934 1.00 9.05 48 THR B N 1
ATOM 6246 C CA . THR B 1 48 ? 9.140 18.196 26.880 1.00 10.04 48 THR B CA 1
ATOM 6247 C C . THR B 1 48 ? 8.616 17.308 25.756 1.00 10.09 48 THR B C 1
ATOM 6248 O O . THR B 1 48 ? 7.737 16.487 26.021 1.00 9.81 48 THR B O 1
ATOM 6259 N N . PRO B 1 49 ? 9.116 17.407 24.529 1.00 8.30 49 PRO B N 1
ATOM 6260 C CA . PRO B 1 49 ? 8.534 16.539 23.474 1.00 10.98 49 PRO B CA 1
ATOM 6261 C C . PRO B 1 49 ? 8.621 15.070 23.821 1.00 12.18 49 PRO B C 1
ATOM 6262 O O . PRO B 1 49 ? 7.651 14.310 23.661 1.00 10.31 49 PRO B O 1
ATOM 6273 N N . SER B 1 50 ? 9.765 14.646 24.332 1.00 9.65 50 SER B N 1
ATOM 6274 C CA A SER B 1 50 ? 9.925 13.228 24.632 0.53 9.22 50 SER B CA 1
ATOM 6275 C CA B SER B 1 50 ? 9.950 13.231 24.645 0.47 9.23 50 SER B CA 1
ATOM 6276 C C . SER B 1 50 ? 9.146 12.827 25.871 1.00 9.17 50 SER B C 1
ATOM 6277 O O . SER B 1 50 ? 8.535 11.744 25.902 1.00 9.58 50 SER B O 1
ATOM 6292 N N . ALA B 1 51 ? 9.129 13.671 26.910 1.00 8.89 51 ALA B N 1
ATOM 6293 C CA . ALA B 1 51 ? 8.362 13.341 28.099 1.00 8.80 51 ALA B CA 1
ATOM 6294 C C . ALA B 1 51 ? 6.871 13.252 27.780 1.00 9.55 51 ALA B C 1
ATOM 6295 O O . ALA B 1 51 ? 6.152 12.440 28.372 1.00 10.14 51 ALA B O 1
ATOM 6302 N N . ASP B 1 52 ? 6.398 14.090 26.855 1.00 9.26 52 ASP B N 1
ATOM 6303 C CA . ASP B 1 52 ? 5.000 14.067 26.438 1.00 9.44 52 ASP B CA 1
ATOM 6304 C C . ASP B 1 52 ? 4.630 12.718 25.827 1.00 8.65 52 ASP B C 1
ATOM 6305 O O . ASP B 1 52 ? 3.613 12.115 26.198 1.00 9.25 52 ASP B O 1
ATOM 6314 N N . VAL B 1 53 ? 5.425 12.240 24.858 1.00 8.96 53 VAL B N 1
ATOM 6315 C CA . VAL B 1 53 ? 5.061 10.994 24.191 1.00 8.64 53 VAL B CA 1
ATOM 6316 C C . VAL B 1 53 ? 5.290 9.794 25.092 1.00 8.80 53 VAL B C 1
ATOM 6317 O O . VAL B 1 53 ? 4.575 8.797 24.976 1.00 8.91 53 VAL B O 1
ATOM 6330 N N . GLU B 1 54 ? 6.276 9.853 25.996 1.00 8.59 54 GLU B N 1
ATOM 6331 C CA . GLU B 1 54 ? 6.409 8.805 27.006 1.00 9.09 54 GLU B CA 1
ATOM 6332 C C . GLU B 1 54 ? 5.142 8.693 27.852 1.00 9.36 54 GLU B C 1
ATOM 6333 O O . GLU B 1 54 ? 4.632 7.588 28.083 1.00 9.40 54 GLU B O 1
ATOM 6345 N N . LEU B 1 55 ? 4.589 9.815 28.291 1.00 10.13 55 LEU B N 1
ATOM 6346 C CA . LEU B 1 55 ? 3.350 9.760 29.072 1.00 9.43 55 LEU B CA 1
ATOM 6347 C C . LEU B 1 55 ? 2.229 9.106 28.274 1.00 9.79 55 LEU B C 1
ATOM 6348 O O . LEU B 1 55 ? 1.533 8.235 28.791 1.00 11.05 55 LEU B O 1
ATOM 6364 N N . VAL B 1 56 ? 2.083 9.454 26.999 1.00 8.86 56 VAL B N 1
ATOM 6365 C CA . VAL B 1 56 ? 0.999 8.904 26.202 1.00 8.80 56 VAL B CA 1
ATOM 6366 C C . VAL B 1 56 ? 1.170 7.407 26.013 1.00 8.65 56 VAL B C 1
ATOM 6367 O O . VAL B 1 56 ? 0.208 6.645 26.148 1.00 10.49 56 VAL B O 1
ATOM 6380 N N . PHE B 1 57 ? 2.379 6.966 25.671 1.00 9.00 57 PHE B N 1
ATOM 6381 C CA . PHE B 1 57 ? 2.581 5.590 25.227 1.00 9.45 57 PHE B CA 1
ATOM 6382 C C . PHE B 1 57 ? 2.746 4.639 26.397 1.00 11.57 57 PHE B C 1
ATOM 6383 O O . PHE B 1 57 ? 2.299 3.480 26.328 1.00 11.84 57 PHE B O 1
ATOM 6400 N N . TYR B 1 58 ? 3.399 5.096 27.456 1.00 11.30 58 TYR B N 1
ATOM 6401 C CA . TYR B 1 58 ? 3.806 4.251 28.572 1.00 12.33 58 TYR B CA 1
ATOM 6402 C C . TYR B 1 58 ? 3.084 4.566 29.866 1.00 13.40 58 TYR B C 1
ATOM 6403 O O . TYR B 1 58 ? 3.031 3.700 30.744 1.00 18.50 58 TYR B O 1
ATOM 6421 N N . GLY B 1 59 ? 2.547 5.773 30.025 1.00 11.98 59 GLY B N 1
ATOM 6422 C CA . GLY B 1 59 ? 1.764 6.112 31.193 1.00 15.59 59 GLY B CA 1
ATOM 6423 C C . GLY B 1 59 ? 2.524 6.902 32.217 1.00 18.91 59 GLY B C 1
ATOM 6424 O O . GLY B 1 59 ? 1.972 7.205 33.278 1.00 19.73 59 GLY B O 1
ATOM 6428 N N . LYS B 1 60 ? 3.769 7.246 31.934 1.00 15.12 60 LYS B N 1
ATOM 6429 C CA . LYS B 1 60 ? 4.511 8.162 32.774 1.00 17.42 60 LYS B CA 1
ATOM 6430 C C . LYS B 1 60 ? 5.708 8.675 31.994 1.00 18.03 60 LYS B C 1
ATOM 6431 O O . LYS B 1 60 ? 6.172 8.046 31.037 1.00 17.26 60 LYS B O 1
ATOM 6450 N N . SER B 1 61 ? 6.192 9.843 32.397 1.00 18.01 61 SER B N 1
ATOM 6451 C CA . SER B 1 61 ? 7.387 10.387 31.793 1.00 14.78 61 SER B CA 1
ATOM 6452 C C . SER B 1 61 ? 8.604 9.680 32.356 1.00 20.18 61 SER B C 1
ATOM 6453 O O . SER B 1 61 ? 8.617 9.241 33.510 1.00 21.23 61 SER B O 1
ATOM 6461 N N . LEU B 1 62 ? 9.610 9.529 31.512 1.00 15.99 62 LEU B N 1
ATOM 6462 C CA . LEU B 1 62 ? 10.832 8.813 31.846 1.00 18.49 62 LEU B CA 1
ATOM 6463 C C . LEU B 1 62 ? 12.045 9.715 31.739 1.00 21.90 62 LEU B C 1
ATOM 6464 O O . LEU B 1 62 ? 13.011 9.535 32.469 1.00 31.45 62 LEU B O 1
ATOM 6480 N N . THR B 1 63 ? 11.981 10.689 30.843 1.00 22.18 63 THR B N 1
ATOM 6481 C CA . THR B 1 63 ? 13.018 11.681 30.604 1.00 27.55 63 THR B CA 1
ATOM 6482 C C . THR B 1 63 ? 12.996 12.741 31.702 1.00 31.15 63 THR B C 1
ATOM 6483 O O . THR B 1 63 ? 14.041 13.318 32.016 1.00 40.44 63 THR B O 1
ATOM 6494 N N . LEU B 1 64 ? 11.827 12.958 32.321 1.00 20.01 64 LEU B N 1
ATOM 6495 C CA . LEU B 1 64 ? 11.623 13.831 33.469 1.00 21.86 64 LEU B CA 1
ATOM 6496 C C . LEU B 1 64 ? 10.937 13.027 34.569 1.00 22.66 64 LEU B C 1
ATOM 6497 O O . LEU B 1 64 ? 10.213 12.068 34.290 1.00 23.46 64 LEU B O 1
ATOM 6513 N N . LYS B 1 65 ? 11.122 13.445 35.824 1.00 21.23 65 LYS B N 1
ATOM 6514 C CA . LYS B 1 65 ? 10.486 12.712 36.920 1.00 23.87 65 LYS B CA 1
ATOM 6515 C C . LYS B 1 65 ? 8.974 12.961 36.992 1.00 20.77 65 LYS B C 1
ATOM 6516 O O . LYS B 1 65 ? 8.226 12.053 37.372 1.00 24.93 65 LYS B O 1
ATOM 6535 N N . THR B 1 66 ? 8.501 14.146 36.622 1.00 16.47 66 THR B N 1
ATOM 6536 C CA . THR B 1 66 ? 7.082 14.445 36.476 1.00 16.78 66 THR B CA 1
ATOM 6537 C C . THR B 1 66 ? 6.859 14.988 35.073 1.00 14.34 66 THR B C 1
ATOM 6538 O O . THR B 1 66 ? 7.801 15.477 34.433 1.00 17.41 66 THR B O 1
ATOM 6549 N N . PRO B 1 67 ? 5.641 14.901 34.547 1.00 14.73 67 PRO B N 1
ATOM 6550 C CA . PRO B 1 67 ? 5.428 15.355 33.152 1.00 14.37 67 PRO B CA 1
ATOM 6551 C C . PRO B 1 67 ? 5.540 16.870 33.017 1.00 13.57 67 PRO B C 1
ATOM 6552 O O . PRO B 1 67 ? 5.524 17.629 34.000 1.00 13.77 67 PRO B O 1
ATOM 6563 N N . PRO B 1 68 ? 5.655 17.360 31.787 1.00 10.83 68 PRO B N 1
ATOM 6564 C CA . PRO B 1 68 ? 5.930 18.783 31.575 1.00 10.87 68 PRO B CA 1
ATOM 6565 C C . PRO B 1 68 ? 4.795 19.686 32.029 1.00 11.31 68 PRO B C 1
ATOM 6566 O O . PRO B 1 68 ? 3.662 19.261 32.262 1.00 12.00 68 PRO B O 1
ATOM 6577 N N . ILE B 1 69 ? 5.115 20.988 32.114 1.00 11.45 69 ILE B N 1
ATOM 6578 C CA . ILE B 1 69 ? 4.173 22.027 32.521 1.00 12.36 69 ILE B CA 1
ATOM 6579 C C . ILE B 1 69 ? 4.426 23.251 31.649 1.00 11.17 69 ILE B C 1
ATOM 6580 O O . ILE B 1 69 ? 5.514 23.426 31.086 1.00 12.48 69 ILE B O 1
ATOM 6596 N N . ASP B 1 70 ? 3.413 24.109 31.537 1.00 11.15 70 ASP B N 1
ATOM 6597 C CA . ASP B 1 70 ? 3.590 25.398 30.864 1.00 11.64 70 ASP B CA 1
ATOM 6598 C C . ASP B 1 70 ? 4.156 26.417 31.855 1.00 12.78 70 ASP B C 1
ATOM 6599 O O . ASP B 1 70 ? 4.471 26.108 33.015 1.00 13.18 70 ASP B O 1
ATOM 6608 N N . ALA B 1 71 ? 4.327 27.642 31.381 1.00 13.00 71 ALA B N 1
ATOM 6609 C CA . ALA B 1 71 ? 4.953 28.672 32.200 1.00 14.41 71 ALA B CA 1
ATOM 6610 C C . ALA B 1 71 ? 4.176 28.940 33.483 1.00 16.90 71 ALA B C 1
ATOM 6611 O O . ALA B 1 71 ? 4.771 29.359 34.485 1.00 20.06 71 ALA B O 1
ATOM 6618 N N . THR B 1 72 ? 2.859 28.736 33.466 1.00 15.53 72 THR B N 1
ATOM 6619 C CA . THR B 1 72 ? 2.015 28.992 34.632 1.00 15.10 72 THR B CA 1
ATOM 6620 C C . THR B 1 72 ? 1.887 27.781 35.547 1.00 22.46 72 THR B C 1
ATOM 6621 O O . THR B 1 72 ? 1.183 27.860 36.560 1.00 23.00 72 THR B O 1
ATOM 6632 N N . GLY B 1 73 ? 2.535 26.667 35.219 1.00 18.64 73 GLY B N 1
ATOM 6633 C CA . GLY B 1 73 ? 2.510 25.483 36.042 1.00 20.67 73 GLY B CA 1
ATOM 6634 C C . GLY B 1 73 ? 1.412 24.491 35.725 1.00 17.76 73 GLY B C 1
ATOM 6635 O O . GLY B 1 73 ? 1.289 23.490 36.445 1.00 22.33 73 GLY B O 1
ATOM 6639 N N . SER B 1 74 ? 0.609 24.729 34.695 1.00 14.78 74 SER B N 1
ATOM 6640 C CA . SER B 1 74 ? -0.454 23.811 34.323 1.00 15.44 74 SER B CA 1
ATOM 6641 C C . SER B 1 74 ? 0.127 22.582 33.622 1.00 12.25 74 SER B C 1
ATOM 6642 O O . SER B 1 74 ? 1.181 22.659 32.983 1.00 12.19 74 SER B O 1
ATOM 6650 N N . PRO B 1 75 ? -0.524 21.435 33.753 1.00 11.29 75 PRO B N 1
ATOM 6651 C CA . PRO B 1 75 ? 0.046 20.190 33.241 1.00 12.21 75 PRO B CA 1
ATOM 6652 C C . PRO B 1 75 ? -0.053 20.075 31.734 1.00 10.45 75 PRO B C 1
ATOM 6653 O O . PRO B 1 75 ? -0.981 20.571 31.090 1.00 10.64 75 PRO B O 1
ATOM 6664 N N . THR B 1 76 ? 0.912 19.341 31.194 1.00 10.39 76 THR B N 1
ATOM 6665 C CA . THR B 1 76 ? 0.967 19.053 29.774 1.00 10.25 76 THR B CA 1
ATOM 6666 C C . THR B 1 76 ? -0.374 18.529 29.259 1.00 9.44 76 THR B C 1
ATOM 6667 O O . THR B 1 76 ? -1.031 17.723 29.942 1.00 9.97 76 THR B O 1
ATOM 6678 N N . PRO B 1 77 ? -0.752 18.882 28.030 1.00 8.37 77 PRO B N 1
ATOM 6679 C CA . PRO B 1 77 ? -1.954 18.308 27.418 1.00 9.81 77 PRO B CA 1
ATOM 6680 C C . PRO B 1 77 ? -1.793 16.833 27.094 1.00 9.53 77 PRO B C 1
ATOM 6681 O O . PRO B 1 77 ? -2.794 16.177 26.748 1.00 9.57 77 PRO B O 1
ATOM 6692 N N . ALA B 1 78 ? -0.578 16.288 27.186 1.00 9.74 78 ALA B N 1
ATOM 6693 C CA . ALA B 1 78 ? -0.437 14.842 27.094 1.00 10.65 78 ALA B CA 1
ATOM 6694 C C . ALA B 1 78 ? -1.272 14.106 28.140 1.00 9.89 78 ALA B C 1
ATOM 6695 O O . ALA B 1 78 ? -1.545 12.905 27.975 1.00 10.12 78 ALA B O 1
ATOM 6702 N N . THR B 1 79 ? -1.646 14.773 29.232 1.00 9.82 79 THR B N 1
ATOM 6703 C CA . THR B 1 79 ? -2.570 14.169 30.196 1.00 9.88 79 THR B CA 1
ATOM 6704 C C . THR B 1 79 ? -3.899 13.809 29.538 1.00 9.51 79 THR B C 1
ATOM 6705 O O . THR B 1 79 ? -4.447 12.728 29.799 1.00 9.81 79 THR B O 1
ATOM 6716 N N . ILE B 1 80 ? -4.447 14.715 28.722 1.00 9.34 80 ILE B N 1
ATOM 6717 C CA . ILE B 1 80 ? -5.670 14.449 27.975 1.00 9.34 80 ILE B CA 1
ATOM 6718 C C . ILE B 1 80 ? -5.453 13.311 26.986 1.00 10.15 80 ILE B C 1
ATOM 6719 O O . ILE B 1 80 ? -6.278 12.392 26.863 1.00 10.40 80 ILE B O 1
ATOM 6735 N N . THR B 1 81 ? -4.358 13.365 26.237 1.00 9.37 81 THR B N 1
ATOM 6736 C CA . THR B 1 81 ? -4.109 12.357 25.223 1.00 9.05 81 THR B CA 1
ATOM 6737 C C . THR B 1 81 ? -3.973 10.980 25.852 1.00 9.87 81 THR B C 1
ATOM 6738 O O . THR B 1 81 ? -4.526 10.006 25.334 1.00 10.09 81 THR B O 1
ATOM 6749 N N . ARG B 1 82 ? -3.232 10.876 26.963 1.00 8.77 82 ARG B N 1
ATOM 6750 C CA . ARG B 1 82 ? -3.124 9.600 27.662 1.00 9.04 82 ARG B CA 1
ATOM 6751 C C . ARG B 1 82 ? -4.499 9.115 28.119 1.00 9.25 82 ARG B C 1
ATOM 6752 O O . ARG B 1 82 ? -4.814 7.920 28.000 1.00 11.17 82 ARG B O 1
ATOM 6773 N N . ALA B 1 83 ? -5.321 10.022 28.651 1.00 10.92 83 ALA B N 1
ATOM 6774 C CA . ALA B 1 83 ? -6.651 9.614 29.084 1.00 10.46 83 ALA B CA 1
ATOM 6775 C C . ALA B 1 83 ? -7.425 8.988 27.933 1.00 12.00 83 ALA B C 1
ATOM 6776 O O . ALA B 1 83 ? -8.041 7.932 28.098 1.00 12.03 83 ALA B O 1
ATOM 6783 N N . CYS B 1 84 ? -7.372 9.607 26.749 1.00 11.20 84 CYS B N 1
ATOM 6784 C CA . CYS B 1 84 ? -8.108 9.081 25.607 1.00 10.81 84 CYS B CA 1
ATOM 6785 C C . CYS B 1 84 ? -7.523 7.756 25.120 1.00 10.93 84 CYS B C 1
ATOM 6786 O O . CYS B 1 84 ? -8.282 6.832 24.786 1.00 11.49 84 CYS B O 1
ATOM 6794 N N . VAL B 1 85 ? -6.190 7.638 25.065 1.00 10.88 85 VAL B N 1
ATOM 6795 C CA . VAL B 1 85 ? -5.566 6.383 24.649 1.00 11.13 85 VAL B CA 1
ATOM 6796 C C . VAL B 1 85 ? -6.024 5.236 25.538 1.00 12.35 85 VAL B C 1
ATOM 6797 O O . VAL B 1 85 ? -6.307 4.132 25.051 1.00 13.45 85 VAL B O 1
ATOM 6810 N N . GLU B 1 86 ? -6.073 5.468 26.847 1.00 11.92 86 GLU B N 1
ATOM 6811 C CA . GLU B 1 86 ? -6.492 4.420 27.777 1.00 13.11 86 GLU B CA 1
ATOM 6812 C C . GLU B 1 86 ? -7.995 4.176 27.714 1.00 15.07 86 GLU B C 1
ATOM 6813 O O . GLU B 1 86 ? -8.435 3.014 27.645 1.00 17.43 86 GLU B O 1
ATOM 6825 N N . LEU B 1 87 ? -8.800 5.245 27.731 1.00 12.67 87 LEU B N 1
ATOM 6826 C CA . LEU B 1 87 ? -10.261 5.083 27.816 1.00 11.71 87 LEU B CA 1
ATOM 6827 C C . LEU B 1 87 ? -10.859 4.485 26.549 1.00 17.29 87 LEU B C 1
ATOM 6828 O O . LEU B 1 87 ? -11.898 3.813 26.613 1.00 17.70 87 LEU B O 1
ATOM 6844 N N . LYS B 1 88 ? -10.239 4.706 25.391 1.00 12.60 88 LYS B N 1
ATOM 6845 C CA . LYS B 1 88 ? -10.771 4.241 24.119 1.00 14.01 88 LYS B CA 1
ATOM 6846 C C . LYS B 1 88 ? -9.852 3.227 23.444 1.00 12.09 88 LYS B C 1
ATOM 6847 O O . LYS B 1 88 ? -10.093 2.848 22.289 1.00 13.91 88 LYS B O 1
ATOM 6866 N N . ASN B 1 89 ? -8.803 2.786 24.121 1.00 12.80 89 ASN B N 1
ATOM 6867 C CA . ASN B 1 89 ? -7.928 1.728 23.602 1.00 12.24 89 ASN B CA 1
ATOM 6868 C C . ASN B 1 89 ? -7.348 2.083 22.234 1.00 14.06 89 ASN B C 1
ATOM 6869 O O . ASN B 1 89 ? -7.390 1.304 21.277 1.00 13.93 89 ASN B O 1
ATOM 6880 N N . ILE B 1 90 ? -6.756 3.271 22.156 1.00 11.43 90 ILE B N 1
ATOM 6881 C CA . ILE B 1 90 ? -6.277 3.817 20.895 1.00 10.34 90 ILE B CA 1
ATOM 6882 C C . ILE B 1 90 ? -4.807 3.483 20.705 1.00 9.87 90 ILE B C 1
ATOM 6883 O O . ILE B 1 90 ? -3.963 3.848 21.526 1.00 11.23 90 ILE B O 1
ATOM 6899 N N . LYS B 1 91 ? -4.504 2.752 19.644 1.00 8.65 91 LYS B N 1
ATOM 6900 C CA . LYS B 1 91 ? -3.123 2.437 19.319 1.00 8.84 91 LYS B CA 1
ATOM 6901 C C . LYS B 1 91 ? -2.370 3.715 18.970 1.00 8.77 91 LYS B C 1
ATOM 6902 O O . LYS B 1 91 ? -2.896 4.624 18.334 1.00 9.58 91 LYS B O 1
ATOM 6921 N N . ASN B 1 92 ? -1.143 3.804 19.438 1.00 8.28 92 ASN B N 1
ATOM 6922 C CA . ASN B 1 92 ? -0.362 5.019 19.290 1.00 8.40 92 ASN B CA 1
ATOM 6923 C C . ASN B 1 92 ? 1.094 4.664 19.050 1.00 9.23 92 ASN B C 1
ATOM 6924 O O . ASN B 1 92 ? 1.638 3.748 19.678 1.00 10.23 92 ASN B O 1
ATOM 6935 N N . LEU B 1 93 ? 1.697 5.407 18.125 1.00 8.90 93 LEU B N 1
ATOM 6936 C CA . LEU B 1 93 ? 3.091 5.223 17.736 1.00 10.09 93 LEU B CA 1
ATOM 6937 C C . LEU B 1 93 ? 3.629 6.603 17.428 1.00 9.78 93 LEU B C 1
ATOM 6938 O O . LEU B 1 93 ? 3.021 7.295 16.613 1.00 12.80 93 LEU B O 1
ATOM 6954 N N . HIS B 1 94 ? 4.763 6.964 18.001 1.00 7.81 94 HIS B N 1
ATOM 6955 C CA . HIS B 1 94 ? 5.251 8.340 17.957 1.00 8.81 94 HIS B CA 1
ATOM 6956 C C . HIS B 1 94 ? 6.520 8.476 17.153 1.00 9.67 94 HIS B C 1
ATOM 6957 O O . HIS B 1 94 ? 7.290 7.531 17.023 1.00 9.04 94 HIS B O 1
ATOM 6971 N N . ILE B 1 95 ? 6.692 9.668 16.590 1.00 7.97 95 ILE B N 1
ATOM 6972 C CA . ILE B 1 95 ? 7.653 9.958 15.543 1.00 6.36 95 ILE B CA 1
ATOM 6973 C C . ILE B 1 95 ? 8.549 11.104 15.988 1.00 8.37 95 ILE B C 1
ATOM 6974 O O . ILE B 1 95 ? 8.051 12.183 16.329 1.00 8.79 95 ILE B O 1
ATOM 6990 N N . ASP B 1 96 ? 9.862 10.899 15.913 1.00 8.50 96 ASP B N 1
ATOM 6991 C CA . ASP B 1 96 ? 10.838 11.940 16.191 1.00 8.83 96 ASP B CA 1
ATOM 6992 C C . ASP B 1 96 ? 11.315 12.613 14.908 1.00 10.47 96 ASP B C 1
ATOM 6993 O O . ASP B 1 96 ? 11.850 11.957 14.006 1.00 9.77 96 ASP B O 1
ATOM 7002 N N . ALA B 1 97 ? 11.159 13.938 14.857 1.00 9.35 97 ALA B N 1
ATOM 7003 C CA . ALA B 1 97 ? 11.727 14.782 13.820 1.00 9.86 97 ALA B CA 1
ATOM 7004 C C . ALA B 1 97 ? 12.566 15.862 14.503 1.00 9.93 97 ALA B C 1
ATOM 7005 O O . ALA B 1 97 ? 12.453 17.056 14.185 1.00 11.20 97 ALA B O 1
ATOM 7012 N N . GLY B 1 98 ? 13.380 15.464 15.475 1.00 9.93 98 GLY B N 1
ATOM 7013 C CA . GLY B 1 98 ? 14.407 16.359 15.994 1.00 10.10 98 GLY B CA 1
ATOM 7014 C C . GLY B 1 98 ? 14.252 16.841 17.425 1.00 12.09 98 GLY B C 1
ATOM 7015 O O . GLY B 1 98 ? 14.687 17.947 17.733 1.00 12.05 98 GLY B O 1
ATOM 7019 N N . ALA B 1 99 ? 13.699 16.039 18.325 1.00 10.37 99 ALA B N 1
ATOM 7020 C CA . ALA B 1 99 ? 13.684 16.438 19.726 1.00 10.79 99 ALA B CA 1
ATOM 7021 C C . ALA B 1 99 ? 15.105 16.523 20.280 1.00 11.17 99 ALA B C 1
ATOM 7022 O O . ALA B 1 99 ? 15.983 15.736 19.919 1.00 11.03 99 ALA B O 1
ATOM 7029 N N . PHE B 1 100 ? 15.334 17.483 21.189 1.00 10.28 100 PHE B N 1
ATOM 7030 C CA . PHE B 1 100 ? 16.675 17.640 21.751 1.00 10.75 100 PHE B CA 1
ATOM 7031 C C . PHE B 1 100 ? 17.129 16.385 22.480 1.00 13.64 100 PHE B C 1
ATOM 7032 O O . PHE B 1 100 ? 18.316 16.036 22.451 1.00 16.17 100 PHE B O 1
ATOM 7049 N N . VAL B 1 101 ? 16.211 15.763 23.216 1.00 11.49 101 VAL B N 1
ATOM 7050 C CA . VAL B 1 101 ? 16.419 14.556 24.007 1.00 13.75 101 VAL B CA 1
ATOM 7051 C C . VAL B 1 101 ? 15.428 13.534 23.454 1.00 12.14 101 VAL B C 1
ATOM 7052 O O . VAL B 1 101 ? 14.250 13.850 23.301 1.00 13.94 101 VAL B O 1
ATOM 7065 N N . LYS B 1 102 ? 15.899 12.326 23.122 1.00 11.28 102 LYS B N 1
ATOM 7066 C CA . LYS B 1 102 ? 15.012 11.360 22.482 1.00 10.86 102 LYS B CA 1
ATOM 7067 C C . LYS B 1 102 ? 14.153 10.581 23.478 1.00 12.01 102 LYS B C 1
ATOM 7068 O O . LYS B 1 102 ? 14.514 10.418 24.645 1.00 13.10 102 LYS B O 1
ATOM 7087 N N . PRO B 1 103 ? 13.000 10.084 23.029 1.00 10.49 103 PRO B N 1
ATOM 7088 C CA . PRO B 1 103 ? 12.138 9.312 23.924 1.00 9.30 103 PRO B CA 1
ATOM 7089 C C . PRO B 1 103 ? 12.820 8.033 24.393 1.00 10.93 103 PRO B C 1
ATOM 7090 O O . PRO B 1 103 ? 13.588 7.408 23.661 1.00 12.61 103 PRO B O 1
ATOM 7101 N N . LYS B 1 104 ? 12.485 7.616 25.597 1.00 10.06 104 LYS B N 1
ATOM 7102 C CA . LYS B 1 104 ? 12.980 6.347 26.133 1.00 12.71 104 LYS B CA 1
ATOM 7103 C C . LYS B 1 104 ? 12.064 5.185 25.783 1.00 14.67 104 LYS B C 1
ATOM 7104 O O . LYS B 1 104 ? 12.455 4.031 25.981 1.00 23.14 104 LYS B O 1
ATOM 7123 N N . ILE B 1 105 ? 10.904 5.462 25.196 1.00 11.29 105 ILE B N 1
ATOM 7124 C CA . ILE B 1 105 ? 9.987 4.466 24.658 1.00 11.72 105 ILE B CA 1
ATOM 7125 C C . ILE B 1 105 ? 10.425 4.136 23.240 1.00 8.65 105 ILE B C 1
ATOM 7126 O O . ILE B 1 105 ? 11.140 4.937 22.618 1.00 10.80 105 ILE B O 1
ATOM 7142 N N . PRO B 1 106 ? 9.978 3.027 22.665 1.00 9.03 106 PRO B N 1
ATOM 7143 C CA . PRO B 1 106 ? 10.165 2.830 21.221 1.00 9.15 106 PRO B CA 1
ATOM 7144 C C . PRO B 1 106 ? 9.532 3.994 20.467 1.00 9.83 106 PRO B C 1
ATOM 7145 O O . PRO B 1 106 ? 8.450 4.464 20.817 1.00 10.58 106 PRO B O 1
ATOM 7156 N N . PHE B 1 107 ? 10.222 4.482 19.447 1.00 8.99 107 PHE B N 1
ATOM 7157 C CA . PHE B 1 107 ? 9.708 5.590 18.654 1.00 9.15 107 PHE B CA 1
ATOM 7158 C C . PHE B 1 107 ? 10.267 5.488 17.246 1.00 7.24 107 PHE B C 1
ATOM 7159 O O . PHE B 1 107 ? 11.307 4.866 17.018 1.00 9.07 107 PHE B O 1
ATOM 7176 N N . ILE B 1 108 ? 9.588 6.105 16.297 1.00 7.61 108 ILE B N 1
ATOM 7177 C CA . ILE B 1 108 ? 10.029 6.128 14.901 1.00 9.25 108 ILE B CA 1
ATOM 7178 C C . ILE B 1 108 ? 10.980 7.296 14.701 1.00 9.52 108 ILE B C 1
ATOM 7179 O O . ILE B 1 108 ? 10.592 8.459 14.881 1.00 9.83 108 ILE B O 1
ATOM 7195 N N . GLU B 1 109 ? 12.213 7.013 14.329 1.00 9.64 109 GLU B N 1
ATOM 7196 C CA . GLU B 1 109 ? 13.181 8.064 14.083 1.00 9.18 109 GLU B CA 1
ATOM 7197 C C . GLU B 1 109 ? 13.158 8.455 12.609 1.00 11.91 109 GLU B C 1
ATOM 7198 O O . GLU B 1 109 ? 13.461 7.626 11.742 1.00 11.93 109 GLU B O 1
ATOM 7210 N N . ILE B 1 110 ? 12.793 9.702 12.327 1.00 10.43 110 ILE B N 1
ATOM 7211 C CA . ILE B 1 110 ? 12.870 10.248 10.976 1.00 11.78 110 ILE B CA 1
ATOM 7212 C C . ILE B 1 110 ? 14.056 11.191 10.804 1.00 14.83 110 ILE B C 1
ATOM 7213 O O . ILE B 1 110 ? 14.682 11.204 9.739 1.00 16.18 110 ILE B O 1
ATOM 7229 N N . ASP B 1 111 ? 14.399 12.000 11.811 1.00 12.76 111 ASP B N 1
ATOM 7230 C CA . ASP B 1 111 ? 15.539 12.918 11.712 1.00 14.12 111 ASP B CA 1
ATOM 7231 C C . ASP B 1 111 ? 16.030 13.213 13.117 1.00 13.38 111 ASP B C 1
ATOM 7232 O O . ASP B 1 111 ? 15.289 13.792 13.920 1.00 14.02 111 ASP B O 1
ATOM 7241 N N . GLU B 1 112 ? 17.271 12.857 13.416 1.00 13.39 112 GLU B N 1
ATOM 7242 C CA . GLU B 1 112 ? 17.804 13.097 14.744 1.00 14.14 112 GLU B CA 1
ATOM 7243 C C . GLU B 1 112 ? 18.003 14.579 15.039 1.00 13.36 112 GLU B C 1
ATOM 7244 O O . GLU B 1 112 ? 18.015 14.972 16.215 1.00 14.29 112 GLU B O 1
ATOM 7256 N N . LYS B 1 113 ? 18.246 15.398 14.017 1.00 11.71 113 LYS B N 1
ATOM 7257 C CA . LYS B 1 113 ? 18.766 16.743 14.243 1.00 12.36 113 LYS B CA 1
ATOM 7258 C C . LYS B 1 113 ? 17.614 17.695 14.530 1.00 11.69 113 LYS B C 1
ATOM 7259 O O . LYS B 1 113 ? 16.625 17.683 13.805 1.00 12.41 113 LYS B O 1
ATOM 7278 N N . PRO B 1 114 ? 17.713 18.534 15.561 1.00 11.17 114 PRO B N 1
ATOM 7279 C CA . PRO B 1 114 ? 16.634 19.488 15.841 1.00 10.74 114 PRO B CA 1
ATOM 7280 C C . PRO B 1 114 ? 16.386 20.478 14.720 1.00 10.95 114 PRO B C 1
ATOM 7281 O O . PRO B 1 114 ? 17.230 20.730 13.848 1.00 13.10 114 PRO B O 1
ATOM 7292 N N . THR B 1 115 ? 15.196 21.064 14.761 1.00 10.09 115 THR B N 1
ATOM 7293 C CA . THR B 1 115 ? 14.916 22.266 13.989 1.00 9.58 115 THR B CA 1
ATOM 7294 C C . THR B 1 115 ? 15.892 23.350 14.426 1.00 10.86 115 THR B C 1
ATOM 7295 O O . THR B 1 115 ? 16.246 23.443 15.596 1.00 10.78 115 THR B O 1
ATOM 7306 N N . GLY B 1 116 ? 16.394 24.102 13.465 1.00 10.04 116 GLY B N 1
ATOM 7307 C CA . GLY B 1 116 ? 17.460 25.070 13.692 1.00 12.65 116 GLY B CA 1
ATOM 7308 C C . GLY B 1 116 ? 17.025 26.433 14.178 1.00 11.76 116 GLY B C 1
ATOM 7309 O O . GLY B 1 116 ? 15.986 26.606 14.837 1.00 12.38 116 GLY B O 1
ATOM 7313 N N . ARG B 1 117 ? 17.832 27.444 13.836 1.00 14.16 117 ARG B N 1
ATOM 7314 C CA . ARG B 1 117 ? 17.627 28.807 14.319 1.00 11.37 117 ARG B CA 1
ATOM 7315 C C . ARG B 1 117 ? 16.700 29.542 13.356 1.00 12.02 117 ARG B C 1
ATOM 7316 O O . ARG B 1 117 ? 17.104 29.950 12.257 1.00 14.37 117 ARG B O 1
ATOM 7337 N N . ILE B 1 118 ? 15.465 29.760 13.801 1.00 12.23 118 ILE B N 1
ATOM 7338 C CA . ILE B 1 118 ? 14.432 30.391 12.985 1.00 11.97 118 ILE B CA 1
ATOM 7339 C C . ILE B 1 118 ? 14.826 31.814 12.630 1.00 12.70 118 ILE B C 1
ATOM 7340 O O . ILE B 1 118 ? 14.582 32.283 11.509 1.00 13.26 118 ILE B O 1
ATOM 7356 N N . GLU B 1 119 ? 15.394 32.535 13.599 1.00 14.11 119 GLU B N 1
ATOM 7357 C CA . GLU B 1 119 ? 15.735 33.936 13.389 1.00 13.63 119 GLU B CA 1
ATOM 7358 C C . GLU B 1 119 ? 16.863 34.107 12.390 1.00 13.94 119 GLU B C 1
ATOM 7359 O O . GLU B 1 119 ? 17.076 35.230 11.918 1.00 16.87 119 GLU B O 1
ATOM 7371 N N . GLU B 1 120 ? 17.600 33.035 12.079 1.00 14.00 120 GLU B N 1
ATOM 7372 C CA . GLU B 1 120 ? 18.642 33.044 11.057 1.00 13.62 120 GLU B CA 1
ATOM 7373 C C . GLU B 1 120 ? 18.129 32.562 9.715 1.00 15.57 120 GLU B C 1
ATOM 7374 O O . GLU B 1 120 ? 18.887 32.561 8.732 1.00 16.20 120 GLU B O 1
ATOM 7386 N N . GLY B 1 121 ? 16.871 32.133 9.648 1.00 13.44 121 GLY B N 1
ATOM 7387 C CA . GLY B 1 121 ? 16.321 31.588 8.423 1.00 13.72 121 GLY B CA 1
ATOM 7388 C C . GLY B 1 121 ? 16.914 30.254 8.073 1.00 14.56 121 GLY B C 1
ATOM 7389 O O . GLY B 1 121 ? 16.999 29.916 6.890 1.00 15.33 121 GLY B O 1
ATOM 7393 N N . LYS B 1 122 ? 17.352 29.502 9.072 1.00 12.19 122 LYS B N 1
ATOM 7394 C CA . LYS B 1 122 ? 18.019 28.217 8.885 1.00 13.05 122 LYS B CA 1
ATOM 7395 C C . LYS B 1 122 ? 17.342 27.117 9.713 1.00 12.72 122 LYS B C 1
ATOM 7396 O O . LYS B 1 122 ? 17.980 26.311 10.379 1.00 13.83 122 LYS B O 1
ATOM 7415 N N . ALA B 1 123 ? 16.015 27.059 9.618 1.00 12.02 123 ALA B N 1
ATOM 7416 C CA . ALA B 1 123 ? 15.257 26.021 10.307 1.00 11.63 123 ALA B CA 1
ATOM 7417 C C . ALA B 1 123 ? 15.713 24.621 9.899 1.00 13.38 123 ALA B C 1
ATOM 7418 O O . ALA B 1 123 ? 15.899 23.750 10.752 1.00 11.88 123 ALA B O 1
ATOM 7425 N N . MET B 1 124 ? 15.880 24.382 8.601 1.00 12.49 124 MET B N 1
ATOM 7426 C CA . MET B 1 124 ? 16.251 23.058 8.110 1.00 10.17 124 MET B CA 1
ATOM 7427 C C . MET B 1 124 ? 16.705 23.206 6.669 1.00 13.43 124 MET B C 1
ATOM 7428 O O . MET B 1 124 ? 16.367 24.177 6.004 1.00 12.47 124 MET B O 1
ATOM 7442 N N . ASN B 1 125 ? 17.413 22.194 6.171 1.00 13.26 125 ASN B N 1
ATOM 7443 C CA . ASN B 1 125 ? 17.795 22.159 4.762 1.00 12.31 125 ASN B CA 1
ATOM 7444 C C . ASN B 1 125 ? 17.134 21.016 4.007 1.00 13.39 125 ASN B C 1
ATOM 7445 O O . ASN B 1 125 ? 17.454 20.795 2.828 1.00 16.42 125 ASN B O 1
ATOM 7456 N N . ASN B 1 126 ? 16.191 20.315 4.637 1.00 11.94 126 ASN B N 1
ATOM 7457 C CA . ASN B 1 126 ? 15.736 19.031 4.126 1.00 13.35 126 ASN B CA 1
ATOM 7458 C C . ASN B 1 126 ? 14.221 18.879 4.201 1.00 10.44 126 ASN B C 1
ATOM 7459 O O . ASN B 1 126 ? 13.723 17.755 4.367 1.00 10.31 126 ASN B O 1
ATOM 7470 N N . SER B 1 127 ? 13.456 19.957 4.075 1.00 11.14 127 SER B N 1
ATOM 7471 C CA . SER B 1 127 ? 12.009 19.845 4.212 1.00 10.59 127 SER B CA 1
ATOM 7472 C C . SER B 1 127 ? 11.403 18.923 3.157 1.00 12.15 127 SER B C 1
ATOM 7473 O O . SER B 1 127 ? 10.464 18.184 3.449 1.00 11.72 127 SER B O 1
ATOM 7481 N N . LYS B 1 128 ? 11.930 18.917 1.931 1.00 11.97 128 LYS B N 1
ATOM 7482 C CA . LYS B 1 128 ? 11.355 18.030 0.920 1.00 11.83 128 LYS B CA 1
ATOM 7483 C C . LYS B 1 128 ? 11.611 16.571 1.273 1.00 11.33 128 LYS B C 1
ATOM 7484 O O . LYS B 1 128 ? 10.711 15.728 1.161 1.00 11.21 128 LYS B O 1
ATOM 7503 N N . GLU B 1 129 ? 12.807 16.256 1.747 1.00 10.23 129 GLU B N 1
ATOM 7504 C CA . GLU B 1 129 ? 13.113 14.888 2.155 1.00 11.58 129 GLU B CA 1
ATOM 7505 C C . GLU B 1 129 ? 12.252 14.453 3.345 1.00 10.19 129 GLU B C 1
ATOM 7506 O O . GLU B 1 129 ? 11.826 13.289 3.431 1.00 10.99 129 GLU B O 1
ATOM 7518 N N . LEU B 1 130 ? 12.013 15.352 4.300 1.00 9.93 130 LEU B N 1
ATOM 7519 C CA . LEU B 1 130 ? 11.160 15.007 5.443 1.00 10.10 130 LEU B CA 1
ATOM 7520 C C . LEU B 1 130 ? 9.729 14.736 5.006 1.00 8.50 130 LEU B C 1
ATOM 7521 O O . LEU B 1 130 ? 9.076 13.825 5.538 1.00 9.21 130 LEU B O 1
ATOM 7537 N N . TYR B 1 131 ? 9.223 15.507 4.052 1.00 9.44 131 TYR B N 1
ATOM 7538 C CA . TYR B 1 131 ? 7.921 15.257 3.467 1.00 9.86 131 TYR B CA 1
ATOM 7539 C C . TYR B 1 131 ? 7.883 13.869 2.845 1.00 9.44 131 TYR B C 1
ATOM 7540 O O . TYR B 1 131 ? 6.938 13.094 3.076 1.00 10.70 131 TYR B O 1
ATOM 7558 N N . MET B 1 132 ? 8.910 13.531 2.056 1.00 10.68 132 MET B N 1
ATOM 7559 C CA . MET B 1 132 ? 8.934 12.234 1.388 1.00 11.40 132 MET B CA 1
ATOM 7560 C C . MET B 1 132 ? 8.964 11.107 2.407 1.00 9.53 132 MET B C 1
ATOM 7561 O O . MET B 1 132 ? 8.340 10.060 2.208 1.00 9.41 132 MET B O 1
ATOM 7575 N N . LYS B 1 133 ? 9.734 11.278 3.479 1.00 10.13 133 LYS B N 1
ATOM 7576 C CA . LYS B 1 133 ? 9.783 10.274 4.541 1.00 8.76 133 LYS B CA 1
ATOM 7577 C C . LYS B 1 133 ? 8.447 10.117 5.252 1.00 9.86 133 LYS B C 1
ATOM 7578 O O . LYS B 1 133 ? 8.010 8.992 5.536 1.00 9.84 133 LYS B O 1
ATOM 7597 N N . GLY B 1 134 ? 7.762 11.212 5.553 1.00 8.68 134 GLY B N 1
ATOM 7598 C CA . GLY B 1 134 ? 6.444 11.085 6.168 1.00 9.29 134 GLY B CA 1
ATOM 7599 C C . GLY B 1 134 ? 5.455 10.384 5.252 1.00 8.97 134 GLY B C 1
ATOM 7600 O O . GLY B 1 134 ? 4.640 9.563 5.698 1.00 9.03 134 GLY B O 1
ATOM 7604 N N . TYR B 1 135 ? 5.532 10.660 3.952 1.00 9.59 135 TYR B N 1
ATOM 7605 C CA . TYR B 1 135 ? 4.626 10.022 3.004 1.00 8.90 135 TYR B CA 1
ATOM 7606 C C . TYR B 1 135 ? 4.899 8.528 2.897 1.00 9.52 135 TYR B C 1
ATOM 7607 O O . TYR B 1 135 ? 3.970 7.705 2.921 1.00 10.36 135 TYR B O 1
ATOM 7625 N N . LEU B 1 136 ? 6.168 8.151 2.799 1.00 9.01 136 LEU B N 1
ATOM 7626 C CA . LEU B 1 136 ? 6.489 6.735 2.636 1.00 9.87 136 LEU B CA 1
ATOM 7627 C C . LEU B 1 136 ? 6.179 5.959 3.911 1.00 10.24 136 LEU B C 1
ATOM 7628 O O . LEU B 1 136 ? 5.707 4.813 3.868 1.00 10.52 136 LEU B O 1
ATOM 7644 N N . LEU B 1 137 ? 6.452 6.552 5.070 1.00 8.93 137 LEU B N 1
ATOM 7645 C CA . LEU B 1 137 ? 6.000 5.958 6.320 1.00 9.40 137 LEU B CA 1
ATOM 7646 C C . LEU B 1 137 ? 4.479 5.791 6.334 1.00 10.39 137 LEU B C 1
ATOM 7647 O O . LEU B 1 137 ? 3.957 4.724 6.704 1.00 9.23 137 LEU B O 1
ATOM 7663 N N . GLY B 1 138 ? 3.747 6.833 5.932 1.00 9.19 138 GLY B N 1
ATOM 7664 C CA . GLY B 1 138 ? 2.298 6.776 5.985 1.00 10.31 138 GLY B CA 1
ATOM 7665 C C . GLY B 1 138 ? 1.723 5.651 5.162 1.00 9.43 138 GLY B C 1
ATOM 7666 O O . GLY B 1 138 ? 0.720 5.037 5.552 1.00 11.52 138 GLY B O 1
ATOM 7670 N N . LYS B 1 139 ? 2.347 5.355 4.023 1.00 9.90 139 LYS B N 1
ATOM 7671 C CA . LYS B 1 139 ? 1.858 4.261 3.189 1.00 12.03 139 LYS B CA 1
ATOM 7672 C C . LYS B 1 139 ? 1.963 2.914 3.874 1.00 12.70 139 LYS B C 1
ATOM 7673 O O . LYS B 1 139 ? 1.234 1.996 3.491 1.00 13.02 139 LYS B O 1
ATOM 7692 N N . ASN B 1 140 ? 2.831 2.778 4.880 1.00 9.97 140 ASN B N 1
ATOM 7693 C CA . ASN B 1 140 ? 3.013 1.530 5.607 1.00 8.84 140 ASN B CA 1
ATOM 7694 C C . ASN B 1 140 ? 2.250 1.465 6.922 1.00 11.38 140 ASN B C 1
ATOM 7695 O O . ASN B 1 140 ? 2.403 0.494 7.659 1.00 12.15 140 ASN B O 1
ATOM 7706 N N . LEU B 1 141 ? 1.445 2.475 7.234 1.00 12.84 141 LEU B N 1
ATOM 7707 C CA . LEU B 1 141 ? 0.619 2.487 8.434 1.00 12.25 141 LEU B CA 1
ATOM 7708 C C . LEU B 1 141 ? -0.791 2.096 8.034 1.00 15.47 141 LEU B C 1
ATOM 7709 O O . LEU B 1 141 ? -1.377 2.693 7.123 1.00 20.34 141 LEU B O 1
ATOM 7725 N N . ASP B 1 142 ? -1.328 1.082 8.690 1.00 18.78 142 ASP B N 1
ATOM 7726 C CA . ASP B 1 142 ? -2.650 0.566 8.357 1.00 17.46 142 ASP B CA 1
ATOM 7727 C C . ASP B 1 142 ? -3.618 1.008 9.444 1.00 17.28 142 ASP B C 1
ATOM 7728 O O . ASP B 1 142 ? -3.556 0.522 10.575 1.00 20.21 142 ASP B O 1
ATOM 7737 N N . ALA B 1 143 ? -4.506 1.932 9.097 1.00 12.95 143 ALA B N 1
ATOM 7738 C CA . ALA B 1 143 ? -5.621 2.321 9.950 1.00 14.49 143 ALA B CA 1
ATOM 7739 C C . ALA B 1 143 ? -6.694 2.883 9.039 1.00 13.49 143 ALA B C 1
ATOM 7740 O O . ALA B 1 143 ? -6.427 3.254 7.898 1.00 13.93 143 ALA B O 1
ATOM 7747 N N . GLU B 1 144 ? -7.907 2.987 9.557 1.00 12.41 144 GLU B N 1
ATOM 7748 C CA . GLU B 1 144 ? -8.973 3.604 8.782 1.00 12.80 144 GLU B CA 1
ATOM 7749 C C . GLU B 1 144 ? -9.011 5.116 8.918 1.00 14.83 144 GLU B C 1
ATOM 7750 O O . GLU B 1 144 ? -9.655 5.780 8.100 1.00 14.67 144 GLU B O 1
ATOM 7762 N N . LEU B 1 145 ? -8.329 5.670 9.917 1.00 11.46 145 LEU B N 1
ATOM 7763 C CA . LEU B 1 145 ? -8.334 7.089 10.234 1.00 11.39 145 LEU B CA 1
ATOM 7764 C C . LEU B 1 145 ? -6.982 7.362 10.864 1.00 11.76 145 LEU B C 1
ATOM 7765 O O . LEU B 1 145 ? -6.540 6.611 11.741 1.00 12.51 145 LEU B O 1
ATOM 7781 N N . LEU B 1 146 ? -6.344 8.440 10.433 1.00 9.37 146 LEU B N 1
ATOM 7782 C CA . LEU B 1 146 ? -5.109 8.893 11.065 1.00 9.91 146 LEU B CA 1
ATOM 7783 C C . LEU B 1 146 ? -5.419 10.094 11.942 1.00 8.65 146 LEU B C 1
ATOM 7784 O O . LEU B 1 146 ? -6.053 11.043 11.479 1.00 10.54 146 LEU B O 1
ATOM 7800 N N . ILE B 1 147 ? -4.996 10.047 13.197 1.00 7.78 147 ILE B N 1
ATOM 7801 C CA . ILE B 1 147 ? -5.067 11.196 14.106 1.00 8.50 147 ILE B CA 1
ATOM 7802 C C . ILE B 1 147 ? -3.619 11.584 14.366 1.00 8.21 147 ILE B C 1
ATOM 7803 O O . ILE B 1 147 ? -2.882 10.817 14.999 1.00 9.47 147 ILE B O 1
ATOM 7819 N N . VAL B 1 148 ? -3.168 12.725 13.842 1.00 8.04 148 VAL B N 1
ATOM 7820 C CA . VAL B 1 148 ? -1.751 13.076 13.914 1.00 8.32 148 VAL B CA 1
ATOM 7821 C C . VAL B 1 148 ? -1.591 14.360 14.703 1.00 8.66 148 VAL B C 1
ATOM 7822 O O . VAL B 1 148 ? -2.088 15.411 14.287 1.00 9.22 148 VAL B O 1
ATOM 7835 N N . GLY B 1 149 ? -0.910 14.271 15.844 1.00 8.57 149 GLY B N 1
ATOM 7836 C CA . GLY B 1 149 ? -0.625 15.425 16.676 1.00 8.17 149 GLY B CA 1
ATOM 7837 C C . GLY B 1 149 ? 0.840 15.820 16.623 1.00 8.97 149 GLY B C 1
ATOM 7838 O O . GLY B 1 149 ? 1.648 15.252 15.893 1.00 8.89 149 GLY B O 1
ATOM 7842 N N . GLU B 1 150 ? 1.174 16.819 17.437 1.00 9.87 150 GLU B N 1
ATOM 7843 C CA . GLU B 1 150 ? 2.536 17.330 17.508 1.00 7.95 150 GLU B CA 1
ATOM 7844 C C . GLU B 1 150 ? 2.922 17.587 18.948 1.00 8.47 150 GLU B C 1
ATOM 7845 O O . GLU B 1 150 ? 2.072 17.848 19.801 1.00 10.15 150 GLU B O 1
ATOM 7857 N N . SER B 1 151 ? 4.222 17.581 19.217 1.00 8.29 151 SER B N 1
ATOM 7858 C CA . SER B 1 151 ? 4.723 18.287 20.392 1.00 8.39 151 SER B CA 1
ATOM 7859 C C . SER B 1 151 ? 6.006 18.995 19.971 1.00 8.42 151 SER B C 1
ATOM 7860 O O . SER B 1 151 ? 7.060 18.369 19.859 1.00 8.88 151 SER B O 1
ATOM 7868 N N . VAL B 1 152 ? 5.904 20.307 19.770 1.00 8.41 152 VAL B N 1
ATOM 7869 C CA . VAL B 1 152 ? 7.011 21.145 19.307 1.00 7.75 152 VAL B CA 1
ATOM 7870 C C . VAL B 1 152 ? 6.972 22.438 20.114 1.00 7.35 152 VAL B C 1
ATOM 7871 O O . VAL B 1 152 ? 6.252 23.400 19.753 1.00 8.47 152 VAL B O 1
ATOM 7884 N N . PRO B 1 153 ? 7.724 22.533 21.200 1.00 8.05 153 PRO B N 1
ATOM 7885 C CA . PRO B 1 153 ? 7.804 23.814 21.928 1.00 7.26 153 PRO B CA 1
ATOM 7886 C C . PRO B 1 153 ? 8.451 24.863 21.046 1.00 6.70 153 PRO B C 1
ATOM 7887 O O . PRO B 1 153 ? 9.494 24.606 20.438 1.00 8.21 153 PRO B O 1
ATOM 7898 N N . GLY B 1 154 ? 7.793 26.037 20.936 1.00 8.12 154 GLY B N 1
ATOM 7899 C CA . GLY B 1 154 ? 8.176 27.032 19.945 1.00 8.18 154 GLY B CA 1
ATOM 7900 C C . GLY B 1 154 ? 7.371 26.948 18.663 1.00 7.57 154 GLY B C 1
ATOM 7901 O O . GLY B 1 154 ? 7.493 27.809 17.802 1.00 9.28 154 GLY B O 1
ATOM 7905 N N . GLY B 1 155 ? 6.539 25.926 18.537 1.00 7.67 155 GLY B N 1
ATOM 7906 C CA . GLY B 1 155 ? 5.870 25.660 17.287 1.00 8.82 155 GLY B CA 1
ATOM 7907 C C . GLY B 1 155 ? 4.829 26.675 16.884 1.00 7.24 155 GLY B C 1
ATOM 7908 O O . GLY B 1 155 ? 4.493 26.746 15.699 1.00 9.00 155 GLY B O 1
ATOM 7912 N N . THR B 1 156 ? 4.286 27.462 17.824 1.00 7.53 156 THR B N 1
ATOM 7913 C CA . THR B 1 156 ? 3.395 28.534 17.367 1.00 9.09 156 THR B CA 1
ATOM 7914 C C . THR B 1 156 ? 4.167 29.651 16.670 1.00 9.00 156 THR B C 1
ATOM 7915 O O . THR B 1 156 ? 3.583 30.358 15.842 1.00 9.80 156 THR B O 1
ATOM 7926 N N . THR B 1 157 ? 5.463 29.793 16.957 1.00 8.03 157 THR B N 1
ATOM 7927 C CA . THR B 1 157 ? 6.294 30.760 16.233 1.00 7.96 157 THR B CA 1
ATOM 7928 C C . THR B 1 157 ? 6.618 30.285 14.822 1.00 9.95 157 THR B C 1
ATOM 7929 O O . THR B 1 157 ? 6.484 31.042 13.859 1.00 10.45 157 THR B O 1
ATOM 7940 N N . THR B 1 158 ? 7.015 29.027 14.671 1.00 9.74 158 THR B N 1
ATOM 7941 C CA . THR B 1 158 ? 7.237 28.517 13.323 1.00 9.86 158 THR B CA 1
ATOM 7942 C C . THR B 1 158 ? 5.937 28.500 12.536 1.00 9.88 158 THR B C 1
ATOM 7943 O O . THR B 1 158 ? 5.935 28.771 11.333 1.00 10.75 158 THR B O 1
ATOM 7954 N N . ALA B 1 159 ? 4.812 28.191 13.185 1.00 9.72 159 ALA B N 1
ATOM 7955 C CA . ALA B 1 159 ? 3.532 28.273 12.475 1.00 9.48 159 ALA B CA 1
ATOM 7956 C C . ALA B 1 159 ? 3.311 29.672 11.906 1.00 10.74 159 ALA B C 1
ATOM 7957 O O . ALA B 1 159 ? 2.904 29.831 10.744 1.00 11.44 159 ALA B O 1
ATOM 7964 N N . LEU B 1 160 ? 3.537 30.705 12.727 1.00 10.17 160 LEU B N 1
ATOM 7965 C CA . LEU B 1 160 ? 3.411 32.091 12.277 1.00 10.83 160 LEU B CA 1
ATOM 7966 C C . LEU B 1 160 ? 4.337 32.364 11.107 1.00 10.56 160 LEU B C 1
ATOM 7967 O O . LEU B 1 160 ? 3.933 32.968 10.102 1.00 13.07 160 LEU B O 1
ATOM 7983 N N . GLY B 1 161 ? 5.581 31.931 11.216 1.00 10.47 161 GLY B N 1
ATOM 7984 C CA . GLY B 1 161 ? 6.543 32.203 10.162 1.00 11.38 161 GLY B CA 1
ATOM 7985 C C . GLY B 1 161 ? 6.149 31.563 8.844 1.00 13.90 161 GLY B C 1
ATOM 7986 O O . GLY B 1 161 ? 6.322 32.151 7.776 1.00 13.47 161 GLY B O 1
ATOM 7990 N N . VAL B 1 162 ? 5.669 30.327 8.894 1.00 11.25 162 VAL B N 1
ATOM 7991 C CA . VAL B 1 162 ? 5.302 29.647 7.658 1.00 11.67 162 VAL B CA 1
ATOM 7992 C C . VAL B 1 162 ? 4.081 30.289 7.036 1.00 11.81 162 VAL B C 1
ATOM 7993 O O . VAL B 1 162 ? 4.033 30.507 5.816 1.00 12.71 162 VAL B O 1
ATOM 8006 N N . LEU B 1 163 ? 3.085 30.620 7.852 1.00 11.87 163 LEU B N 1
ATOM 8007 C CA . LEU B 1 163 ? 1.904 31.290 7.325 1.00 12.63 163 LEU B CA 1
ATOM 8008 C C . LEU B 1 163 ? 2.278 32.633 6.700 1.00 15.92 163 LEU B C 1
ATOM 8009 O O . LEU B 1 163 ? 1.804 32.962 5.602 1.00 15.17 163 LEU B O 1
ATOM 8025 N N . LEU B 1 164 ? 3.125 33.421 7.379 1.00 13.89 164 LEU B N 1
ATOM 8026 C CA . LEU B 1 164 ? 3.529 34.712 6.811 1.00 15.47 164 LEU B CA 1
ATOM 8027 C C . LEU B 1 164 ? 4.337 34.520 5.537 1.00 18.36 164 LEU B C 1
ATOM 8028 O O . LEU B 1 164 ? 4.142 35.260 4.564 1.00 19.36 164 LEU B O 1
ATOM 8044 N N . GLY B 1 165 ? 5.252 33.545 5.522 1.00 14.95 165 GLY B N 1
ATOM 8045 C CA . GLY B 1 165 ? 6.084 33.331 4.357 1.00 16.36 165 GLY B CA 1
ATOM 8046 C C . GLY B 1 165 ? 5.304 32.874 3.148 1.00 20.21 165 GLY B C 1
ATOM 8047 O O . GLY B 1 165 ? 5.694 33.153 2.011 1.00 21.13 165 GLY B O 1
ATOM 8051 N N . LEU B 1 166 ? 4.212 32.158 3.367 1.00 18.33 166 LEU B N 1
ATOM 8052 C CA . LEU B 1 166 ? 3.309 31.768 2.291 1.00 19.02 166 LEU B CA 1
ATOM 8053 C C . LEU B 1 166 ? 2.320 32.869 1.914 1.00 20.53 166 LEU B C 1
ATOM 8054 O O . LEU B 1 166 ? 1.514 32.666 0.999 1.00 23.26 166 LEU B O 1
ATOM 8070 N N . GLY B 1 167 ? 2.347 34.020 2.574 1.00 19.08 167 GLY B N 1
ATOM 8071 C CA . GLY B 1 167 ? 1.503 35.136 2.169 1.00 18.71 167 GLY B CA 1
ATOM 8072 C C . GLY B 1 167 ? 0.187 35.322 2.898 1.00 21.00 167 GLY B C 1
ATOM 8073 O O . GLY B 1 167 ? -0.617 36.162 2.479 1.00 23.32 167 GLY B O 1
ATOM 8077 N N . TYR B 1 168 ? -0.067 34.568 3.971 1.00 16.86 168 TYR B N 1
ATOM 8078 C CA . TYR B 1 168 ? -1.303 34.664 4.717 1.00 15.23 168 TYR B CA 1
ATOM 8079 C C . TYR B 1 168 ? -1.262 35.828 5.712 1.00 17.49 168 TYR B C 1
ATOM 8080 O O . TYR B 1 168 ? -0.190 36.318 6.090 1.00 19.63 168 TYR B O 1
ATOM 8098 N N . ASP B 1 169 ? -2.451 36.262 6.122 1.00 18.72 169 ASP B N 1
ATOM 8099 C CA . ASP B 1 169 ? -2.631 37.282 7.157 1.00 22.21 169 ASP B CA 1
ATOM 8100 C C . ASP B 1 169 ? -2.700 36.554 8.496 1.00 18.43 169 ASP B C 1
ATOM 8101 O O . ASP B 1 169 ? -3.775 36.113 8.909 1.00 22.96 169 ASP B O 1
ATOM 8110 N N . ALA B 1 170 ? -1.558 36.467 9.180 1.00 19.61 170 ALA B N 1
ATOM 8111 C CA . ALA B 1 170 ? -1.446 35.668 10.389 1.00 22.34 170 ALA B CA 1
ATOM 8112 C C . ALA B 1 170 ? -0.843 36.407 11.573 1.00 25.97 170 ALA B C 1
ATOM 8113 O O . ALA B 1 170 ? -0.822 35.840 12.671 1.00 22.85 170 ALA B O 1
ATOM 8120 N N . GLU B 1 171 ? -0.353 37.631 11.404 1.00 22.32 171 GLU B N 1
ATOM 8121 C CA . GLU B 1 171 ? 0.212 38.341 12.541 1.00 20.54 171 GLU B CA 1
ATOM 8122 C C . GLU B 1 171 ? -0.849 38.495 13.624 1.00 21.48 171 GLU B C 1
ATOM 8123 O O . GLU B 1 171 ? -1.987 38.895 13.359 1.00 22.98 171 GLU B O 1
ATOM 8135 N N . GLY B 1 172 ? -0.475 38.175 14.857 1.00 21.32 172 GLY B N 1
ATOM 8136 C CA . GLY B 1 172 ? -1.412 38.222 15.956 1.00 22.26 172 GLY B CA 1
ATOM 8137 C C . GLY B 1 172 ? -2.465 37.139 15.973 1.00 27.70 172 GLY B C 1
ATOM 8138 O O . GLY B 1 172 ? -3.326 37.162 16.858 1.00 24.08 172 GLY B O 1
ATOM 8142 N N . LYS B 1 173 ? -2.426 36.181 15.045 1.00 22.90 173 LYS B N 1
ATOM 8143 C CA . LYS B 1 173 ? -3.476 35.177 14.957 1.00 20.88 173 LYS B CA 1
ATOM 8144 C C . LYS B 1 173 ? -3.050 33.805 15.491 1.00 16.98 173 LYS B C 1
ATOM 8145 O O . LYS B 1 173 ? -3.912 32.948 15.691 1.00 18.40 173 LYS B O 1
ATOM 8164 N N . VAL B 1 174 ? -1.775 33.599 15.719 1.00 17.13 174 VAL B N 1
ATOM 8165 C CA . VAL B 1 174 ? -1.311 32.294 16.171 1.00 15.26 174 VAL B CA 1
ATOM 8166 C C . VAL B 1 174 ? -1.489 32.206 17.681 1.00 13.45 174 VAL B C 1
ATOM 8167 O O . VAL B 1 174 ? -1.541 33.217 18.390 1.00 14.42 174 VAL B O 1
ATOM 8180 N N . SER B 1 175 ? -1.641 30.988 18.190 1.00 13.05 175 SER B N 1
ATOM 8181 C CA . SER B 1 175 ? -1.887 30.879 19.623 1.00 16.14 175 SER B CA 1
ATOM 8182 C C . SER B 1 175 ? -0.569 30.933 20.401 1.00 17.31 175 SER B C 1
ATOM 8183 O O . SER B 1 175 ? 0.453 31.462 19.931 1.00 15.58 175 SER B O 1
ATOM 8191 N N . SER B 1 176 ? -0.619 30.426 21.619 1.00 15.79 176 SER B N 1
ATOM 8192 C CA . SER B 1 176 ? 0.561 30.221 22.437 1.00 12.87 176 SER B CA 1
ATOM 8193 C C . SER B 1 176 ? 0.266 29.093 23.420 1.00 14.55 176 SER B C 1
ATOM 8194 O O . SER B 1 176 ? -0.885 28.863 23.820 1.00 15.90 176 SER B O 1
ATOM 8202 N N . GLY B 1 177 ? 1.305 28.407 23.843 1.00 11.10 177 GLY B N 1
ATOM 8203 C CA . GLY B 1 177 ? 1.161 27.356 24.827 1.00 13.03 177 GLY B CA 1
ATOM 8204 C C . GLY B 1 177 ? 0.991 27.808 26.255 1.00 12.77 177 GLY B C 1
ATOM 8205 O O . GLY B 1 177 ? 1.048 26.999 27.178 1.00 12.80 177 GLY B O 1
ATOM 8209 N N . SER B 1 178 ? 0.848 29.115 26.479 1.00 12.02 178 SER B N 1
ATOM 8210 C CA . SER B 1 178 ? 0.569 29.617 27.817 1.00 13.68 178 SER B CA 1
ATOM 8211 C C . SER B 1 178 ? -0.290 30.866 27.700 1.00 11.54 178 SER B C 1
ATOM 8212 O O . SER B 1 178 ? -0.745 31.247 26.625 1.00 13.27 178 SER B O 1
ATOM 8220 N N . ILE B 1 179 ? -0.582 31.466 28.860 1.00 12.84 179 ILE B N 1
ATOM 8221 C CA . ILE B 1 179 ? -1.486 32.617 28.894 1.00 13.21 179 ILE B CA 1
ATOM 8222 C C . ILE B 1 179 ? -0.895 33.792 28.123 1.00 12.02 179 ILE B C 1
ATOM 8223 O O . ILE B 1 179 ? -1.573 34.403 27.304 1.00 16.46 179 ILE B O 1
ATOM 8239 N N . ASN B 1 180 ? 0.368 34.110 28.392 1.00 14.96 180 ASN B N 1
ATOM 8240 C CA . ASN B 1 180 ? 1.048 35.183 27.680 1.00 16.48 180 ASN B CA 1
ATOM 8241 C C . ASN B 1 180 ? 1.350 34.740 26.252 1.00 12.87 180 ASN B C 1
ATOM 8242 O O . ASN B 1 180 ? 1.755 33.597 26.012 1.00 15.48 180 ASN B O 1
ATOM 8253 N N . ASN B 1 181 ? 1.158 35.640 25.299 1.00 12.78 181 ASN B N 1
ATOM 8254 C CA . ASN B 1 181 ? 1.515 35.380 23.905 1.00 11.38 181 ASN B CA 1
ATOM 8255 C C . ASN B 1 181 ? 2.399 36.534 23.442 1.00 12.58 181 ASN B C 1
ATOM 8256 O O . ASN B 1 181 ? 1.880 37.607 23.094 1.00 14.10 181 ASN B O 1
ATOM 8267 N N . PRO B 1 182 ? 3.734 36.364 23.417 1.00 10.90 182 PRO B N 1
ATOM 8268 C CA . PRO B 1 182 ? 4.664 37.470 23.058 1.00 12.39 182 PRO B CA 1
ATOM 8269 C C . PRO B 1 182 ? 4.740 37.692 21.553 1.00 9.51 182 PRO B C 1
ATOM 8270 O O . PRO B 1 182 ? 5.751 37.370 20.871 1.00 10.36 182 PRO B O 1
ATOM 8281 N N . HIS B 1 183 ? 3.656 38.253 20.995 1.00 12.00 183 HIS B N 1
ATOM 8282 C CA . HIS B 1 183 ? 3.535 38.387 19.548 1.00 12.28 183 HIS B CA 1
ATOM 8283 C C . HIS B 1 183 ? 4.673 39.223 18.965 1.00 10.70 183 HIS B C 1
ATOM 8284 O O . HIS B 1 183 ? 5.166 38.928 17.868 1.00 11.11 183 HIS B O 1
ATOM 8298 N N . GLU B 1 184 ? 5.068 40.304 19.649 1.00 10.74 184 GLU B N 1
ATOM 8299 C CA . GLU B 1 184 ? 6.087 41.178 19.075 1.00 11.28 184 GLU B CA 1
ATOM 8300 C C . GLU B 1 184 ? 7.404 40.435 18.920 1.00 10.94 184 GLU B C 1
ATOM 8301 O O . GLU B 1 184 ? 8.101 40.580 17.907 1.00 11.07 184 GLU B O 1
ATOM 8313 N N . LEU B 1 185 ? 7.765 39.636 19.924 1.00 9.55 185 LEU B N 1
ATOM 8314 C CA . LEU B 1 185 ? 8.954 38.805 19.838 1.00 8.93 185 LEU B CA 1
ATOM 8315 C C . LEU B 1 185 ? 8.831 37.791 18.697 1.00 10.35 185 LEU B C 1
ATOM 8316 O O . LEU B 1 185 ? 9.763 37.621 17.904 1.00 9.50 185 LEU B O 1
ATOM 8332 N N . LYS B 1 186 ? 7.683 37.105 18.595 1.00 9.45 186 LYS B N 1
ATOM 8333 C CA . LYS B 1 186 ? 7.528 36.095 17.542 1.00 10.46 186 LYS B CA 1
ATOM 8334 C C . LYS B 1 186 ? 7.635 36.696 16.149 1.00 12.08 186 LYS B C 1
ATOM 8335 O O . LYS B 1 186 ? 8.275 36.111 15.266 1.00 11.53 186 LYS B O 1
ATOM 8354 N N . ILE B 1 187 ? 6.997 37.847 15.920 1.00 11.17 187 ILE B N 1
ATOM 8355 C CA . ILE B 1 187 ? 7.103 38.543 14.631 1.00 12.40 187 ILE B CA 1
ATOM 8356 C C . ILE B 1 187 ? 8.546 38.946 14.354 1.00 13.49 187 ILE B C 1
ATOM 8357 O O . ILE B 1 187 ? 9.060 38.771 13.239 1.00 13.62 187 ILE B O 1
ATOM 8373 N N . LYS B 1 188 ? 9.244 39.459 15.361 1.00 10.41 188 LYS B N 1
ATOM 8374 C CA . LYS B 1 188 ? 10.633 39.851 15.157 1.00 11.99 188 LYS B CA 1
ATOM 8375 C C . LYS B 1 188 ? 11.461 38.661 14.686 1.00 11.44 188 LYS B C 1
ATOM 8376 O O . LYS B 1 188 ? 12.257 38.764 13.742 1.00 12.85 188 LYS B O 1
ATOM 8395 N N . VAL B 1 189 ? 11.289 37.521 15.344 1.00 10.11 189 VAL B N 1
ATOM 8396 C CA . VAL B 1 189 ? 12.048 36.313 15.028 1.00 9.70 189 VAL B CA 1
ATOM 8397 C C . VAL B 1 189 ? 11.767 35.845 13.607 1.00 10.24 189 VAL B C 1
ATOM 8398 O O . VAL B 1 189 ? 12.693 35.627 12.811 1.00 11.74 189 VAL B O 1
ATOM 8411 N N . VAL B 1 190 ? 10.499 35.698 13.255 1.00 8.83 190 VAL B N 1
ATOM 8412 C CA . VAL B 1 190 ? 10.209 35.096 11.957 1.00 12.10 190 VAL B CA 1
ATOM 8413 C C . VAL B 1 190 ? 10.468 36.069 10.821 1.00 11.87 190 VAL B C 1
ATOM 8414 O O . VAL B 1 190 ? 10.871 35.649 9.732 1.00 11.75 190 VAL B O 1
ATOM 8427 N N . ARG B 1 191 ? 10.215 37.360 11.027 1.00 11.44 191 ARG B N 1
ATOM 8428 C CA . ARG B 1 191 ? 10.498 38.326 9.968 1.00 12.3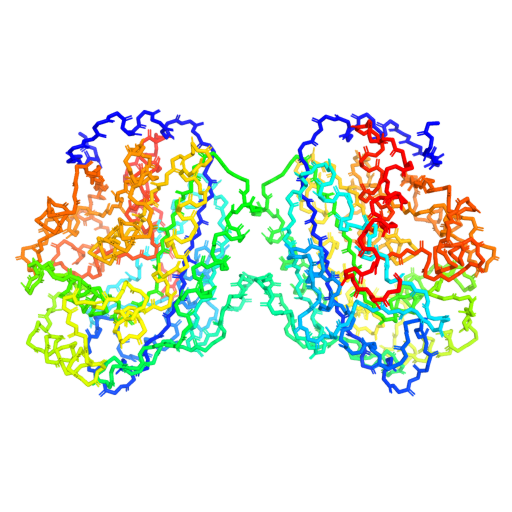2 191 ARG B CA 1
ATOM 8429 C C . ARG B 1 191 ? 11.988 38.381 9.692 1.00 13.23 191 ARG B C 1
ATOM 8430 O O . ARG B 1 191 ? 12.406 38.481 8.530 1.00 14.56 191 ARG B O 1
ATOM 8451 N N . GLU B 1 192 ? 12.811 38.275 10.742 1.00 11.70 192 GLU B N 1
ATOM 8452 C CA . GLU B 1 192 ? 14.261 38.249 10.549 1.00 13.65 192 GLU B CA 1
ATOM 8453 C C . GLU B 1 192 ? 14.660 37.032 9.736 1.00 16.30 192 GLU B C 1
ATOM 8454 O O . GLU B 1 192 ? 15.450 37.140 8.791 1.00 15.90 192 GLU B O 1
ATOM 8466 N N . GLY B 1 193 ? 14.082 35.870 10.050 1.00 12.40 193 GLY B N 1
ATOM 8467 C CA . GLY B 1 193 ? 14.463 34.651 9.345 1.00 13.22 193 GLY B CA 1
ATOM 8468 C C . GLY B 1 193 ? 13.995 34.640 7.907 1.00 13.15 193 GLY B C 1
ATOM 8469 O O . GLY B 1 193 ? 14.736 34.210 7.006 1.00 13.99 193 GLY B O 1
ATOM 8473 N N . LEU B 1 194 ? 12.776 35.099 7.658 1.00 12.41 194 LEU B N 1
ATOM 8474 C CA . LEU B 1 194 ? 12.277 35.226 6.288 1.00 13.52 194 LEU B CA 1
ATOM 8475 C C . LEU B 1 194 ? 13.176 36.152 5.465 1.00 16.83 194 LEU B C 1
ATOM 8476 O O . LEU B 1 194 ? 13.474 35.869 4.295 1.00 15.90 194 LEU B O 1
ATOM 8492 N N . LYS B 1 195 ? 13.604 37.274 6.058 1.00 14.26 195 LYS B N 1
ATOM 8493 C CA . LYS B 1 195 ? 14.469 38.211 5.352 1.00 18.42 195 LYS B CA 1
ATOM 8494 C C . LYS B 1 195 ? 15.820 37.585 5.045 1.00 17.18 195 LYS B C 1
ATOM 8495 O O . LYS B 1 195 ? 16.309 37.666 3.908 1.00 19.46 195 LYS B O 1
ATOM 8514 N N . LYS B 1 196 ? 16.445 36.961 6.038 1.00 14.23 196 LYS B N 1
ATOM 8515 C CA . LYS B 1 196 ? 17.775 36.397 5.834 1.00 18.93 196 LYS B CA 1
ATOM 8516 C C . LYS B 1 196 ? 17.766 35.289 4.789 1.00 20.70 196 LYS B C 1
ATOM 8517 O O . LYS B 1 196 ? 18.730 35.149 4.022 1.00 21.44 196 LYS B O 1
ATOM 8536 N N . ALA B 1 197 ? 16.689 34.515 4.720 1.00 16.49 197 ALA B N 1
ATOM 8537 C CA . ALA B 1 197 ? 16.591 33.444 3.739 1.00 16.73 197 ALA B CA 1
ATOM 8538 C C . ALA B 1 197 ? 16.079 33.933 2.392 1.00 22.42 197 ALA B C 1
ATOM 8539 O O . ALA B 1 197 ? 16.028 33.152 1.441 1.00 21.08 197 ALA B O 1
ATOM 8546 N N . GLY B 1 198 ? 15.734 35.209 2.271 1.00 19.00 198 GLY B N 1
ATOM 8547 C CA . GLY B 1 198 ? 15.292 35.730 0.993 1.00 19.44 198 GLY B CA 1
ATOM 8548 C C . GLY B 1 198 ? 13.928 35.266 0.546 1.00 21.45 198 GLY B C 1
ATOM 8549 O O . GLY B 1 198 ? 13.665 35.192 -0.663 1.00 25.06 198 GLY B O 1
ATOM 8553 N N . ILE B 1 199 ? 13.040 34.955 1.498 1.00 16.55 199 ILE B N 1
ATOM 8554 C CA . ILE B 1 199 ? 11.713 34.460 1.167 1.00 19.61 199 ILE B CA 1
ATOM 8555 C C . ILE B 1 199 ? 10.852 35.578 0.608 1.00 27.88 199 ILE B C 1
ATOM 8556 O O . ILE B 1 199 ? 10.804 36.687 1.159 1.00 26.43 199 ILE B O 1
ATOM 8572 N N . ASN B 1 200 ? 10.140 35.278 -0.471 1.00 27.17 200 ASN B N 1
ATOM 8573 C CA . ASN B 1 200 ? 9.196 36.207 -1.059 1.00 32.34 200 ASN B CA 1
ATOM 8574 C C . ASN B 1 200 ? 8.078 35.412 -1.726 1.00 39.67 200 ASN B C 1
ATOM 8575 O O . ASN B 1 200 ? 7.891 34.220 -1.451 1.00 30.99 200 ASN B O 1
ATOM 8586 N N . GLU B 1 201 ? 7.354 36.083 -2.626 1.00 42.73 201 GLU B N 1
ATOM 8587 C CA . GLU B 1 201 ? 6.208 35.494 -3.307 1.00 42.72 201 GLU B CA 1
ATOM 8588 C C . GLU B 1 201 ? 6.612 34.327 -4.192 1.00 36.77 201 GLU B C 1
ATOM 8589 O O . GLU B 1 201 ? 5.827 33.390 -4.379 1.00 39.77 201 GLU B O 1
ATOM 8601 N N . LYS B 1 202 ? 7.829 34.357 -4.736 1.00 34.80 202 LYS B N 1
ATOM 8602 C CA . LYS B 1 202 ? 8.290 33.337 -5.667 1.00 35.78 202 LYS B CA 1
ATOM 8603 C C . LYS B 1 202 ? 8.860 32.106 -4.971 1.00 38.81 202 LYS B C 1
ATOM 8604 O O . LYS B 1 202 ? 9.167 31.117 -5.647 1.00 34.12 202 LYS B O 1
ATOM 8623 N N . SER B 1 203 ? 9.017 32.145 -3.650 1.00 33.51 203 SER B N 1
ATOM 8624 C CA . SER B 1 203 ? 9.601 31.025 -2.927 1.00 25.88 203 SER B CA 1
ATOM 8625 C C . SER B 1 203 ? 8.645 29.843 -2.905 1.00 18.38 203 SER B C 1
ATOM 8626 O O . SER B 1 203 ? 7.431 30.008 -2.793 1.00 22.95 203 SER B O 1
ATOM 8634 N N . SER B 1 204 ? 9.199 28.650 -2.988 1.00 19.40 204 SER B N 1
ATOM 8635 C CA . SER B 1 204 ? 8.390 27.457 -2.850 1.00 14.86 204 SER B CA 1
ATOM 8636 C C . SER B 1 204 ? 8.078 27.187 -1.384 1.00 15.95 204 SER B C 1
ATOM 8637 O O . SER B 1 204 ? 8.695 27.736 -0.470 1.00 14.33 204 SER B O 1
ATOM 8645 N N . VAL B 1 205 ? 7.109 26.295 -1.170 1.00 14.67 205 VAL B N 1
ATOM 8646 C CA . VAL B 1 205 ? 6.753 25.911 0.192 1.00 14.77 205 VAL B CA 1
ATOM 8647 C C . VAL B 1 205 ? 7.936 25.283 0.906 1.00 13.09 205 VAL B C 1
ATOM 8648 O O . VAL B 1 205 ? 8.089 25.459 2.116 1.00 12.13 205 VAL B O 1
ATOM 8661 N N . PHE B 1 206 ? 8.790 24.556 0.186 1.00 12.21 206 PHE B N 1
ATOM 8662 C CA . PHE B 1 206 ? 9.960 23.943 0.805 1.00 12.32 206 PHE B CA 1
ATOM 8663 C C . PHE B 1 206 ? 11.015 24.974 1.169 1.00 14.32 206 PHE B C 1
ATOM 8664 O O . PHE B 1 206 ? 11.710 24.822 2.182 1.00 14.29 206 PHE B O 1
ATOM 8681 N N . ASP B 1 207 ? 11.149 26.042 0.372 1.00 13.54 207 ASP B N 1
ATOM 8682 C CA . ASP B 1 207 ? 12.009 27.153 0.762 1.00 12.85 207 ASP B CA 1
ATOM 8683 C C . ASP B 1 207 ? 11.504 27.823 2.034 1.00 11.94 207 ASP B C 1
ATOM 8684 O O . ASP B 1 207 ? 12.299 28.202 2.900 1.00 12.11 207 ASP B O 1
ATOM 8693 N N . VAL B 1 208 ? 10.191 28.029 2.128 1.00 11.93 208 VAL B N 1
ATOM 8694 C CA . VAL B 1 208 ? 9.620 28.646 3.321 1.00 11.32 208 VAL B CA 1
ATOM 8695 C C . VAL B 1 208 ? 9.880 27.772 4.536 1.00 11.73 208 VAL B C 1
ATOM 8696 O O . VAL B 1 208 ? 10.326 28.252 5.586 1.00 11.41 208 VAL B O 1
ATOM 8709 N N . LEU B 1 209 ? 9.604 26.468 4.409 1.00 11.23 209 LEU B N 1
ATOM 8710 C CA . LEU B 1 209 ? 9.848 25.550 5.519 1.00 10.97 209 LEU B CA 1
ATOM 8711 C C . LEU B 1 209 ? 11.314 25.525 5.909 1.00 11.46 209 LEU B C 1
ATOM 8712 O O . LEU B 1 209 ? 11.650 25.525 7.097 1.00 11.60 209 LEU B O 1
ATOM 8728 N N . ASN B 1 210 ? 12.215 25.526 4.926 1.00 11.00 210 ASN B N 1
ATOM 8729 C CA . ASN B 1 210 ? 13.643 25.497 5.227 1.00 10.04 210 ASN B CA 1
ATOM 8730 C C . ASN B 1 210 ? 14.077 26.748 5.986 1.00 10.37 210 ASN B C 1
ATOM 8731 O O . ASN B 1 210 ? 14.995 26.699 6.816 1.00 11.56 210 ASN B O 1
ATOM 8742 N N . ALA B 1 211 ? 13.409 27.861 5.731 1.00 10.97 211 ALA B N 1
ATOM 8743 C CA . ALA B 1 211 ? 13.751 29.105 6.410 1.00 13.21 211 ALA B CA 1
ATOM 8744 C C . ALA B 1 211 ? 13.245 29.115 7.851 1.00 10.55 211 ALA B C 1
ATOM 8745 O O . ALA B 1 211 ? 14.032 29.312 8.779 1.00 11.93 211 ALA B O 1
ATOM 8752 N N . VAL B 1 212 ? 11.938 28.900 8.048 1.00 11.65 212 VAL B N 1
ATOM 8753 C CA . VAL B 1 212 ? 11.302 29.218 9.324 1.00 10.76 212 VAL B CA 1
ATOM 8754 C C . VAL B 1 212 ? 10.301 28.178 9.820 1.00 11.42 212 VAL B C 1
ATOM 8755 O O . VAL B 1 212 ? 9.617 28.406 10.816 1.00 12.06 212 VAL B O 1
ATOM 8768 N N . GLY B 1 213 ? 10.186 27.042 9.148 1.00 10.87 213 GLY B N 1
ATOM 8769 C CA . GLY B 1 213 ? 9.315 25.982 9.622 1.00 9.70 213 GLY B CA 1
ATOM 8770 C C . GLY B 1 213 ? 9.921 25.207 10.760 1.00 9.98 213 GLY B C 1
ATOM 8771 O O . GLY B 1 213 ? 10.998 25.499 11.269 1.00 12.17 213 GLY B O 1
ATOM 8775 N N . ASP B 1 214 ? 9.184 24.199 11.224 1.00 9.38 214 ASP B N 1
ATOM 8776 C CA . ASP B 1 214 ? 9.784 23.175 12.066 1.00 10.60 214 ASP B CA 1
ATOM 8777 C C . ASP B 1 214 ? 9.618 21.833 11.361 1.00 8.98 214 ASP B C 1
ATOM 8778 O O . ASP B 1 214 ? 8.776 21.669 10.474 1.00 9.73 214 ASP B O 1
ATOM 8787 N N . LYS B 1 215 ? 10.454 20.880 11.760 1.00 9.69 215 LYS B N 1
ATOM 8788 C CA . LYS B 1 215 ? 10.559 19.611 11.036 1.00 9.53 215 LYS B CA 1
ATOM 8789 C C . LYS B 1 215 ? 9.320 18.744 11.172 1.00 9.75 215 LYS B C 1
ATOM 8790 O O . LYS B 1 215 ? 9.091 17.881 10.329 1.00 10.57 215 LYS B O 1
ATOM 8809 N N . MET B 1 2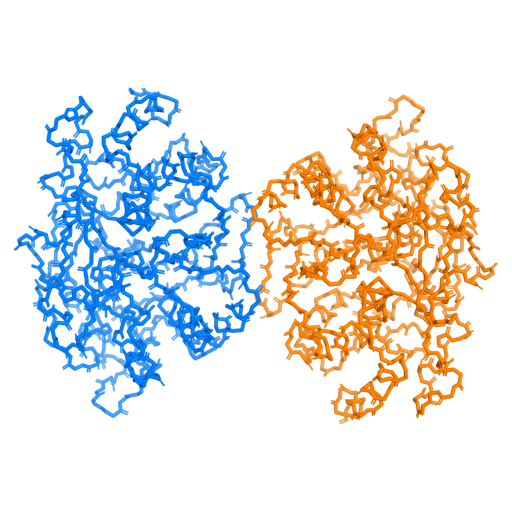16 ? 8.495 18.978 12.184 1.00 8.57 216 MET B N 1
ATOM 8810 C CA . MET B 1 216 ? 7.238 18.250 12.285 1.00 9.45 216 MET B CA 1
ATOM 8811 C C . MET B 1 216 ? 6.353 18.548 11.092 1.00 8.55 216 MET B C 1
ATOM 8812 O O . MET B 1 216 ? 5.624 17.681 10.597 1.00 8.68 216 MET B O 1
ATOM 8826 N N . MET B 1 217 ? 6.395 19.780 10.602 1.00 9.31 217 MET B N 1
ATOM 8827 C CA . MET B 1 217 ? 5.419 20.182 9.599 1.00 8.41 217 MET B CA 1
ATOM 8828 C C . MET B 1 217 ? 5.496 19.359 8.320 1.00 8.19 217 MET B C 1
ATOM 8829 O O . MET B 1 217 ? 4.449 18.866 7.859 1.00 9.16 217 MET B O 1
ATOM 8843 N N . PRO B 1 218 ? 6.649 19.223 7.651 1.00 8.65 218 PRO B N 1
ATOM 8844 C CA . PRO B 1 218 ? 6.662 18.404 6.432 1.00 9.12 218 PRO B CA 1
ATOM 8845 C C . PRO B 1 218 ? 6.340 16.954 6.704 1.00 8.96 218 PRO B C 1
ATOM 8846 O O . PRO B 1 218 ? 5.732 16.300 5.840 1.00 8.61 218 PRO B O 1
ATOM 8857 N N . VAL B 1 219 ? 6.748 16.424 7.856 1.00 8.29 219 VAL B N 1
ATOM 8858 C CA . VAL B 1 219 ? 6.440 15.028 8.168 1.00 8.42 219 VAL B CA 1
ATOM 8859 C C . VAL B 1 219 ? 4.931 14.829 8.266 1.00 8.75 219 VAL B C 1
ATOM 8860 O O . VAL B 1 219 ? 4.376 13.882 7.690 1.00 8.35 219 VAL B O 1
ATOM 8873 N N . VAL B 1 220 ? 4.252 15.710 9.004 1.00 8.29 220 VAL B N 1
ATOM 8874 C CA . VAL B 1 220 ? 2.802 15.607 9.148 1.00 7.68 220 VAL B CA 1
ATOM 8875 C C . VAL B 1 220 ? 2.119 15.786 7.802 1.00 7.66 220 VAL B C 1
ATOM 8876 O O . VAL B 1 220 ? 1.163 15.071 7.487 1.00 9.47 220 VAL B O 1
ATOM 8889 N N . ALA B 1 221 ? 2.583 16.736 6.985 1.00 8.10 221 ALA B N 1
ATOM 8890 C CA . ALA B 1 221 ? 2.004 16.903 5.658 1.00 8.98 221 ALA B CA 1
ATOM 8891 C C . ALA B 1 221 ? 2.109 15.617 4.843 1.00 9.05 221 ALA B C 1
ATOM 8892 O O . ALA B 1 221 ? 1.158 15.234 4.154 1.00 9.75 221 ALA B O 1
ATOM 8899 N N . GLY B 1 222 ? 3.262 14.944 4.902 1.00 8.93 222 GLY B N 1
ATOM 8900 C CA . GLY B 1 222 ? 3.423 13.685 4.189 1.00 9.47 222 GLY B CA 1
ATOM 8901 C C . GLY B 1 222 ? 2.504 12.593 4.695 1.00 9.49 222 GLY B C 1
ATOM 8902 O O . GLY B 1 222 ? 1.903 11.856 3.902 1.00 9.13 222 GLY B O 1
ATOM 8906 N N . LEU B 1 223 ? 2.417 12.431 6.017 1.00 9.31 223 LEU B N 1
ATOM 8907 C CA . LEU B 1 223 ? 1.516 11.437 6.588 1.00 8.46 223 LEU B CA 1
ATOM 8908 C C . LEU B 1 223 ? 0.075 11.710 6.174 1.00 8.90 223 LEU B C 1
ATOM 8909 O O . LEU B 1 223 ? -0.659 10.800 5.776 1.00 10.40 223 LEU B O 1
ATOM 8925 N N . ALA B 1 224 ? -0.360 12.964 6.300 1.00 8.93 224 ALA B N 1
ATOM 8926 C CA . ALA B 1 224 ? -1.741 13.311 6.000 1.00 10.77 224 ALA B CA 1
ATOM 8927 C C . ALA B 1 224 ? -2.064 13.067 4.535 1.00 9.81 224 ALA B C 1
ATOM 8928 O O . ALA B 1 224 ? -3.119 12.503 4.203 1.00 10.77 224 ALA B O 1
ATOM 8935 N N . ILE B 1 225 ? -1.176 13.493 3.632 1.00 10.27 225 ILE B N 1
ATOM 8936 C CA . ILE B 1 225 ? -1.418 13.296 2.200 1.00 10.89 225 ILE B CA 1
ATOM 8937 C C . ILE B 1 225 ? -1.449 11.809 1.870 1.00 10.61 225 ILE B C 1
ATOM 8938 O O . ILE B 1 225 ? -2.290 11.356 1.092 1.00 11.36 225 ILE B O 1
ATOM 8954 N N . SER B 1 226 ? -0.596 11.014 2.511 1.00 9.45 226 SER B N 1
ATOM 8955 C CA A SER B 1 226 ? -0.590 9.584 2.236 0.56 10.70 226 SER B CA 1
ATOM 8956 C CA B SER B 1 226 ? -0.588 9.583 2.230 0.44 10.74 226 SER B CA 1
ATOM 8957 C C . SER B 1 226 ? -1.935 8.957 2.564 1.00 12.47 226 SER B C 1
ATOM 8958 O O . SER B 1 226 ? -2.422 8.091 1.828 1.00 15.76 226 SER B O 1
ATOM 8973 N N . PHE B 1 227 ? -2.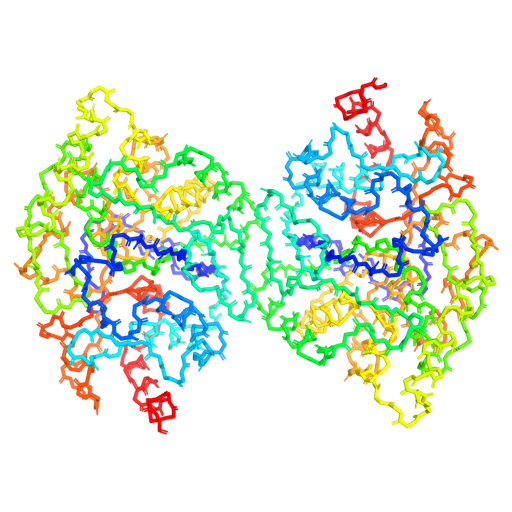551 9.369 3.668 1.00 9.81 227 PHE B N 1
ATOM 8974 C CA . PHE B 1 227 ? -3.852 8.817 4.052 1.00 9.62 227 PHE B CA 1
ATOM 8975 C C . PHE B 1 227 ? -4.970 9.360 3.174 1.00 12.02 227 PHE B C 1
ATOM 8976 O O . PHE B 1 227 ? -5.790 8.589 2.662 1.00 12.20 227 PHE B O 1
ATOM 8993 N N . ALA B 1 228 ? -5.025 10.674 2.980 1.00 11.40 228 ALA B N 1
ATOM 8994 C CA . ALA B 1 228 ? -6.129 11.243 2.205 1.00 13.23 228 ALA B CA 1
ATOM 8995 C C . ALA B 1 228 ? -6.089 10.775 0.758 1.00 13.45 228 ALA B C 1
ATOM 8996 O O . ALA B 1 228 ? -7.146 10.577 0.145 1.00 14.42 228 ALA B O 1
ATOM 9003 N N . GLU B 1 229 ? -4.894 10.601 0.189 1.00 14.19 229 GLU B N 1
ATOM 9004 C CA . GLU B 1 229 ? -4.784 10.060 -1.161 1.00 17.10 229 GLU B CA 1
ATOM 9005 C C . GLU B 1 229 ? -5.425 8.687 -1.268 1.00 17.41 229 GLU B C 1
ATOM 9006 O O . GLU B 1 229 ? -5.945 8.333 -2.342 1.00 21.71 229 GLU B O 1
ATOM 9018 N N . ARG B 1 230 ? -5.361 7.892 -0.199 1.00 14.79 230 ARG B N 1
ATOM 9019 C CA . ARG B 1 230 ? -5.949 6.560 -0.106 1.00 17.06 230 ARG B CA 1
ATOM 9020 C C . ARG B 1 230 ? -7.406 6.598 0.323 1.00 16.02 230 ARG B C 1
ATOM 9021 O O . ARG B 1 230 ? -7.952 5.565 0.726 1.00 17.84 230 ARG B O 1
ATOM 9042 N N . ASN B 1 231 ? -8.029 7.776 0.302 1.00 15.58 231 ASN B N 1
ATOM 9043 C CA . ASN B 1 231 ? -9.437 7.941 0.672 1.00 14.67 231 ASN B CA 1
ATOM 9044 C C . ASN B 1 231 ? -9.714 7.620 2.130 1.00 16.97 231 ASN B C 1
ATOM 9045 O O . ASN B 1 231 ? -10.809 7.193 2.504 1.00 17.38 231 ASN B O 1
ATOM 9056 N N . LYS B 1 232 ? -8.728 7.864 2.998 1.00 14.47 232 LYS B N 1
ATOM 9057 C CA . LYS B 1 232 ? -8.919 7.715 4.414 1.00 12.50 232 LYS B CA 1
ATOM 9058 C C . LYS B 1 232 ? -8.896 9.066 5.104 1.00 12.22 232 LYS B C 1
ATOM 9059 O O . LYS B 1 232 ? -8.081 9.929 4.748 1.00 13.46 232 LYS B O 1
ATOM 9078 N N . PRO B 1 233 ? -9.764 9.270 6.089 1.00 12.15 233 PRO B N 1
ATOM 9079 C CA . PRO B 1 233 ? -9.781 10.544 6.811 1.00 12.24 233 PRO B CA 1
ATOM 9080 C C . PRO B 1 233 ? -8.568 10.760 7.704 1.00 10.27 233 PRO B C 1
ATOM 9081 O O . PRO B 1 233 ? -7.952 9.819 8.222 1.00 11.57 233 PRO B O 1
ATOM 9092 N N . VAL B 1 234 ? -8.266 12.048 7.907 1.00 10.29 234 VAL B N 1
ATOM 9093 C CA . VAL B 1 234 ? -7.151 12.505 8.729 1.00 9.49 234 VAL B CA 1
ATOM 9094 C C . VAL B 1 234 ? -7.646 13.617 9.640 1.00 9.38 234 VAL B C 1
ATOM 9095 O O . VAL B 1 234 ? -8.252 14.582 9.163 1.00 11.54 234 VAL B O 1
ATOM 9108 N N . ILE B 1 235 ? -7.376 13.500 10.938 1.00 9.43 235 ILE B N 1
ATOM 9109 C CA . ILE B 1 235 ? -7.513 14.624 11.861 1.00 10.02 235 ILE B CA 1
ATOM 9110 C C . ILE B 1 235 ? -6.111 15.162 12.119 1.00 9.59 235 ILE B C 1
ATOM 9111 O O . ILE B 1 235 ? -5.252 14.457 12.685 1.00 9.46 235 ILE B O 1
ATOM 9127 N N . LEU B 1 236 ? -5.867 16.394 11.699 1.00 9.01 236 LEU B N 1
ATOM 9128 C CA . LEU B 1 236 ? -4.681 17.142 12.109 1.00 8.73 236 LEU B CA 1
ATOM 9129 C C . LEU B 1 236 ? -4.958 17.632 13.519 1.00 10.18 236 LEU B C 1
ATOM 9130 O O . LEU B 1 236 ? -5.746 18.566 13.730 1.00 10.48 236 LEU B O 1
ATOM 9146 N N . ALA B 1 237 ? -4.353 16.970 14.495 1.00 10.13 237 ALA B N 1
ATOM 9147 C CA . ALA B 1 237 ? -4.719 17.150 15.899 1.00 9.13 237 ALA B CA 1
ATOM 9148 C C . ALA B 1 237 ? -3.806 18.213 16.476 1.00 9.19 237 ALA B C 1
ATOM 9149 O O . ALA B 1 237 ? -2.702 17.944 16.955 1.00 10.03 237 ALA B O 1
ATOM 9156 N N . GLY B 1 238 ? -4.279 19.447 16.404 1.00 11.47 238 GLY B N 1
ATOM 9157 C CA . GLY B 1 238 ? -3.573 20.571 16.962 1.00 11.45 238 GLY B CA 1
ATOM 9158 C C . GLY B 1 238 ? -4.313 21.841 16.643 1.00 14.02 238 GLY B C 1
ATOM 9159 O O . GLY B 1 238 ? -5.396 21.821 16.048 1.00 15.67 238 GLY B O 1
ATOM 9163 N N . GLY B 1 239 ? -3.694 22.944 17.009 1.00 13.02 239 GLY B N 1
ATOM 9164 C CA . GLY B 1 239 ? -4.352 24.225 16.906 1.00 16.26 239 GLY B CA 1
ATOM 9165 C C . GLY B 1 239 ? -3.859 25.037 15.740 1.00 14.49 239 GLY B C 1
ATOM 9166 O O . GLY B 1 239 ? -3.853 24.585 14.588 1.00 14.66 239 GLY B O 1
ATOM 9170 N N . THR B 1 240 ? -3.433 26.271 16.022 1.00 13.05 240 THR B N 1
ATOM 9171 C CA . THR B 1 240 ? -2.871 27.105 14.962 1.00 14.87 240 THR B CA 1
ATOM 9172 C C . THR B 1 240 ? -1.634 26.469 14.320 1.00 13.88 240 THR B C 1
ATOM 9173 O O . THR B 1 240 ? -1.351 26.709 13.140 1.00 14.68 240 THR B O 1
ATOM 9184 N N . GLN B 1 241 ? -0.893 25.624 15.044 1.00 13.37 241 GLN B N 1
ATOM 9185 C CA . GLN B 1 241 ? 0.207 24.914 14.395 1.00 10.13 241 GLN B CA 1
ATOM 9186 C C . GLN B 1 241 ? -0.300 24.074 13.228 1.00 12.80 241 GLN B C 1
ATOM 9187 O O . GLN B 1 241 ? 0.354 23.987 12.182 1.00 13.02 241 GLN B O 1
ATOM 9201 N N . MET B 1 242 ? -1.450 23.424 13.406 1.00 12.22 242 MET B N 1
ATOM 9202 C CA . MET B 1 242 ? -1.996 22.598 12.339 1.00 10.61 242 MET B CA 1
ATOM 9203 C C . MET B 1 242 ? -2.614 23.425 11.213 1.00 13.03 242 MET B C 1
ATOM 9204 O O . MET B 1 242 ? -2.722 22.922 10.089 1.00 12.04 242 MET B O 1
ATOM 9218 N N . SER B 1 243 ? -3.006 24.681 11.468 1.00 12.42 243 SER B N 1
ATOM 9219 C CA . SER B 1 243 ? -3.374 25.555 10.355 1.00 13.66 243 SER B CA 1
ATOM 9220 C C . SER B 1 243 ? -2.178 25.823 9.436 1.00 12.09 243 SER B C 1
ATOM 9221 O O . SER B 1 243 ? -2.328 25.915 8.215 1.00 12.19 243 SER B O 1
ATOM 9229 N N . ALA B 1 244 ? -0.968 25.922 9.994 1.00 11.23 244 ALA B N 1
ATOM 9230 C CA . ALA B 1 244 ? 0.211 26.049 9.144 1.00 12.76 244 ALA B CA 1
ATOM 9231 C C . ALA B 1 244 ? 0.452 24.760 8.362 1.00 10.17 244 ALA B C 1
ATOM 9232 O O . ALA B 1 244 ? 0.808 24.792 7.183 1.00 11.60 244 ALA B O 1
ATOM 9239 N N . VAL B 1 245 ? 0.273 23.604 9.000 1.00 10.19 245 VAL B N 1
ATOM 9240 C CA . VAL B 1 245 ? 0.438 22.345 8.276 1.00 10.91 245 VAL B CA 1
ATOM 9241 C C . VAL B 1 245 ? -0.578 22.252 7.153 1.00 10.83 245 VAL B C 1
ATOM 9242 O O . VAL B 1 245 ? -0.254 21.810 6.045 1.00 11.27 245 VAL B O 1
ATOM 9255 N N . LEU B 1 246 ? -1.807 22.710 7.412 1.00 10.87 246 LEU B N 1
ATOM 9256 C CA . LEU B 1 246 ? -2.848 22.722 6.384 1.00 12.11 246 LEU B CA 1
ATOM 9257 C C . LEU B 1 246 ? -2.448 23.596 5.204 1.00 12.71 246 LEU B C 1
ATOM 9258 O O . LEU B 1 246 ? -2.607 23.204 4.043 1.00 12.48 246 LEU B O 1
ATOM 9274 N N . ALA B 1 247 ? -1.892 24.774 5.473 1.00 10.66 247 ALA B N 1
ATOM 9275 C CA . ALA B 1 247 ? -1.401 25.613 4.386 1.00 12.63 247 ALA B CA 1
ATOM 9276 C C . ALA B 1 247 ? -0.297 24.921 3.590 1.00 13.94 247 ALA B C 1
ATOM 9277 O O . ALA B 1 247 ? -0.233 25.045 2.367 1.00 14.23 247 ALA B O 1
ATOM 9284 N N . VAL B 1 248 ? 0.600 24.209 4.268 1.00 12.02 248 VAL B N 1
ATOM 9285 C CA . VAL B 1 248 ? 1.651 23.458 3.589 1.00 10.63 248 VAL B CA 1
ATOM 9286 C C . VAL B 1 248 ? 1.048 22.378 2.689 1.00 11.74 248 VAL B C 1
ATOM 9287 O O . VAL B 1 248 ? 1.476 22.200 1.547 1.00 12.01 248 VAL B O 1
ATOM 9300 N N . ILE B 1 249 ? 0.062 21.636 3.200 1.00 11.54 249 ILE B N 1
ATOM 9301 C CA . ILE B 1 249 ? -0.601 20.606 2.398 1.00 11.63 249 ILE B CA 1
ATOM 9302 C C . ILE B 1 249 ? -1.218 21.211 1.149 1.00 13.13 249 ILE B C 1
ATOM 9303 O O . ILE B 1 249 ? -1.088 20.662 0.051 1.00 12.57 249 ILE B O 1
ATOM 9319 N N . LYS B 1 250 ? -1.855 22.372 1.276 1.00 13.69 250 LYS B N 1
ATOM 9320 C CA . LYS B 1 250 ? -2.446 23.003 0.100 1.00 13.57 250 LYS B CA 1
ATOM 9321 C C . LYS B 1 250 ? -1.392 23.326 -0.958 1.00 12.83 250 LYS B C 1
ATOM 9322 O O . LYS B 1 250 ? -1.664 23.244 -2.163 1.00 17.42 250 LYS B O 1
ATOM 9341 N N . GLU B 1 251 ? -0.186 23.725 -0.545 1.00 13.49 251 GLU B N 1
ATOM 9342 C CA . GLU B 1 251 ? 0.862 24.001 -1.521 1.00 15.30 251 GLU B CA 1
ATOM 9343 C C . GLU B 1 251 ? 1.412 22.733 -2.162 1.00 14.70 251 GLU B C 1
ATOM 9344 O O . GLU B 1 251 ? 1.811 22.767 -3.332 1.00 19.77 251 GLU B O 1
ATOM 9356 N N . ILE B 1 252 ? 1.466 21.618 -1.422 1.00 12.86 252 ILE B N 1
ATOM 9357 C CA . ILE B 1 252 ? 2.102 20.409 -1.922 1.00 13.99 252 ILE B CA 1
ATOM 9358 C C . ILE B 1 252 ? 1.149 19.621 -2.807 1.00 14.69 252 ILE B C 1
ATOM 9359 O O . ILE B 1 252 ? 1.569 19.032 -3.808 1.00 16.42 252 ILE B O 1
ATOM 9375 N N . ASN B 1 253 ? -0.118 19.540 -2.421 1.00 15.28 253 ASN B N 1
ATOM 9376 C CA . ASN B 1 253 ? -1.075 18.699 -3.135 1.00 16.19 253 ASN B CA 1
ATOM 9377 C C . ASN B 1 253 ? -2.491 19.204 -2.901 1.00 17.65 253 ASN B C 1
ATOM 9378 O O . ASN B 1 253 ? -3.256 18.623 -2.118 1.00 15.37 253 ASN B O 1
ATOM 9389 N N . LYS B 1 254 ? -2.853 20.294 -3.578 1.00 17.78 254 LYS B N 1
ATOM 9390 C CA . LYS B 1 254 ? -4.183 20.865 -3.410 1.00 15.90 254 LYS B CA 1
ATOM 9391 C C . LYS B 1 254 ? -5.275 19.879 -3.823 1.00 16.73 254 LYS B C 1
ATOM 9392 O O . LYS B 1 254 ? -6.339 19.830 -3.199 1.00 20.29 254 LYS B O 1
ATOM 9411 N N . LYS B 1 255 ? -5.018 19.076 -4.862 1.00 18.98 255 LYS B N 1
ATOM 9412 C CA . LYS B 1 255 ? -6.002 18.092 -5.317 1.00 20.39 255 LYS B CA 1
ATOM 9413 C C . LYS B 1 255 ? -6.366 17.111 -4.205 1.00 19.09 255 LYS B C 1
ATOM 9414 O O . LYS B 1 255 ? -7.544 16.785 -4.013 1.00 20.09 255 LYS B O 1
ATOM 9433 N N . VAL B 1 256 ? -5.371 16.637 -3.456 1.00 17.59 256 VAL B N 1
ATOM 9434 C CA . VAL B 1 256 ? -5.666 15.759 -2.336 1.00 17.29 256 VAL B CA 1
ATOM 9435 C C . VAL B 1 256 ? -6.411 16.517 -1.252 1.00 19.05 256 VAL B C 1
ATOM 9436 O O . VAL B 1 256 ? -7.337 15.987 -0.634 1.00 16.82 256 VAL B O 1
ATOM 9449 N N . LEU B 1 257 ? -6.013 17.765 -0.994 1.00 18.78 257 LEU B N 1
ATOM 9450 C CA . LEU B 1 257 ? -6.737 18.563 -0.010 1.00 17.71 257 LEU B CA 1
ATOM 9451 C C . LEU B 1 257 ? -8.191 18.756 -0.414 1.00 19.11 257 LEU B C 1
ATOM 9452 O O . LEU B 1 257 ? -9.069 18.803 0.448 1.00 19.76 257 LEU B O 1
ATOM 9468 N N . ASP B 1 258 ? -8.466 18.853 -1.711 1.00 21.03 258 ASP B N 1
ATOM 9469 C CA . ASP B 1 258 ? -9.831 19.071 -2.173 1.00 19.94 258 ASP B CA 1
ATOM 9470 C C . ASP B 1 258 ? -10.716 17.848 -2.045 1.00 25.91 258 ASP B C 1
ATOM 9471 O O . ASP B 1 258 ? -11.919 17.942 -2.328 1.00 22.80 258 ASP B O 1
ATOM 9480 N N . LYS B 1 259 ? -10.185 16.705 -1.615 1.00 20.45 259 LYS B N 1
ATOM 9481 C CA . LYS B 1 259 ? -11.029 15.546 -1.379 1.00 19.32 259 LYS B CA 1
ATOM 9482 C C . LYS B 1 259 ? -11.855 15.651 -0.101 1.00 16.63 259 LYS B C 1
ATOM 9483 O O . LYS B 1 259 ? -12.681 14.768 0.147 1.00 20.34 259 LYS B O 1
ATOM 9502 N N . ASN B 1 260 ? -11.621 16.665 0.734 1.00 21.26 260 ASN B N 1
ATOM 9503 C CA . ASN B 1 260 ? -12.422 16.887 1.941 1.00 20.58 260 ASN B CA 1
ATOM 9504 C C . ASN B 1 260 ? -12.283 15.738 2.937 1.00 23.68 260 ASN B C 1
ATOM 9505 O O . ASN B 1 260 ? -13.244 15.325 3.586 1.00 25.52 260 ASN B O 1
ATOM 9516 N N . LEU B 1 261 ? -11.074 15.212 3.061 1.00 16.43 261 LEU B N 1
ATOM 9517 C CA . LEU B 1 261 ? -10.792 14.141 3.999 1.00 14.34 261 LEU B CA 1
ATOM 9518 C C . LEU B 1 261 ? -9.883 14.569 5.137 1.00 13.67 261 LEU B C 1
ATOM 9519 O O . LEU B 1 261 ? -9.552 13.744 5.984 1.00 14.06 261 LEU B O 1
ATOM 9535 N N . ILE B 1 262 ? -9.508 15.835 5.204 1.00 12.28 262 ILE B N 1
ATOM 9536 C CA . ILE B 1 262 ? -8.575 16.346 6.196 1.00 12.69 262 ILE B CA 1
ATOM 9537 C C . ILE B 1 262 ? -9.300 17.404 7.019 1.00 14.34 262 ILE B C 1
ATOM 9538 O O . ILE B 1 262 ? -9.858 18.360 6.461 1.00 18.25 262 ILE B O 1
ATOM 9554 N N . ALA B 1 263 ? -9.294 17.241 8.335 1.00 12.35 263 ALA B N 1
ATOM 9555 C CA . ALA B 1 263 ? -9.905 18.192 9.253 1.00 12.79 263 ALA B CA 1
ATOM 9556 C C . ALA B 1 263 ? -8.893 18.608 10.305 1.00 12.18 263 ALA B C 1
ATOM 9557 O O . ALA B 1 263 ? -7.956 17.867 10.622 1.00 13.34 263 ALA B O 1
ATOM 9564 N N . ILE B 1 264 ? -9.109 19.768 10.900 1.00 12.76 264 ILE B N 1
ATOM 9565 C CA . ILE B 1 264 ? -8.371 20.196 12.074 1.00 12.34 264 ILE B CA 1
ATOM 9566 C C . ILE B 1 264 ? -9.189 19.821 13.290 1.00 12.38 264 ILE B C 1
ATOM 9567 O O . ILE B 1 264 ? -10.390 20.115 13.354 1.00 14.25 264 ILE B O 1
ATOM 9583 N N . GLY B 1 265 ? -8.562 19.132 14.236 1.00 10.32 265 GLY B N 1
ATOM 9584 C CA . GLY B 1 265 ? -9.196 18.789 15.479 1.00 10.67 265 GLY B CA 1
ATOM 9585 C C . GLY B 1 265 ? -8.439 19.387 16.635 1.00 13.17 265 GLY B C 1
ATOM 9586 O O . GLY B 1 265 ? -7.266 19.066 16.847 1.00 12.49 265 GLY B O 1
ATOM 9590 N N . THR B 1 266 ? -9.092 20.276 17.386 1.00 11.74 266 THR B N 1
ATOM 9591 C CA . THR B 1 266 ? -8.429 21.075 18.417 1.00 12.25 266 THR B CA 1
ATOM 9592 C C . THR B 1 266 ? -9.332 21.096 19.645 1.00 12.26 266 THR B C 1
ATOM 9593 O O . THR B 1 266 ? -10.281 20.314 19.756 1.00 11.73 266 THR B O 1
ATOM 9604 N N . THR B 1 267 ? -8.970 21.940 20.611 1.00 13.43 267 THR B N 1
ATOM 9605 C CA . THR B 1 267 ? -9.746 22.111 21.829 1.00 11.43 267 THR B CA 1
ATOM 9606 C C . THR B 1 267 ? -10.577 23.388 21.772 1.00 14.01 267 THR B C 1
ATOM 9607 O O . THR B 1 267 ? -10.253 24.333 21.056 1.00 14.52 267 THR B O 1
ATOM 9618 N N . GLU B 1 268 ? -11.608 23.422 22.618 1.00 13.10 268 GLU B N 1
ATOM 9619 C CA . GLU B 1 268 ? -12.369 24.645 22.833 1.00 14.64 268 GLU B CA 1
ATOM 9620 C C . GLU B 1 268 ? -11.458 25.795 23.223 1.00 14.29 268 GLU B C 1
ATOM 9621 O O . GLU B 1 268 ? -11.720 26.943 22.859 1.00 16.06 268 GLU B O 1
ATOM 9633 N N . PHE B 1 269 ? -10.373 25.508 23.944 1.00 12.41 269 PHE B N 1
ATOM 9634 C CA . PHE B 1 269 ? -9.493 26.558 24.437 1.00 14.50 269 PHE B CA 1
ATOM 9635 C C . PHE B 1 269 ? -8.759 27.271 23.314 1.00 16.98 269 PHE B C 1
ATOM 9636 O O . PHE B 1 269 ? -8.442 28.459 23.438 1.00 18.33 269 PHE B O 1
ATOM 9653 N N . VAL B 1 270 ? -8.428 26.565 22.234 1.00 15.44 270 VAL B N 1
ATOM 9654 C CA . VAL B 1 270 ? -7.808 27.226 21.099 1.00 15.62 270 VAL B CA 1
ATOM 9655 C C . VAL B 1 270 ? -8.851 27.940 20.263 1.00 17.86 270 VAL B C 1
ATOM 9656 O O . VAL B 1 270 ? -8.647 29.084 19.836 1.00 16.73 270 VAL B O 1
ATOM 9669 N N . LEU B 1 271 ? -9.969 27.277 19.997 1.00 18.58 271 LEU B N 1
ATOM 9670 C CA . LEU B 1 271 ? -11.003 27.901 19.182 1.00 22.88 271 LEU B CA 1
ATOM 9671 C C . LEU B 1 271 ? -11.429 29.229 19.789 1.00 24.05 271 LEU B C 1
ATOM 9672 O O . LEU B 1 271 ? -11.565 30.225 19.069 1.00 25.30 271 LEU B O 1
ATOM 9688 N N . ASN B 1 272 ? -11.572 29.275 21.116 1.00 18.83 272 ASN B N 1
ATOM 9689 C CA . ASN B 1 272 ? -12.081 30.437 21.842 1.00 22.78 272 ASN B CA 1
ATOM 9690 C C . ASN B 1 272 ? -10.974 31.317 22.408 1.00 24.38 272 ASN B C 1
ATOM 9691 O O . ASN B 1 272 ? -11.233 32.134 23.298 1.00 27.27 272 ASN B O 1
ATOM 9702 N N . ASP B 1 273 ? -9.761 31.193 21.891 1.00 18.65 273 ASP B N 1
ATOM 9703 C CA . ASP B 1 273 ? -8.625 31.988 22.341 1.00 20.60 273 ASP B CA 1
ATOM 9704 C C . ASP B 1 273 ? -8.726 33.385 21.740 1.00 27.50 273 ASP B C 1
ATOM 9705 O O . ASP B 1 273 ? -8.535 33.567 20.533 1.00 27.97 273 ASP B O 1
ATOM 9714 N N . LYS B 1 274 ? -8.977 34.381 22.583 1.00 32.63 274 LYS B N 1
ATOM 9715 C CA . LYS B 1 274 ? -9.117 35.741 22.078 1.00 30.41 274 LYS B CA 1
ATOM 9716 C C . LYS B 1 274 ? -7.783 36.399 21.750 1.00 29.02 274 LYS B C 1
ATOM 9717 O O . LYS B 1 274 ? -7.779 37.450 21.100 1.00 26.66 274 LYS B O 1
ATOM 9736 N N . LYS B 1 275 ? -6.658 35.782 22.120 1.00 18.75 275 LYS B N 1
ATOM 9737 C CA . LYS B 1 275 ? -5.340 36.262 21.727 1.00 18.56 275 LYS B CA 1
ATOM 9738 C C . LYS B 1 275 ? -4.822 35.627 20.446 1.00 23.91 275 LYS B C 1
ATOM 9739 O O . LYS B 1 275 ? -3.655 35.840 20.091 1.00 28.95 275 LYS B O 1
ATOM 9758 N N . GLY B 1 276 ? -5.646 34.849 19.767 1.00 19.46 276 GLY B N 1
ATOM 9759 C CA . GLY B 1 276 ? -5.335 34.352 18.436 1.00 20.46 276 GLY B CA 1
ATOM 9760 C C . GLY B 1 276 ? -6.604 34.248 17.611 1.00 27.53 276 GLY B C 1
ATOM 9761 O O . GLY B 1 276 ? -7.658 34.714 18.051 1.00 29.06 276 GLY B O 1
ATOM 9765 N N . ASP B 1 277 ? -6.536 33.620 16.433 1.00 23.29 277 ASP B N 1
ATOM 9766 C CA . ASP B 1 277 ? -7.701 33.539 15.553 1.00 21.03 277 ASP B CA 1
ATOM 9767 C C . ASP B 1 277 ? -7.590 32.338 14.622 1.00 21.80 277 ASP B C 1
ATOM 9768 O O . ASP B 1 277 ? -7.298 32.492 13.432 1.00 22.42 277 ASP B O 1
ATOM 9777 N N . LEU B 1 278 ? -7.830 31.135 15.149 1.00 21.78 278 LEU B N 1
ATOM 9778 C CA . LEU B 1 278 ? -7.676 29.934 14.333 1.00 17.55 278 LEU B CA 1
ATOM 9779 C C . LEU B 1 278 ? -8.666 29.916 13.177 1.00 21.41 278 LEU B C 1
ATOM 9780 O O . LEU B 1 278 ? -8.291 29.649 12.031 1.00 18.71 278 LEU B O 1
ATOM 9796 N N . LYS B 1 279 ? -9.946 30.167 13.465 1.00 20.26 279 LYS B N 1
ATOM 9797 C CA . LYS B 1 279 ? -10.958 30.116 12.417 1.00 24.10 279 LYS B CA 1
ATOM 9798 C C . LYS B 1 279 ? -10.611 31.064 11.278 1.00 20.97 279 LYS B C 1
ATOM 9799 O O . LYS B 1 279 ? -10.816 30.733 10.099 1.00 21.72 279 LYS B O 1
ATOM 9818 N N . GLY B 1 280 ? -10.073 32.241 11.608 1.00 21.37 280 GLY B N 1
ATOM 9819 C CA . GLY B 1 280 ? -9.720 33.215 10.589 1.00 20.42 280 GLY B CA 1
ATOM 9820 C C . GLY B 1 280 ? -8.540 32.816 9.722 1.00 27.31 280 GLY B C 1
ATOM 9821 O O . GLY B 1 280 ? -8.452 33.230 8.563 1.00 28.64 280 GLY B O 1
ATOM 9825 N N . ILE B 1 281 ? -7.591 32.056 10.271 1.00 19.63 281 ILE B N 1
ATOM 9826 C CA . ILE B 1 281 ? -6.527 31.509 9.442 1.00 15.70 281 ILE B CA 1
ATOM 9827 C C . ILE B 1 281 ? -7.090 30.475 8.483 1.00 16.02 281 ILE B C 1
ATOM 9828 O O . ILE B 1 281 ? -6.798 30.485 7.286 1.00 16.82 281 ILE B O 1
ATOM 9844 N N . VAL B 1 282 ? -7.884 29.548 9.005 1.00 15.47 282 VAL B N 1
ATOM 9845 C CA . VAL B 1 282 ? -8.387 28.456 8.181 1.00 17.94 282 VAL B CA 1
ATOM 9846 C C . VAL B 1 282 ? -9.264 28.979 7.047 1.00 19.92 282 VAL B C 1
ATOM 9847 O O . VAL B 1 282 ? -9.232 28.444 5.929 1.00 20.27 282 VAL B O 1
ATOM 9860 N N . GLU B 1 283 ? -10.047 30.038 7.309 1.00 25.38 283 GLU B N 1
ATOM 9861 C CA . GLU B 1 283 ? -10.878 30.641 6.270 1.00 22.12 283 GLU B CA 1
ATOM 9862 C C . GLU B 1 283 ? -10.060 31.068 5.060 1.00 20.65 283 GLU B C 1
ATOM 9863 O O . GLU B 1 283 ? -10.559 31.012 3.927 1.00 22.98 283 GLU B O 1
ATOM 9875 N N . GLN B 1 284 ? -8.814 31.507 5.277 1.00 17.03 284 GLN B N 1
ATOM 9876 C CA . GLN B 1 284 ? -7.946 31.928 4.190 1.00 15.79 284 GLN B CA 1
ATOM 9877 C C . GLN B 1 284 ? -7.411 30.770 3.368 1.00 18.27 284 GLN B C 1
ATOM 9878 O O . GLN B 1 284 ? -6.999 30.981 2.221 1.00 18.52 284 GLN B O 1
ATOM 9892 N N . ILE B 1 285 ? -7.388 29.565 3.939 1.00 19.31 285 ILE B N 1
ATOM 9893 C CA . ILE B 1 285 ? -6.798 28.413 3.275 1.00 17.93 285 ILE B CA 1
ATOM 9894 C C . ILE B 1 285 ? -7.827 27.652 2.451 1.00 19.00 285 ILE B C 1
ATOM 9895 O O . ILE B 1 285 ? -7.542 27.254 1.323 1.00 20.48 285 ILE B O 1
ATOM 9911 N N . GLY B 1 286 ? -9.017 27.432 3.000 1.00 20.21 286 GLY B N 1
ATOM 9912 C CA . GLY B 1 286 ? -10.042 26.685 2.295 1.00 24.16 286 GLY B CA 1
ATOM 9913 C C . GLY B 1 286 ? -11.188 26.320 3.213 1.00 24.06 286 GLY B C 1
ATOM 9914 O O . GLY B 1 286 ? -11.197 26.639 4.407 1.00 25.35 286 GLY B O 1
ATOM 9918 N N . ASN B 1 287 ? -12.178 25.649 2.617 1.00 24.33 287 ASN B N 1
ATOM 9919 C CA . ASN B 1 287 ? -13.361 25.179 3.335 1.00 26.11 287 ASN B CA 1
ATOM 9920 C C . ASN B 1 287 ? -12.987 23.838 3.946 1.00 30.41 287 ASN B C 1
ATOM 9921 O O . ASN B 1 287 ? -13.193 22.775 3.358 1.00 30.70 287 ASN B O 1
ATOM 9932 N N . VAL B 1 288 ? -12.407 23.897 5.137 1.00 20.12 288 VAL B N 1
ATOM 9933 C CA . VAL B 1 288 ? -11.896 22.714 5.817 1.00 20.09 288 VAL B CA 1
ATOM 9934 C C . VAL B 1 288 ? -12.590 22.596 7.172 1.00 16.20 288 VAL B C 1
ATOM 9935 O O . VAL B 1 288 ? -12.691 23.602 7.890 1.00 17.79 288 VAL B O 1
ATOM 9948 N N . PRO B 1 289 ? -13.043 21.403 7.564 1.00 18.01 289 PRO B N 1
ATOM 9949 C CA . PRO B 1 289 ? -13.661 21.258 8.884 1.00 17.25 289 PRO B CA 1
ATOM 9950 C C . PRO B 1 289 ? -12.698 21.604 10.007 1.00 17.88 289 PRO B C 1
ATOM 9951 O O . PRO B 1 289 ? -11.526 21.216 9.995 1.00 17.91 289 PRO B O 1
ATOM 9962 N N . VAL B 1 290 ? -13.207 22.364 10.972 1.00 18.61 290 VAL B N 1
ATOM 9963 C CA . VAL B 1 290 ? -12.524 22.656 12.226 1.00 16.71 290 VAL B CA 1
ATOM 9964 C C . VAL B 1 290 ? -13.413 22.133 13.344 1.00 19.85 290 VAL B C 1
ATOM 9965 O O . VAL B 1 290 ? -14.551 22.588 13.504 1.00 20.34 290 VAL B O 1
ATOM 9978 N N . LEU B 1 291 ? -12.903 21.181 14.114 1.00 16.66 291 LEU B N 1
ATOM 9979 C CA . LEU B 1 291 ? -13.667 20.505 15.149 1.00 15.59 291 LEU B CA 1
ATOM 9980 C C . LEU B 1 291 ? -12.962 20.687 16.482 1.00 18.23 291 LEU B C 1
ATOM 9981 O O . LEU B 1 291 ? -11.752 20.465 16.577 1.00 16.63 291 LEU B O 1
ATOM 9997 N N . ALA B 1 292 ? -13.705 21.080 17.517 1.00 15.82 292 ALA B N 1
ATOM 9998 C CA . ALA B 1 292 ? -13.103 21.372 18.813 1.00 15.91 292 ALA B CA 1
ATOM 9999 C C . ALA B 1 292 ? -13.826 20.603 19.905 1.00 18.33 292 ALA B C 1
ATOM 10000 O O . ALA B 1 292 ? -15.061 20.619 19.979 1.00 20.44 292 ALA B O 1
ATOM 10007 N N . SER B 1 293 ? -13.058 19.934 20.751 1.00 14.13 293 SER B N 1
ATOM 10008 C CA . SER B 1 293 ? -13.606 19.183 21.865 1.00 12.73 293 SER B CA 1
ATOM 10009 C C . SER B 1 293 ? -13.803 20.081 23.086 1.00 13.61 293 SER B C 1
ATOM 10010 O O . SER B 1 293 ? -13.017 20.994 23.334 1.00 13.26 293 SER B O 1
ATOM 10018 N N . LYS B 1 294 ? -14.867 19.803 23.843 1.00 14.53 294 LYS B N 1
ATOM 10019 C CA . LYS B 1 294 ? -15.142 20.469 25.112 1.00 14.61 294 LYS B CA 1
ATOM 10020 C C . LYS B 1 294 ? -14.817 19.529 26.263 1.00 13.43 294 LYS B C 1
ATOM 10021 O O . LYS B 1 294 ? -15.080 18.327 26.186 1.00 15.74 294 LYS B O 1
ATOM 10040 N N . PHE B 1 295 ? -14.272 20.100 27.352 1.00 14.00 295 PHE B N 1
ATOM 10041 C CA . PHE B 1 295 ? -13.720 19.342 28.457 1.00 13.78 295 PHE B CA 1
ATOM 10042 C C . PHE B 1 295 ? -14.361 19.616 29.809 1.00 14.51 295 PHE B C 1
ATOM 10043 O O . PHE B 1 295 ? -14.143 18.843 30.744 1.00 14.34 295 PHE B O 1
ATOM 10060 N N . TYR B 1 296 ? -15.134 20.686 29.937 1.00 16.25 296 TYR B N 1
ATOM 10061 C CA . TYR B 1 296 ? -15.774 21.012 31.213 1.00 17.78 296 TYR B CA 1
ATOM 10062 C C . TYR B 1 296 ? -14.744 21.112 32.329 1.00 15.19 296 TYR B C 1
ATOM 10063 O O . TYR B 1 296 ? -14.967 20.677 33.455 1.00 16.15 296 TYR B O 1
ATOM 10081 N N . PHE B 1 297 ? -13.608 21.750 32.019 1.00 15.39 297 PHE B N 1
ATOM 10082 C CA . PHE B 1 297 ? -12.554 21.921 33.012 1.00 15.94 297 PHE B CA 1
ATOM 10083 C C . PHE B 1 297 ? -12.868 23.029 34.029 1.00 15.05 297 PHE B C 1
ATOM 10084 O O . PHE B 1 297 ? -12.178 23.121 35.050 1.00 15.72 297 PHE B O 1
ATOM 10101 N N . GLU B 1 298 ? -13.898 23.841 33.792 1.00 15.74 298 GLU B N 1
ATOM 10102 C CA . GLU B 1 298 ? -14.301 24.817 34.808 1.00 17.57 298 GLU B CA 1
ATOM 10103 C C . GLU B 1 298 ? -14.591 24.143 36.148 1.00 19.47 298 GLU B C 1
ATOM 10104 O O . GLU B 1 298 ? -14.352 24.740 37.210 1.00 24.73 298 GLU B O 1
ATOM 10116 N N . LYS B 1 299 ? -15.088 22.907 36.127 1.00 18.19 299 LYS B N 1
ATOM 10117 C CA . LYS B 1 299 ? -15.374 22.153 37.339 1.00 25.05 299 LYS B CA 1
ATOM 10118 C C . LYS B 1 299 ? -14.398 21.001 37.548 1.00 21.18 299 LYS B C 1
ATOM 10119 O O . LYS B 1 299 ? -14.716 20.036 38.244 1.00 25.68 299 LYS B O 1
ATOM 10138 N N . ALA B 1 300 ? -13.207 21.081 36.958 1.00 18.34 300 ALA B N 1
ATOM 10139 C CA . ALA B 1 300 ? -12.190 20.099 37.263 1.00 18.24 300 ALA B CA 1
ATOM 10140 C C . ALA B 1 300 ? -11.786 20.222 38.724 1.00 20.58 300 ALA B C 1
ATOM 10141 O O . ALA B 1 300 ? -11.896 21.290 39.336 1.00 24.04 300 ALA B O 1
ATOM 10148 N N . LYS B 1 301 ? -11.294 19.125 39.271 1.00 19.58 301 LYS B N 1
ATOM 10149 C CA . LYS B 1 301 ? -10.806 19.108 40.642 1.00 22.00 301 LYS B CA 1
ATOM 10150 C C . LYS B 1 301 ? -9.306 19.343 40.737 1.00 27.12 301 LYS B C 1
ATOM 10151 O O . LYS B 1 301 ? -8.746 19.241 41.833 1.00 29.17 301 LYS B O 1
ATOM 10170 N N . ILE B 1 302 ? -8.648 19.633 39.616 1.00 24.28 302 ILE B N 1
ATOM 10171 C CA . ILE B 1 302 ? -7.229 19.971 39.562 1.00 25.53 302 ILE B CA 1
ATOM 10172 C C . ILE B 1 302 ? -7.147 21.443 39.162 1.00 18.97 302 ILE B C 1
ATOM 10173 O O . ILE B 1 302 ? -7.631 21.827 38.091 1.00 18.72 302 ILE B O 1
ATOM 10189 N N . GLU B 1 303 ? -6.512 22.272 39.995 1.00 20.34 303 GLU B N 1
ATOM 10190 C CA . GLU B 1 303 ? -6.416 23.690 39.665 1.00 20.15 303 GLU B CA 1
ATOM 10191 C C . GLU B 1 303 ? -5.716 23.906 38.319 1.00 18.73 303 GLU B C 1
ATOM 10192 O O . GLU B 1 303 ? -6.114 24.772 37.531 1.00 17.28 303 GLU B O 1
ATOM 10204 N N . GLY B 1 304 ? -4.672 23.127 38.041 1.00 19.71 304 GLY B N 1
ATOM 10205 C CA . GLY B 1 304 ? -3.970 23.271 36.770 1.00 19.04 304 GLY B CA 1
ATOM 10206 C C . GLY B 1 304 ? -4.837 23.008 35.553 1.00 18.30 304 GLY B C 1
ATOM 10207 O O . GLY B 1 304 ? -4.604 23.581 34.492 1.00 16.56 304 GLY B O 1
ATOM 10211 N N . LEU B 1 305 ? -5.852 22.148 35.681 1.00 14.80 305 LEU B N 1
ATOM 10212 C CA . LEU B 1 305 ? -6.799 21.967 34.583 1.00 15.82 305 LEU B CA 1
ATOM 10213 C C . LEU B 1 305 ? -7.775 23.136 34.479 1.00 14.75 305 LEU B C 1
ATOM 10214 O O . LEU B 1 305 ? -8.111 23.581 33.370 1.00 13.65 305 LEU B O 1
ATOM 10230 N N . LYS B 1 306 ? -8.251 23.658 35.624 1.00 14.44 306 LYS B N 1
ATOM 10231 C CA . LYS B 1 306 ? -9.140 24.813 35.564 1.00 17.38 306 LYS B CA 1
ATOM 10232 C C . LYS B 1 306 ? -8.479 25.974 34.837 1.00 12.57 306 LYS B C 1
ATOM 10233 O O . LYS B 1 306 ? -9.153 26.746 34.149 1.00 16.46 306 LYS B O 1
ATOM 10252 N N . ASN B 1 307 ? -7.144 26.070 34.948 1.00 16.11 307 ASN B N 1
ATOM 10253 C CA . ASN B 1 307 ? -6.404 27.169 34.343 1.00 15.61 307 ASN B CA 1
ATOM 10254 C C . ASN B 1 307 ? -6.321 27.087 32.825 1.00 14.61 307 ASN B C 1
ATOM 10255 O O . ASN B 1 307 ? -6.023 28.096 32.177 1.00 15.19 307 ASN B O 1
ATOM 10266 N N . TYR B 1 308 ? -6.621 25.917 32.224 1.00 13.49 308 TYR B N 1
ATOM 10267 C CA . TYR B 1 308 ? -6.775 25.882 30.773 1.00 13.60 308 TYR B CA 1
ATOM 10268 C C . TYR B 1 308 ? -7.836 26.887 30.314 1.00 15.93 308 TYR B C 1
ATOM 10269 O O . TYR B 1 308 ? -7.737 27.465 29.222 1.00 14.58 308 TYR B O 1
ATOM 10287 N N . CYS B 1 309 ? -8.861 27.110 31.144 1.00 15.36 309 CYS B N 1
ATOM 10288 C CA . CYS B 1 309 ? -9.925 28.041 30.790 1.00 16.54 309 CYS B CA 1
ATOM 10289 C C . CYS B 1 309 ? -9.430 29.480 30.751 1.00 20.64 309 CYS B C 1
ATOM 10290 O O . CYS B 1 309 ? -10.051 30.315 30.086 1.00 25.16 309 CYS B O 1
ATOM 10298 N N . LYS B 1 310 ? -8.325 29.779 31.437 1.00 18.04 310 LYS B N 1
ATOM 10299 C CA . LYS B 1 310 ? -7.695 31.097 31.410 1.00 19.21 310 LYS B CA 1
ATOM 10300 C C . LYS B 1 310 ? -6.642 31.227 30.312 1.00 20.28 310 LYS B C 1
ATOM 10301 O O . LYS B 1 310 ? -6.087 32.318 30.108 1.00 21.34 310 LYS B O 1
ATOM 10320 N N . GLY B 1 311 ? -6.350 30.151 29.592 1.00 16.92 311 GLY B N 1
ATOM 10321 C CA . GLY B 1 311 ? -5.371 30.197 28.532 1.00 17.10 311 GLY B CA 1
ATOM 10322 C C . GLY B 1 311 ? -4.114 29.417 28.797 1.00 12.05 311 GLY B C 1
ATOM 10323 O O . GLY B 1 311 ? -3.234 29.393 27.922 1.00 14.85 311 GLY B O 1
ATOM 10327 N N A SER B 1 312 ? -3.956 28.809 29.967 0.88 11.69 312 SER B N 1
ATOM 10328 N N B SER B 1 312 ? -3.995 28.756 29.939 0.12 11.98 312 SER B N 1
ATOM 10329 C CA A SER B 1 312 ? -2.790 27.966 30.221 0.88 12.85 312 SER B CA 1
ATOM 10330 C CA B SER B 1 312 ? -2.818 27.945 30.206 0.12 12.89 312 SER B CA 1
ATOM 10331 C C A SER B 1 312 ? -2.868 26.730 29.330 0.88 12.46 312 SER B C 1
ATOM 10332 C C B SER B 1 312 ? -2.856 26.675 29.363 0.12 12.53 312 SER B C 1
ATOM 10333 O O A SER B 1 312 ? -3.922 26.101 29.232 0.88 12.87 312 SER B O 1
ATOM 10334 O O B SER B 1 312 ? -3.862 25.962 29.341 0.12 12.86 312 SER B O 1
ATOM 10349 N N . VAL B 1 313 ? -1.753 26.400 28.666 1.00 11.36 313 VAL B N 1
ATOM 10350 C CA . VAL B 1 313 ? -1.591 25.189 27.836 1.00 10.00 313 VAL B CA 1
ATOM 10351 C C . VAL B 1 313 ? -2.439 25.223 26.574 1.00 11.91 313 VAL B C 1
ATOM 10352 O O . VAL B 1 313 ? -1.907 25.314 25.457 1.00 12.10 313 VAL B O 1
ATOM 10366 N N . LYS B 1 314 ? -3.758 25.082 26.744 1.00 11.72 314 LYS B N 1
ATOM 10367 C CA . LYS B 1 314 ? -4.772 25.085 25.702 1.00 12.62 314 LYS B CA 1
ATOM 10368 C C . LYS B 1 314 ? -4.850 23.812 24.860 1.00 11.74 314 LYS B C 1
ATOM 10369 O O . LYS B 1 314 ? -5.948 23.315 24.595 1.00 11.88 314 LYS B O 1
ATOM 10388 N N . GLU B 1 315 ? -3.709 23.329 24.377 1.00 11.93 315 GLU B N 1
ATOM 10389 C CA . GLU B 1 315 ? -3.656 22.323 23.320 1.00 12.44 315 GLU B CA 1
ATOM 10390 C C . GLU B 1 315 ? -2.251 21.754 23.247 1.00 11.97 315 GLU B C 1
ATOM 10391 O O . GLU B 1 315 ? -1.293 22.350 23.737 1.00 13.42 315 GLU B O 1
ATOM 10403 N N . GLY B 1 316 ? -2.149 20.578 22.656 1.00 9.98 316 GLY B N 1
ATOM 10404 C CA . GLY B 1 316 ? -0.866 19.994 22.325 1.00 9.58 316 GLY B CA 1
ATOM 10405 C C . GLY B 1 316 ? -0.899 18.489 22.452 1.00 8.98 316 GLY B C 1
ATOM 10406 O O . GLY B 1 316 ? -1.776 17.906 23.067 1.00 8.81 316 GLY B O 1
ATOM 10410 N N . VAL B 1 317 ? 0.093 17.846 21.845 1.00 7.67 317 VAL B N 1
ATOM 10411 C CA . VAL B 1 317 ? 0.244 16.398 21.933 1.00 8.29 317 VAL B CA 1
ATOM 10412 C C . VAL B 1 317 ? -1.012 15.735 21.378 1.00 9.08 317 VAL B C 1
ATOM 10413 O O . VAL B 1 317 ? -1.399 14.647 21.824 1.00 8.81 317 VAL B O 1
ATOM 10426 N N . GLY B 1 318 ? -1.654 16.360 20.403 1.00 8.66 318 GLY B N 1
ATOM 10427 C CA . GLY B 1 318 ? -2.869 15.820 19.815 1.00 7.48 318 GLY B CA 1
ATOM 10428 C C . GLY B 1 318 ? -4.090 15.771 20.699 1.00 9.33 318 GLY B C 1
ATOM 10429 O O . GLY B 1 318 ? -5.076 15.132 20.308 1.00 9.46 318 GLY B O 1
ATOM 10433 N N . ALA B 1 319 ? -4.088 16.466 21.845 1.00 9.83 319 ALA B N 1
ATOM 10434 C CA . ALA B 1 319 ? -5.150 16.314 22.840 1.00 9.57 319 ALA B CA 1
ATOM 10435 C C . ALA B 1 319 ? -6.518 16.638 22.266 1.00 10.03 319 ALA B C 1
ATOM 10436 O O . ALA B 1 319 ? -7.472 15.870 22.428 1.00 9.84 319 ALA B O 1
ATOM 10443 N N . GLY B 1 320 ? -6.654 17.809 21.662 1.00 9.37 320 GLY B N 1
ATOM 10444 C CA . GLY B 1 320 ? -7.948 18.220 21.150 1.00 9.66 320 GLY B CA 1
ATOM 10445 C C . GLY B 1 320 ? -8.523 17.267 20.128 1.00 10.09 320 GLY B C 1
ATOM 10446 O O . GLY B 1 320 ? -9.707 16.894 20.188 1.00 11.57 320 GLY B O 1
ATOM 10450 N N . GLY B 1 321 ? -7.690 16.842 19.173 1.00 10.43 321 GLY B N 1
ATOM 10451 C CA . GLY B 1 321 ? -8.169 16.000 18.083 1.00 10.45 321 GLY B CA 1
ATOM 10452 C C . GLY B 1 321 ? -8.452 14.581 18.521 1.00 9.47 321 GLY B C 1
ATOM 10453 O O . GLY B 1 321 ? -9.429 13.961 18.073 1.00 11.57 321 GLY B O 1
ATOM 10457 N N . ILE B 1 322 ? -7.620 14.037 19.406 1.00 8.77 322 ILE B N 1
ATOM 10458 C CA . ILE B 1 322 ? -7.893 12.687 19.906 1.00 10.62 322 ILE B CA 1
ATOM 10459 C C . ILE B 1 322 ? -9.155 12.692 20.759 1.00 10.91 322 ILE B C 1
ATOM 10460 O O . ILE B 1 322 ? -9.918 11.720 20.762 1.00 10.32 322 ILE B O 1
ATOM 10476 N N . ALA B 1 323 ? -9.415 13.782 21.473 1.00 10.26 323 ALA B N 1
ATOM 10477 C CA . ALA B 1 323 ? -10.655 13.912 22.232 1.00 10.26 323 ALA B CA 1
ATOM 10478 C C . ALA B 1 323 ? -11.873 14.048 21.321 1.00 12.13 323 ALA B C 1
ATOM 10479 O O . ALA B 1 323 ? -12.922 13.473 21.620 1.00 11.87 323 ALA B O 1
ATOM 10486 N N . VAL B 1 324 ? -11.760 14.786 20.209 1.00 11.59 324 VAL B N 1
ATOM 10487 C CA . VAL B 1 324 ? -12.844 14.808 19.216 1.00 11.62 324 VAL B CA 1
ATOM 10488 C C . VAL B 1 324 ? -13.179 13.393 18.764 1.00 15.07 324 VAL B C 1
ATOM 10489 O O . VAL B 1 324 ? -14.342 12.980 18.772 1.00 12.25 324 VAL B O 1
ATOM 10502 N N . TYR B 1 325 ? -12.169 12.642 18.326 1.00 11.39 325 TYR B N 1
ATOM 10503 C CA . TYR B 1 325 ? -12.420 11.267 17.924 1.00 12.20 325 TYR B CA 1
ATOM 10504 C C . TYR B 1 325 ? -13.119 10.495 19.045 1.00 11.12 325 TYR B C 1
ATOM 10505 O O . TYR B 1 325 ? -14.086 9.751 18.800 1.00 13.03 325 TYR B O 1
ATOM 10523 N N . SER B 1 326 ? -12.625 10.627 20.281 1.00 9.74 326 SER B N 1
ATOM 10524 C CA . SER B 1 326 ? -13.121 9.815 21.385 1.00 12.34 326 SER B CA 1
ATOM 10525 C C . SER B 1 326 ? -14.566 10.157 21.721 1.00 13.92 326 SER B C 1
ATOM 10526 O O . SER B 1 326 ? -15.394 9.256 21.950 1.00 14.45 326 SER B O 1
ATOM 10534 N N . ILE B 1 327 ? -14.875 11.451 21.761 1.00 12.72 327 ILE B N 1
ATOM 10535 C CA . ILE B 1 327 ? -16.218 11.913 22.111 1.00 14.94 327 ILE B CA 1
ATOM 10536 C C . ILE B 1 327 ? -17.215 11.559 21.018 1.00 17.50 327 ILE B C 1
ATOM 10537 O O . ILE B 1 327 ? -18.347 11.144 21.307 1.00 17.95 327 ILE B O 1
ATOM 10553 N N . VAL B 1 328 ? -16.825 11.713 19.751 1.00 13.65 328 VAL B N 1
ATOM 10554 C CA . VAL B 1 328 ? -17.701 11.315 18.652 1.00 15.24 328 VAL B CA 1
ATOM 10555 C C . VAL B 1 328 ? -18.011 9.834 18.757 1.00 15.69 328 VAL B C 1
ATOM 10556 O O . VAL B 1 328 ? -19.115 9.394 18.403 1.00 18.95 328 VAL B O 1
ATOM 10569 N N . ASN B 1 329 ? -17.057 9.040 19.238 1.00 14.46 329 ASN B N 1
ATOM 10570 C CA . ASN B 1 329 ? -17.208 7.600 19.379 1.00 14.15 329 ASN B CA 1
ATOM 10571 C C . ASN B 1 329 ? -17.711 7.188 20.757 1.00 18.11 329 ASN B C 1
ATOM 10572 O O . ASN B 1 329 ? -17.484 6.048 21.172 1.00 22.33 329 ASN B O 1
ATOM 10583 N N . ASP B 1 330 ? -18.380 8.100 21.464 1.00 18.75 330 ASP B N 1
ATOM 10584 C CA . ASP B 1 330 ? -19.216 7.802 22.630 1.00 20.29 330 ASP B CA 1
ATOM 10585 C C . ASP B 1 330 ? -18.571 8.048 23.989 1.00 25.01 330 ASP B C 1
ATOM 10586 O O . ASP B 1 330 ? -19.241 7.903 25.015 1.00 23.56 330 ASP B O 1
ATOM 10595 N N . LEU B 1 331 ? -17.297 8.446 24.042 1.00 17.22 331 LEU B N 1
ATOM 10596 C CA . LEU B 1 331 ? -16.710 8.754 25.335 1.00 16.88 331 LEU B CA 1
ATOM 10597 C C . LEU B 1 331 ? -17.419 9.942 25.980 1.00 20.33 331 LEU B C 1
ATOM 10598 O O . LEU B 1 331 ? -17.550 11.012 25.376 1.00 19.12 331 LEU B O 1
ATOM 10614 N N . GLU B 1 332 ? -17.869 9.759 27.207 1.00 20.01 332 GLU B N 1
ATOM 10615 C CA . GLU B 1 332 ? -18.470 10.863 27.951 1.00 24.29 332 GLU B CA 1
ATOM 10616 C C . GLU B 1 332 ? -17.357 11.850 28.285 1.00 19.06 332 GLU B C 1
ATOM 10617 O O . GLU B 1 332 ? -16.354 11.451 28.887 1.00 20.75 332 GLU B O 1
ATOM 10629 N N . PRO B 1 333 ? -17.464 13.123 27.872 1.00 19.97 333 PRO B N 1
ATOM 10630 C CA . PRO B 1 333 ? -16.333 14.048 28.047 1.00 21.32 333 PRO B CA 1
ATOM 10631 C C . PRO B 1 333 ? -15.777 14.142 29.453 1.00 23.06 333 PRO B C 1
ATOM 10632 O O . PRO B 1 333 ? -14.556 14.259 29.601 1.00 20.43 333 PRO B O 1
ATOM 10643 N N . THR B 1 334 ? -16.615 14.116 30.494 1.00 21.47 334 THR B N 1
ATOM 10644 C CA . THR B 1 334 ? -16.083 14.268 31.844 1.00 19.59 334 THR B CA 1
ATOM 10645 C C . THR B 1 334 ? -15.256 13.072 32.291 1.00 19.23 334 THR B C 1
ATOM 10646 O O . THR B 1 334 ? -14.569 13.168 33.316 1.00 18.54 334 THR B O 1
ATOM 10657 N N . LYS B 1 335 ? -15.288 11.962 31.541 1.00 16.90 335 LYS B N 1
ATOM 10658 C CA . LYS B 1 335 ? -14.404 10.855 31.847 1.00 15.81 335 LYS B CA 1
ATOM 10659 C C . LYS B 1 335 ? -12.940 11.245 31.636 1.00 14.42 335 LYS B C 1
ATOM 10660 O O . LYS B 1 335 ? -12.059 10.716 32.313 1.00 15.15 335 LYS B O 1
ATOM 10679 N N . ILE B 1 336 ? -12.678 12.191 30.733 1.00 17.20 336 ILE B N 1
ATOM 10680 C CA . ILE B 1 336 ? -11.308 12.657 30.534 1.00 18.28 336 ILE B CA 1
ATOM 10681 C C . ILE B 1 336 ? -10.816 13.381 31.778 1.00 14.95 336 ILE B C 1
ATOM 10682 O O . ILE B 1 336 ? -9.775 13.054 32.343 1.00 15.57 336 ILE B O 1
ATOM 10698 N N . ARG B 1 337 ? -11.567 14.394 32.212 1.00 15.14 337 ARG B N 1
ATOM 10699 C CA . ARG B 1 337 ? -11.255 15.111 33.442 1.00 17.94 337 ARG B CA 1
ATOM 10700 C C . ARG B 1 337 ? -11.095 14.164 34.632 1.00 16.21 337 ARG B C 1
ATOM 10701 O O . ARG B 1 337 ? -10.147 14.288 35.419 1.00 16.00 337 ARG B O 1
ATOM 10722 N N . GLU B 1 338 ? -12.010 13.202 34.778 1.00 16.66 338 GLU B N 1
ATOM 10723 C CA . GLU B 1 338 ? -11.941 12.277 35.910 1.00 18.57 338 GLU B CA 1
ATOM 10724 C C . GLU B 1 338 ? -10.708 11.382 35.843 1.00 14.75 338 GLU B C 1
ATOM 10725 O O . GLU B 1 338 ? -10.091 11.086 36.869 1.00 16.94 338 GLU B O 1
ATOM 10737 N N . PHE B 1 339 ? -10.345 10.921 34.646 1.00 15.04 339 PHE B N 1
ATOM 10738 C CA . PHE B 1 339 ? -9.132 10.119 34.496 1.00 13.88 339 PHE B CA 1
ATOM 10739 C C . PHE B 1 339 ? -7.915 10.901 34.975 1.00 13.21 339 PHE B C 1
ATOM 10740 O O . PHE B 1 339 ? -7.077 10.396 35.739 1.00 14.94 339 PHE B O 1
ATOM 10757 N N . ILE B 1 340 ? -7.794 12.145 34.526 1.00 12.89 340 ILE B N 1
ATOM 10758 C CA . ILE B 1 340 ? -6.637 12.951 34.887 1.00 14.93 340 ILE B CA 1
ATOM 10759 C C . ILE B 1 340 ? -6.623 13.215 36.385 1.00 17.10 340 ILE B C 1
ATOM 10760 O O . ILE B 1 340 ? -5.582 13.110 37.040 1.00 16.18 340 ILE B O 1
ATOM 10776 N N . GLU B 1 341 ? -7.780 13.568 36.941 1.00 19.15 341 GLU B N 1
ATOM 10777 C CA . GLU B 1 341 ? -7.895 13.766 38.381 1.00 18.22 341 GLU B CA 1
ATOM 10778 C C . GLU B 1 341 ? -7.433 12.529 39.141 1.00 17.99 341 GLU B C 1
ATOM 10779 O O . GLU B 1 341 ? -6.727 12.639 40.151 1.00 20.35 341 GLU B O 1
ATOM 10791 N N . ASN B 1 342 ? -7.790 11.341 38.648 1.00 15.74 342 ASN B N 1
ATOM 10792 C CA . ASN B 1 342 ? -7.433 10.118 39.356 1.00 17.78 342 ASN B CA 1
ATOM 10793 C C . ASN B 1 342 ? -5.932 9.857 39.304 1.00 22.04 342 ASN B C 1
ATOM 10794 O O . ASN B 1 342 ? -5.345 9.417 40.297 1.00 20.99 342 ASN B O 1
ATOM 10805 N N . LYS B 1 343 ? -5.280 10.146 38.166 1.00 15.99 343 LYS B N 1
ATOM 10806 C CA . LYS B 1 343 ? -3.872 9.828 37.983 1.00 16.24 343 LYS B CA 1
ATOM 10807 C C . LYS B 1 343 ? -2.940 10.953 38.409 1.00 14.51 343 LYS B C 1
ATOM 10808 O O . LYS B 1 343 ? -1.722 10.743 38.493 1.00 16.04 343 LYS B O 1
ATOM 10827 N N . PHE B 1 344 ? -3.483 12.136 38.704 1.00 14.91 344 PHE B N 1
ATOM 10828 C CA . PHE B 1 344 ? -2.656 13.328 38.832 1.00 14.55 344 PHE B CA 1
ATOM 10829 C C . PHE B 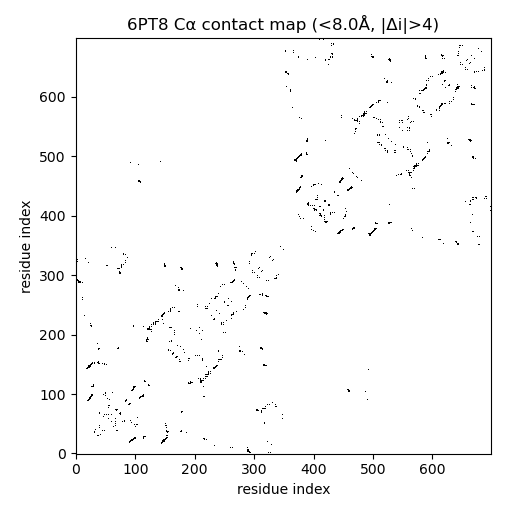1 344 ? -1.670 13.223 39.976 1.00 16.27 344 PHE B C 1
ATOM 10830 O O . PHE B 1 344 ? -0.510 13.636 39.854 1.00 16.17 344 PHE B O 1
ATOM 10847 N N . TYR B 1 345 ? -2.104 12.670 41.105 1.00 17.30 345 TYR B N 1
ATOM 10848 C CA . TYR B 1 345 ? -1.230 12.646 42.262 1.00 16.30 345 TYR B CA 1
ATOM 10849 C C . TYR B 1 345 ? 0.033 11.851 41.985 1.00 16.29 345 TYR B C 1
ATOM 10850 O O . TYR B 1 345 ? 1.147 12.314 42.267 1.00 19.07 345 TYR B O 1
ATOM 10868 N N . GLU B 1 346 ? -0.107 10.645 41.419 1.00 15.14 346 GLU B N 1
ATOM 10869 C CA . GLU B 1 346 ? 1.075 9.843 41.145 1.00 15.51 346 GLU B CA 1
ATOM 10870 C C . GLU B 1 346 ? 1.924 10.422 40.007 1.00 18.46 346 GLU B C 1
ATOM 10871 O O . GLU B 1 346 ? 3.151 10.295 40.036 1.00 19.39 346 GLU B O 1
ATOM 10883 N N . TRP B 1 347 ? 1.307 11.068 39.016 1.00 14.16 347 TRP B N 1
ATOM 10884 C CA . TRP B 1 347 ? 2.099 11.677 37.951 1.00 14.81 347 TRP B CA 1
ATOM 10885 C C . TRP B 1 347 ? 2.984 12.808 38.464 1.00 15.80 347 TRP B C 1
ATOM 10886 O O . TRP B 1 347 ? 4.157 12.915 38.074 1.00 16.94 347 TRP B O 1
ATOM 10907 N N . TYR B 1 348 ? 2.403 13.682 39.267 1.00 14.59 348 TYR B N 1
ATOM 10908 C CA . TYR B 1 348 ? 3.058 14.905 39.721 1.00 16.93 348 TYR B CA 1
ATOM 10909 C C . TYR B 1 348 ? 3.671 14.908 41.118 1.00 17.77 348 TYR B C 1
ATOM 10910 O O . TYR B 1 348 ? 4.080 15.901 41.565 1.00 21.21 348 TYR B O 1
ATOM 10928 N N . LYS B 1 349 ? 3.672 13.711 41.695 1.00 26.79 349 LYS B N 1
ATOM 10929 C CA . LYS B 1 349 ? 4.377 13.225 42.891 1.00 36.14 349 LYS B CA 1
ATOM 10930 C C . LYS B 1 349 ? 3.712 12.763 44.089 1.00 35.57 349 LYS B C 1
ATOM 10931 O O . LYS B 1 349 ? 3.803 11.587 44.222 1.00 40.87 349 LYS B O 1
#

Nearest PDB structures (foldseek):
  6pu6-assembly1_A  TM=1.001E+00  e=2.806E-66  Methanocaldococcus jannaschii DSM 2661
  6pu6-assembly1_B  TM=1.001E+00  e=6.238E-66  Methanocaldococcus jannaschii DSM 2661
  3l0z-assembly1_A  TM=9.927E-01  e=1.987E-63  Methanocaldococcus jannaschii DSM 2661
  3l0z-assembly5_B  TM=9.822E-01  e=3.864E-62  Methanocaldococcus jannaschii DSM 2661
  3l0z-assembly5_C-2  TM=9.794E-01  e=3.015E-61  Methanocaldococcus jannaschii DSM 2661

Secondary structure (DSSP, 8-state):
--EEEES-TTHHHHHTT--EEEEEEE--BGGGGTS---SB-TTTGGGHHHHHHHHHHHSS-SSSSS--BBTTSPBPTHHHHHHHHHHHT-EE--EEE--SS--SS-EEEEE-SPB-BGGGTBS-S-HHHHHHHHHHHHHT---SEEEEEEE-TTHHHHHHHHHHHTT---TTT---SSS---HHHHHHHHHHHHHHTT--TTS-HHHHHHHH--THHHHHHHHHHHHHHTT--EEEESSHHHHHHHHHHHHHHHHHHTT--EEEEEEHHHHT-TT--HHHHHHHH-S--EEEE---GGG-SSHHHHGGGGTSS---TTHHHHHHHHHHTT--THHHHHHHHHHHHHHH--/--EEEES-TTHHHHHTTPPEEEEEEE--BGGGGTS---SB-TTTGGGHHHHHHHHHHHSS-SSSSS--BBTTSPBPTHHHHHHHHHHHT--B--EEE--SS--SS-EEEEE-SPB-BGGGTBS-S-HHHHHHHHHHHHHT---SEEEEEEE-TTHHHHHHHHHHHTT---TTTS--SSS---HHHHHHHHHHHHHHTT--TT--HHHHHHHH--THHHHHHHHHHHHHHTT--EEEESSHHHHHHHHHHHHH-HHHHTTS-EEEEEEHHHHT-TT--HHHHHHHH-S--EEEE---GGG-SSHHHHGGGGTSS---TTHHHHHHHHHHTT--THHHHHHHHHHHHHHH-

Organism: Methanocaldococcus jannaschii (strain ATCC 43067 / DSM 2661 / JAL-1 / JCM 10045 / NBRC 100440) (NCBI:txid243232)

Solvent-accessible surface area: 23773 Å² total; per-residue (Å²): 148,20,11,53,38,44,80,50,67,32,0,23,117,62,0,102,66,73,58,14,10,0,1,0,0,1,0,2,0,55,0,5,51,69,40,107,3,26,12,32,52,129,116,23,4,74,72,6,0,4,2,3,0,1,0,0,9,103,10,104,6,59,56,13,149,39,6,2,50,5,59,65,41,0,2,5,14,0,0,0,0,39,0,0,8,84,58,65,129,8,54,8,10,2,1,0,0,0,1,48,44,55,10,109,7,6,13,4,22,13,23,116,129,29,0,10,96,0,19,70,9,151,2,17,138,32,0,107,93,0,18,70,49,0,46,50,2,0,59,18,4,41,5,75,0,0,0,0,0,7,8,7,10,6,1,21,0,0,0,1,0,0,0,27,12,34,69,31,90,0,73,32,40,0,5,6,27,3,60,117,19,46,37,116,42,0,12,105,5,0,117,89,0,18,176,129,44,48,29,68,152,167,28,52,14,28,67,1,0,38,2,0,0,0,7,0,0,0,0,0,0,0,0,0,0,0,0,0,70,54,101,49,0,0,0,0,0,0,5,3,19,0,0,0,0,0,0,0,0,53,87,47,40,101,142,5,23,92,73,40,16,3,0,0,0,0,0,18,19,5,9,69,18,177,103,15,48,2,77,13,0,6,132,68,5,29,96,4,0,2,0,0,0,59,0,76,0,111,163,7,173,31,96,11,0,59,27,1,50,126,14,0,7,9,24,8,2,0,0,0,0,0,0,0,17,0,14,21,18,116,14,81,12,29,95,0,34,86,38,0,39,118,59,13,150,100,11,23,115,145,184,12,16,53,48,52,77,51,88,37,0,28,100,66,0,113,70,92,62,13,8,0,1,0,0,1,0,2,0,52,0,16,97,72,40,107,2,27,12,31,50,208,107,23,18,91,78,5,0,0,0,3,0,0,0,0,16,104,17,91,1,42,27,26,145,42,5,2,47,5,62,67,41,1,2,5,14,0,0,0,0,34,0,0,9,82,63,54,129,5,54,3,10,2,1,0,0,0,1,48,45,53,10,121,7,7,12,4,14,15,22,114,108,26,0,6,56,0,17,68,9,142,0,10,128,30,0,116,78,0,30,96,50,0,63,52,2,0,78,14,6,49,4,85,0,0,0,0,0,7,7,8,9,6,1,20,0,0,0,0,0,0,0,18,14,37,67,32,92,0,78,33,44,0,7,6,26,4,54,118,21,46,33,141,45,1,40,140,4,0,104,57,0,13,174,132,45,50,28,85,156,172,26,53,12,32,68,0,0,41,2,0,0,0,0,0,0,0,0,0,0,0,0,0,0,0,0,0,70,50,104,44,11,0,0,0,0,0,6,3,20,0,0,0,0,0,0,0,0,52,92,41,39,107,174,10,13,80,74,64,18,2,0,0,0,0,0,16,19,5,13,88,16,194,99,13,38,1,57,10,0,5,132,66,3,30,104,8,5,1,0,0,0,54,0,77,0,111,168,4,173,30,106,13,0,73,26,1,53,129,12,0,8,7,23,8,2,0,0,0,0,0,0,0,18,0,20,25,23,111,16,101,22,47,87,0,37,76,28,0,34,114,85,36,163,124,16,52,118

Foldseek 3Di:
DLKDKDLCVVQLVQLAPWAEEEEAEEFEEPVVQPAVQAQWANVCRLPQQQQLVCCQQPNARDPDRFHTFGNVRFGALSLLNNLLCVVVVHHYAYEYDDRNDHHPDDHHYDHPHHQYQLLLQARDDQLVVLLVVLQVVLLVDDTQEYEYFYDYGSLLLLLQLLCVLCPHDFQQAGAHQALDRCRVRSVNSSVNQCVNLVGDNPDASVSSCRRRHTSSLSSVLSNQLNQLVVVGAYEHQWFSSVLSSLQSNCRVPVVSVVSQRYAYFFAPLRCVPPSHHRPRSNVVRDSHMYMHGHQPLCPAPDVSSVCSNSRHRRGGPSSRVSLSSSVSNPDDRPSSSVSCVVCVCVRPVD/DFKDKDLCVCQLVQQAPWAEEEEAEEFEEPQVLPAVQAQWANVCRLPQQQQLVCCQQPNAGDSDLFHTFGNVRFGALSLLNNLLCVVVVHHYAYEYPHRNDHHPDDHHYDHPHGQYQLLLQQRDDQLVVLLVVLQVVLLVDDTQEYQYFYDYGSLLLLLQLLCVLQPHDFQQAGAHQALDRPSVSSCNRSVNQCVNLVGDNPDASSSSCRRRHTSSLSSVLSNQLNQLVVVGAYEHQWFSSVLSSLQSNCRPCVPSVVSQRYAYFFAPLRCPPPSHHRPVSNVVRDSHMYMHGHQPQCPQPDVSSVCSNSVNRRGGPSSRVSRSSSVSNPDDRPSSSVSCVVCVVVNVD

B-factor: mean 18.85, std 10.23, range [6.36, 84.57]

InterPro domains:
  IPR002805 Nicotinate-nucleotide-dimethylbenzimidazole phosphoribosyltransferase, archaeal type [MF_01086] (1-350)
  IPR002805 Nicotinate-nucleotide-dimethylbenzimidazole phosphoribosyltransferase, archaeal type [PTHR38811] (9-349)
  IPR002805 Nicotinate-nucleotide-dimethylbenzimidazole phosphoribosyltransferase, archaeal type [TIGR00303] (12-341)
  IPR003200 Nicotinate-nucleotide-dimethylbenzimidazole phosphoribosyltransferase [PF02277] (111-258)
  IPR003200 Nicotinate-nucleotide-dimethylbenzimidazole phosphoribosyltransferase [cd02439] (20-329)
  IPR036087 Nicotinate-nucleotide-dimethylbenzimidazole phosphoribosyltransferase-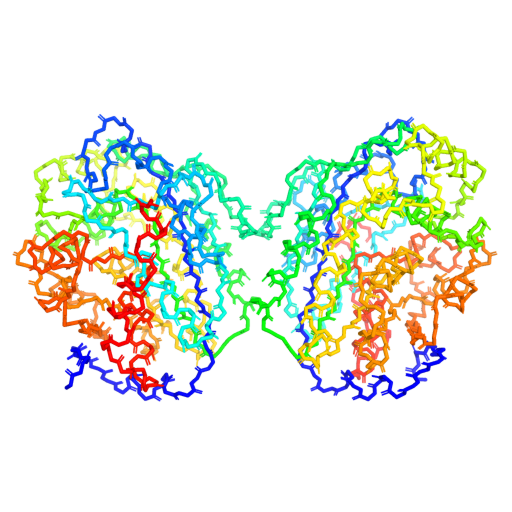like superfamily [G3DSA:3.40.50.10210] (1-350)
  IPR036087 Nicotinate-nucleotide-dimethylbenzimidazole phosphoribosyltransferase-like superfamily [SSF52733] (13-346)

CATH classification: 3.40.50.10210

Sequence (699 aa):
MSIIAINENGFLDDKIKGRNPLFTTCVISSIETTLSIPISGVHRDVIKYTPSSADVELVFYGKSLTLKTPPIDATGSPTPATITRACVELKNIKNLLHIDAGAFVKPKIPFIEIDEKPTGRIEEGKAMNNSKELYMKGYLLGKNLDAELLIVGESVPGGTTTALGVLLGLGYDAEGKVSSGSINNPHELKIKVVREGLKKAGINEKSSVFDVLNAVGDKMMPVVAGLAISFAERNKPVILAGGTQMSAVLAVIKEINKKVLDKNLIAIGTTEFVLNDKKGDLKGIVEQIGNVPVLASKFYFEKAKIEGLKNYCKGSVKEGVGAGGIAVYSIVNDLEPTKIREFIENKFYEWYKEMSIIAINENGFLDKIKGRNPLFTTCVISSIETTLSIPISGVHRDVIKYTPSSADVELVFYGKSLTLKTPPIDATGSPTPATITRACVELKNIKNLHIDAGAFVKPKIPFIEIDEKPTGRIEEGKAMNNSKELYMKGYLLGKNLDAELLIVGESVPGGTTTALGVLLGLGYDAEGKVSSGSINNPHELKIKVVREGLKKAGINEKSSVFDVLNAVGDKMMPVVAGLAISSFAERNKPVILAGGTQMSAVLAVIKEINKKVLDKNLIAIGTTEFVLNDKKGDLKGIVEQIGNVPVLASKFYFEKAKIEGLKNYCKGSSVKEGVGAGGIAVYSIVNDLEPTKIREFIENKFYEWYK